Protein AF-A0A1C5T2E2-F1 (afdb_monomer_lite)

Sequence (671 aa):
MNQTQSIYMRAISEWERFCSIHTAFSVPIQLKLSETVDATEEGYQIDTVKECAYITARTGRGFLYGTFRLMDECRVTGSFPENFHLLQSPAFENRIIWSWSRLDKSYRHAPYLNLRSMINPRSIDAPEDNAEMMRFLRQLARMGTNALVLTHELHHSEIKDFDQHGFRPYYREIRNFARYLKTWGIDLYLYTASAPEADFKQTVAQTDCAFDPRVQNFWKETIDEIFTEIPELSGLLLAGGLGGYAGGSLYDCDCEYCRKKSPVERVKEQIFFISERLKKYDKKLIYTLTTDIPFIMDREVDCMLELIDQIPENTTLSFKDCYHDYEELRYPEHPLFGRLEELGLHGKRNIGVEYQLFPEMRGKGVVLSNVASMWGNIFRYAAALKMNSVIGVIETHPDNAHPSMADWYAWGRYCWEPNRTADDILHEWSVIEYSQESAPVLVEILQKSFYAAGNLFYAAGVQNGSHGMIIPVPQFVRDILNDTWCPKEKQPNQIIGSDDRQISLYTKKRREELSGDPSFDLFLHARKVDYALMEQLLAEKSKAVTLYQEMYQSWQAAADLFEKDDYRYQNMEHMLRKNFEDAKRIYAYFKTFLEWQKGSLTLDDIQNVYDAYIGTGADCSVYTCDELFGTFLTNLSYTLKGQAYDQSFDCVYDLPQYDKKSFIWQVTQIG

Secondary structure (DSSP, 8-state):
--HHHHHHHHHHHHHHHHHHH-GGG---EEEEE-TTSSS-TT-EEEEEETTEEEEEESSHHHHHHHHHHHHHHHHHHTS--TT-EEEE--S-SEEEEEE---SSS--TT-SSPPGGGTSSHHHHHSGGG-HHHHHHHHHHHHTT--EEEE--PPPTTTTTTS-TTTTGGGHHHHHHHHHHHGGGTPEEEEEEESSPPHHHHTT-S-TT-TT-HHHHHHHHHHHHHHHHH-TT--EEEEE-TT--TTT--TTT--STTTTTS-HHHHHHHHHHHHHHHHHTTT-EEEEE---S-GGGHHHHHHHHHHHTTTS-TTEEEEEESBSTTT-TTTSPBPTHHHHHHHTT-TT-SSEEEEEESS-GGGTTTTS----HHHHHHHHHHHHHTT--EEEEEE-----TTSTTHHHHHHHHHHTT-TTS-HHHHHHHHHHHHT-TTTHHHHHHHHHHHHHHHHHHHEETTEESSBTTB--SSHHHHHHHHHSSS--------SEES-S-S-GGGS-HHHHHHHHT-GGGHHHH--EE--HHHHHHHHHHHHHHHHHHHHHHHHHHHTGGGS-TT-HHHHHHHHHHHHHHHHHHHHHHHHHHHHHHHHT---HHHHHHHHHHHTTS-----TTS-HHHHHHHHHHHHHHHHTPPP-GGG-STT-S----HHHHHHHHSS--

Foldseek 3Di:
DPLQVLLQVVLQVVLVVLCVVVVQADAEEAEAADPPQPEPQQWWKWFAAPRYIYIYHNGSNNSLQVSLVQSLVCLLVVHRDHRDIDTFYFLFQAEEEEAPAALPDADQQAPADGCVLCQDPVCLVPVVVRPLSVLVLSLCSNLSHQEYEDAHADALVCLQPDWRLPCVVRLVSLQSVLVVCSSSNYAYAYEGELFGHNVVCVVDQARNFLQPVSNLVRLLVSLVVSCVSRVSHQAYEYEQQQQPSHHGHCQPDCPPRPVVPHSLRRLLSNQVSNQVSQVVSNHAYEYENEYLFLLSVVSSLVNCVVCLQPGDPRYAYEYEQFGHDQLQLFGHGDQNLQVCVVVVVAPSERYEYEHELQLQLQARLLQQAARLQSVLVSLVSCSRSSYNYYYYYDRDDSDLLRLSVLNSQSSSVSSTVSNDHSLVSQLSSCSNSFNNLCSVLRSVLNVLSSLLSSLLQDFLRFGQDGSSFQALALQQSQCSQEGPDDLDRDQQPQKGAYQNSPLVSHDPVVSVVLVPDSSNDSPNDIDGLDPVSLVRSLVSLVSSLVSLVVSLVSLVVCCVSGDVPPPSSVVVNLSSQQSNLLSVLSSLSVSQSSCVSNVNDDLVSLVVNLVVNAPPPRSYDPRRHNVRSVSNSQNSSCSVVVHDHDCCPVDPSNPPSPDPCVVVVVVPPPD

Structure (mmCIF, N/CA/C/O backbone):
data_AF-A0A1C5T2E2-F1
#
_entry.id   AF-A0A1C5T2E2-F1
#
loop_
_atom_site.group_PDB
_atom_site.id
_atom_site.type_symbol
_atom_site.label_atom_id
_atom_site.label_alt_id
_atom_site.label_comp_id
_atom_site.label_asym_id
_atom_site.label_entity_id
_atom_site.label_seq_id
_atom_site.pdbx_PDB_ins_code
_atom_site.Cartn_x
_atom_site.Cartn_y
_atom_site.Cartn_z
_atom_site.occupancy
_atom_site.B_iso_or_equiv
_atom_site.auth_seq_id
_atom_site.auth_comp_id
_atom_site.auth_asym_id
_atom_site.auth_atom_id
_atom_site.pdbx_PDB_model_num
ATOM 1 N N . MET A 1 1 ? -12.372 -12.075 29.612 1.00 51.81 1 MET A N 1
ATOM 2 C CA . MET A 1 1 ? -13.241 -10.971 29.148 1.00 51.81 1 MET A CA 1
ATOM 3 C C . MET A 1 1 ? -13.698 -11.300 27.741 1.00 51.81 1 MET A C 1
ATOM 5 O O . MET A 1 1 ? -12.897 -11.846 26.995 1.00 51.81 1 MET A O 1
ATOM 9 N N . ASN A 1 2 ? -14.953 -11.018 27.391 1.00 75.38 2 ASN A N 1
ATOM 10 C CA . ASN A 1 2 ? -15.388 -11.075 25.991 1.00 75.38 2 ASN A CA 1
ATOM 11 C C . ASN A 1 2 ? -14.658 -9.965 25.194 1.00 75.38 2 ASN A C 1
ATOM 13 O O . ASN A 1 2 ? -14.386 -8.907 25.765 1.00 75.38 2 ASN A O 1
ATOM 17 N N . GLN A 1 3 ? -14.337 -10.185 23.915 1.00 79.69 3 GLN A N 1
ATOM 18 C CA . GLN A 1 3 ? -13.573 -9.263 23.059 1.00 79.69 3 GLN A CA 1
ATOM 19 C C . GLN A 1 3 ? -14.160 -7.840 23.056 1.00 79.69 3 GLN A C 1
ATOM 21 O O . GLN A 1 3 ? -13.425 -6.859 23.181 1.00 79.69 3 GLN A O 1
ATOM 26 N N . THR A 1 4 ? -15.490 -7.718 23.021 1.00 81.56 4 THR A N 1
ATOM 27 C CA . THR A 1 4 ? -16.192 -6.427 23.113 1.00 81.56 4 THR A CA 1
ATOM 28 C C . THR A 1 4 ? -15.823 -5.651 24.377 1.00 81.56 4 THR A C 1
ATOM 30 O O . THR A 1 4 ? -15.594 -4.449 24.311 1.00 81.56 4 THR A O 1
ATOM 33 N N . GLN A 1 5 ? -15.699 -6.330 25.521 1.00 86.44 5 GLN A N 1
ATOM 34 C CA . GLN A 1 5 ? -15.345 -5.694 26.790 1.00 86.44 5 GLN A CA 1
ATOM 35 C C . GLN A 1 5 ? -13.887 -5.219 26.802 1.00 86.44 5 GLN A C 1
ATOM 37 O O . GLN A 1 5 ? -13.605 -4.143 27.319 1.00 86.44 5 GLN A O 1
ATOM 42 N N . SER A 1 6 ? -12.956 -5.978 26.212 1.00 89.69 6 SER A N 1
ATOM 43 C CA . SER A 1 6 ? -11.563 -5.521 26.103 1.00 89.69 6 SER A CA 1
ATOM 44 C C . SER A 1 6 ? -11.422 -4.305 25.189 1.00 89.69 6 SER A C 1
ATOM 46 O O . SER A 1 6 ? -10.714 -3.368 25.546 1.00 89.69 6 SER A O 1
ATOM 48 N N . ILE A 1 7 ? -12.127 -4.285 24.051 1.00 92.56 7 ILE A N 1
ATOM 49 C CA . ILE A 1 7 ? -12.067 -3.148 23.122 1.00 92.56 7 ILE A CA 1
ATOM 50 C C . ILE A 1 7 ? -12.758 -1.918 23.729 1.00 92.56 7 ILE A C 1
ATOM 52 O O . ILE A 1 7 ? -12.255 -0.807 23.597 1.00 92.56 7 ILE A O 1
ATOM 56 N N . TYR A 1 8 ? -13.856 -2.108 24.468 1.00 93.12 8 TYR A N 1
ATOM 57 C CA . TYR A 1 8 ? -14.494 -1.043 25.249 1.00 93.12 8 TYR A CA 1
ATOM 58 C C . TYR A 1 8 ? -13.495 -0.366 26.201 1.00 93.12 8 TYR A C 1
ATOM 60 O O . TYR A 1 8 ? -13.362 0.856 26.197 1.00 93.12 8 TYR A O 1
ATOM 68 N N . MET A 1 9 ? -12.744 -1.156 26.980 1.00 94.00 9 MET A N 1
ATOM 69 C CA . MET A 1 9 ? -11.730 -0.614 27.893 1.00 94.00 9 MET A CA 1
ATOM 70 C C . MET A 1 9 ? -10.597 0.089 27.140 1.00 94.00 9 MET A C 1
ATOM 72 O O . MET A 1 9 ? -10.115 1.124 27.598 1.00 94.00 9 MET A O 1
ATOM 76 N N . ARG A 1 10 ? -10.196 -0.429 25.969 1.00 96.31 10 ARG A N 1
ATOM 77 C CA . ARG A 1 10 ? -9.203 0.225 25.107 1.00 96.31 10 ARG A CA 1
ATOM 78 C C . ARG A 1 10 ? -9.678 1.598 24.630 1.00 96.31 10 ARG A C 1
ATOM 80 O O . ARG A 1 10 ? -8.907 2.547 24.713 1.00 96.31 10 ARG A O 1
ATOM 87 N N . ALA A 1 11 ? -10.920 1.706 24.161 1.00 97.44 11 ALA A N 1
ATOM 88 C CA . ALA A 1 11 ? -11.489 2.968 23.690 1.00 97.44 11 ALA A CA 1
ATOM 89 C C . ALA A 1 11 ? -11.490 4.032 24.803 1.00 97.44 11 ALA A C 1
ATOM 91 O O . ALA A 1 11 ? -11.014 5.144 24.588 1.00 97.44 11 ALA A O 1
ATOM 92 N N . ILE A 1 12 ? -11.915 3.667 26.020 1.00 96.44 12 ILE A N 1
ATOM 93 C CA . ILE A 1 12 ? -11.853 4.568 27.184 1.00 96.44 12 ILE A CA 1
ATOM 94 C C . ILE A 1 12 ? -10.418 4.985 27.497 1.00 96.44 12 ILE A C 1
ATOM 96 O O . ILE A 1 12 ? -10.142 6.176 27.606 1.00 96.44 12 ILE A O 1
ATOM 100 N N . SER A 1 13 ? -9.498 4.024 27.581 1.00 96.19 13 SER A N 1
ATOM 101 C CA . SER A 1 13 ? -8.099 4.303 27.911 1.00 96.19 13 SER A CA 1
ATOM 102 C C . SER A 1 13 ? -7.432 5.245 26.903 1.00 96.19 13 SER A C 1
ATOM 104 O O . SER A 1 13 ? -6.688 6.143 27.295 1.00 96.19 13 SER A O 1
ATOM 106 N N . GLU A 1 14 ? -7.711 5.086 25.606 1.00 97.44 14 GLU A N 1
ATOM 107 C CA . GLU A 1 14 ? -7.158 5.977 24.585 1.00 97.44 14 GLU A CA 1
ATOM 108 C C . GLU A 1 14 ? -7.764 7.382 24.650 1.00 97.44 14 GLU A C 1
ATOM 110 O O . GLU A 1 14 ? -7.026 8.355 24.480 1.00 97.44 14 GLU A O 1
ATOM 115 N N . TRP A 1 15 ? -9.061 7.510 24.957 1.00 97.38 15 TRP A N 1
ATOM 116 C CA . TRP A 1 15 ? -9.692 8.809 25.208 1.00 97.38 15 TRP A CA 1
ATOM 117 C C . TRP A 1 15 ? -9.094 9.518 26.425 1.00 97.38 15 TRP A C 1
ATOM 119 O O . TRP A 1 15 ? -8.674 10.668 26.322 1.00 97.38 15 TRP A O 1
ATOM 129 N N . GLU A 1 16 ? -8.970 8.826 27.557 1.00 96.06 16 GLU A N 1
ATOM 130 C CA . GLU A 1 16 ? -8.371 9.380 28.776 1.00 96.06 16 GLU A CA 1
ATOM 131 C C . GLU A 1 16 ? -6.928 9.832 28.539 1.00 96.06 16 GLU A C 1
ATOM 133 O O . GLU A 1 16 ? -6.536 10.932 28.938 1.00 96.06 16 GLU A O 1
ATOM 138 N N . ARG A 1 17 ? -6.143 9.024 27.816 1.00 96.00 17 ARG A N 1
ATOM 139 C CA . ARG A 1 17 ? -4.790 9.399 27.400 1.00 96.00 17 ARG A CA 1
ATOM 140 C C . ARG A 1 17 ? -4.812 10.659 26.538 1.00 96.00 17 ARG A C 1
ATOM 142 O O . ARG A 1 17 ? -4.023 11.565 26.790 1.00 96.00 17 ARG A O 1
ATOM 149 N N . PHE A 1 18 ? -5.689 10.738 25.540 1.00 95.69 18 PHE A N 1
ATOM 150 C CA . PHE A 1 18 ? -5.823 11.924 24.693 1.00 95.69 18 PHE A CA 1
ATOM 151 C C . PHE A 1 18 ? -6.151 13.177 25.519 1.00 95.69 18 PHE A C 1
ATOM 153 O O . PHE A 1 18 ? -5.444 14.176 25.402 1.00 95.69 18 PHE A O 1
ATOM 160 N N . CYS A 1 19 ? -7.126 13.105 26.426 1.00 94.38 19 CYS A N 1
ATOM 161 C CA . CYS A 1 19 ? -7.496 14.216 27.306 1.00 94.38 19 CYS A CA 1
ATOM 162 C C . CYS A 1 19 ? -6.404 14.594 28.317 1.00 94.38 19 CYS A C 1
ATOM 164 O O . CYS A 1 19 ? -6.292 15.762 28.674 1.00 94.38 19 CYS A O 1
ATOM 166 N N . SER A 1 20 ? -5.569 13.646 28.759 1.00 94.25 20 SER A N 1
ATOM 167 C CA . SER A 1 20 ? -4.429 13.949 29.638 1.00 94.25 20 SER A CA 1
ATOM 168 C C . SER A 1 20 ? -3.358 14.813 28.963 1.00 94.25 20 SER A C 1
ATOM 170 O O . SER A 1 20 ? -2.665 15.571 29.637 1.00 94.25 20 SER A O 1
ATOM 172 N N . ILE A 1 21 ? -3.246 14.716 27.635 1.00 91.75 21 ILE A N 1
ATOM 173 C CA . ILE A 1 21 ? -2.322 15.511 26.815 1.00 91.75 21 ILE A CA 1
ATOM 174 C C . ILE A 1 21 ? -3.005 16.814 26.378 1.00 91.75 21 ILE A C 1
ATOM 176 O O . ILE A 1 21 ? -2.387 17.875 26.387 1.00 91.75 21 ILE A O 1
ATOM 180 N N . HIS A 1 22 ? -4.295 16.746 26.044 1.00 89.56 22 HIS A N 1
ATOM 181 C CA . HIS A 1 22 ? -5.101 17.867 25.567 1.00 89.56 22 HIS A CA 1
ATOM 182 C C . HIS A 1 22 ? -6.232 18.184 26.553 1.00 89.56 22 HIS A C 1
ATOM 184 O O . HIS A 1 22 ? -7.408 17.918 26.298 1.00 89.56 22 HIS A O 1
ATOM 190 N N . THR A 1 23 ? -5.877 18.766 27.699 1.00 84.06 23 THR A N 1
ATOM 191 C CA . THR A 1 23 ? -6.812 19.005 28.815 1.00 84.06 23 THR A CA 1
ATOM 192 C C . THR A 1 23 ? -8.001 19.892 28.442 1.00 84.06 23 THR A C 1
ATOM 194 O O . THR A 1 23 ? -9.076 19.741 29.018 1.00 84.06 23 THR A O 1
ATOM 197 N N . ALA A 1 24 ? -7.848 20.754 27.431 1.00 84.12 24 ALA A N 1
ATOM 198 C CA . ALA A 1 24 ? -8.921 21.581 26.878 1.00 84.12 24 ALA A CA 1
ATOM 199 C C . ALA A 1 24 ? -10.079 20.770 26.259 1.00 84.12 24 ALA A C 1
ATOM 201 O O . ALA A 1 24 ? -11.176 21.297 26.108 1.00 84.12 24 ALA A O 1
ATOM 202 N N . PHE A 1 25 ? -9.857 19.496 25.915 1.00 86.38 25 PHE A N 1
ATOM 203 C CA . PHE A 1 25 ? -10.868 18.607 25.327 1.00 86.38 25 PHE A CA 1
ATOM 204 C C . PHE A 1 25 ? -11.432 17.607 26.343 1.00 86.38 25 PHE A C 1
ATOM 206 O O . PHE A 1 25 ? -12.145 16.676 25.970 1.00 86.38 25 PHE A O 1
ATOM 213 N N . SER A 1 26 ? -11.069 17.746 27.622 1.00 86.81 26 SER A N 1
ATOM 214 C CA . SER A 1 26 ? -11.392 16.778 28.666 1.00 86.81 26 SER A CA 1
ATOM 215 C C . SER A 1 26 ? -12.882 16.770 28.991 1.00 86.81 26 SER A C 1
ATOM 217 O O . SER A 1 26 ? -13.351 17.540 29.828 1.00 86.81 26 SER A O 1
ATOM 219 N N . VAL A 1 27 ? -13.605 15.831 28.386 1.00 90.31 27 VAL A N 1
ATOM 220 C CA . VAL A 1 27 ? -15.001 15.530 28.707 1.00 90.31 27 VAL A CA 1
ATOM 221 C C . VAL A 1 27 ? -15.193 14.033 28.970 1.00 90.31 27 VAL A C 1
ATOM 223 O O . VAL A 1 27 ? -14.453 13.211 28.421 1.00 90.31 27 VAL A O 1
ATOM 226 N N . PRO A 1 28 ? -16.185 13.628 29.778 1.00 92.31 28 PRO A N 1
ATOM 227 C CA . PRO A 1 28 ? -16.580 12.231 29.880 1.00 92.31 28 PRO A CA 1
ATOM 228 C C . PRO A 1 28 ? -17.107 11.691 28.544 1.00 92.31 28 PRO A C 1
ATOM 230 O O . PRO A 1 28 ? -17.923 12.339 27.882 1.00 92.31 28 PRO A O 1
ATOM 233 N N . ILE A 1 29 ? -16.708 10.464 28.202 1.00 95.25 29 ILE A N 1
ATOM 234 C CA . ILE A 1 29 ? -17.312 9.693 27.109 1.00 95.25 29 ILE A CA 1
ATOM 235 C C . ILE A 1 29 ? -18.212 8.586 27.660 1.00 95.25 29 ILE A C 1
ATOM 237 O O . ILE A 1 29 ? -17.899 7.949 28.665 1.00 95.25 29 ILE A O 1
ATOM 241 N N . GLN A 1 30 ? -19.332 8.344 26.986 1.00 95.94 30 GLN A N 1
ATOM 242 C CA . GLN A 1 30 ? -20.281 7.277 27.285 1.00 95.94 30 GLN A CA 1
ATOM 243 C C . GLN A 1 30 ? -20.398 6.362 26.067 1.00 95.94 30 GLN A C 1
ATOM 245 O O . GLN A 1 30 ? -20.900 6.761 25.018 1.00 95.94 30 GLN A O 1
ATOM 250 N N . LEU A 1 31 ? -19.936 5.122 26.202 1.00 96.69 31 LEU A N 1
ATOM 251 C CA . LEU A 1 31 ? -19.986 4.126 25.133 1.00 96.69 31 LEU A CA 1
ATOM 252 C C . LEU A 1 31 ? -21.249 3.265 25.296 1.00 96.69 31 LEU A C 1
ATOM 254 O O . LEU A 1 31 ? -21.419 2.590 26.314 1.00 96.69 31 LEU A O 1
ATOM 258 N N . LYS A 1 32 ? -22.147 3.281 24.307 1.00 96.19 32 LYS A N 1
ATOM 259 C CA . LYS A 1 32 ? -23.456 2.611 24.364 1.00 96.19 32 LYS A CA 1
ATOM 260 C C . LYS A 1 32 ? -23.582 1.517 23.310 1.00 96.19 32 LYS A C 1
ATOM 262 O O . LYS A 1 32 ? -23.602 1.788 22.113 1.00 96.19 32 LYS A O 1
ATOM 267 N N . LEU A 1 33 ? -23.748 0.273 23.754 1.00 95.56 33 LEU A N 1
ATOM 268 C CA . LEU A 1 33 ? -24.016 -0.840 22.842 1.00 95.56 33 LEU A CA 1
ATOM 269 C C . LEU A 1 33 ? -25.474 -0.768 22.379 1.00 95.56 33 LEU A C 1
ATOM 271 O O . LEU A 1 33 ? -26.375 -0.675 23.214 1.00 95.56 33 LEU A O 1
ATOM 275 N N . SER A 1 34 ? -25.712 -0.787 21.071 1.00 94.69 34 SER A N 1
ATOM 276 C CA . SER A 1 34 ? -27.063 -0.704 20.515 1.00 94.69 34 SER A CA 1
ATOM 277 C C . SER A 1 34 ? -27.164 -1.432 19.185 1.00 94.69 34 SER A C 1
ATOM 279 O O . SER A 1 34 ? -26.605 -0.985 18.191 1.00 94.69 34 SER A O 1
ATOM 281 N N . GLU A 1 35 ? -27.951 -2.504 19.136 1.00 90.69 35 GLU A N 1
ATOM 282 C CA . GLU A 1 35 ? -28.235 -3.230 17.890 1.00 90.69 35 GLU A CA 1
ATOM 283 C C . GLU A 1 35 ? -29.058 -2.386 16.902 1.00 90.69 35 GLU A C 1
ATOM 285 O O . GLU A 1 35 ? -28.937 -2.543 15.691 1.00 90.69 35 GLU A O 1
ATOM 290 N N . THR A 1 36 ? -29.850 -1.432 17.406 1.00 92.12 36 THR A N 1
ATOM 291 C CA . THR A 1 36 ? -30.753 -0.598 16.597 1.00 92.12 36 THR A CA 1
ATOM 292 C C . THR A 1 36 ? -30.105 0.662 16.022 1.00 92.12 36 THR A C 1
ATOM 294 O O . THR A 1 36 ? -30.816 1.477 15.441 1.00 92.12 36 THR A O 1
ATOM 297 N N . VAL A 1 37 ? -28.799 0.886 16.227 1.00 94.00 37 VAL A N 1
ATOM 298 C CA . VAL A 1 37 ? -28.107 2.016 15.579 1.00 94.00 37 VAL A CA 1
ATOM 299 C C . VAL A 1 37 ? -28.074 1.780 14.068 1.00 94.00 37 VAL A C 1
ATOM 301 O O . VAL A 1 37 ? -27.861 0.646 13.629 1.00 94.00 37 VAL A O 1
ATOM 304 N N . ASP A 1 38 ? -28.291 2.826 13.272 1.00 95.19 38 ASP A N 1
ATOM 305 C CA . ASP A 1 38 ? -28.310 2.747 11.804 1.00 95.19 38 ASP A CA 1
ATOM 306 C C . ASP A 1 38 ? -26.890 2.783 11.210 1.00 95.19 38 ASP A C 1
ATOM 308 O O . ASP A 1 38 ? -26.527 3.636 10.409 1.00 95.19 38 ASP A O 1
ATOM 312 N N . ALA A 1 39 ? -26.036 1.876 11.678 1.00 94.25 39 ALA A N 1
ATOM 313 C CA . ALA A 1 39 ? -24.652 1.733 11.242 1.00 94.25 39 ALA A CA 1
ATOM 314 C C . ALA A 1 39 ? -24.344 0.256 10.974 1.00 94.25 39 ALA A C 1
ATOM 316 O O . ALA A 1 39 ? -25.040 -0.614 11.477 1.00 94.25 39 ALA A O 1
ATOM 317 N N . THR A 1 40 ? -23.313 -0.064 10.198 1.00 95.00 40 THR A N 1
ATOM 318 C CA . THR A 1 40 ? -22.829 -1.452 10.037 1.00 95.00 40 THR A CA 1
ATOM 319 C C . THR A 1 40 ? -22.237 -2.004 11.348 1.00 95.00 40 THR A C 1
ATOM 321 O O . THR A 1 40 ? -22.129 -1.284 12.339 1.00 95.00 40 THR A O 1
ATOM 324 N N . GLU A 1 41 ? -21.822 -3.278 11.375 1.00 94.81 41 GLU A N 1
ATOM 325 C CA . GLU A 1 41 ? -21.271 -3.935 12.579 1.00 94.81 41 GLU A CA 1
ATOM 326 C C . GLU A 1 41 ? -20.103 -3.177 13.231 1.00 94.81 41 GLU A C 1
ATOM 328 O O . GLU A 1 41 ? -19.971 -3.149 14.456 1.00 94.81 41 GLU A O 1
ATOM 333 N N . GLU A 1 42 ? -19.265 -2.535 12.422 1.00 97.00 42 GLU A N 1
ATOM 334 C CA . GLU A 1 42 ? -18.107 -1.759 12.878 1.00 97.00 42 GLU A CA 1
ATOM 335 C C . GLU A 1 42 ? -18.341 -0.244 12.804 1.00 97.00 42 GLU A C 1
ATOM 337 O O . GLU A 1 42 ? -17.445 0.535 13.123 1.00 97.00 42 GLU A O 1
ATOM 342 N N . GLY A 1 43 ? -19.536 0.180 12.386 1.00 97.75 43 GLY A N 1
ATOM 343 C CA . GLY A 1 43 ? -19.926 1.581 12.360 1.00 97.75 43 GLY A CA 1
ATOM 344 C C . GLY A 1 43 ? -20.303 2.119 13.742 1.00 97.75 43 GLY A C 1
ATOM 345 O O . GLY A 1 43 ? -20.456 1.379 14.720 1.00 97.75 43 GLY A O 1
ATOM 346 N N . TYR A 1 44 ? -20.451 3.437 13.816 1.00 98.31 44 TYR A N 1
ATOM 347 C CA . TYR A 1 44 ? -20.731 4.156 15.052 1.00 98.31 44 TYR A CA 1
ATOM 348 C C . TYR A 1 44 ? -21.550 5.421 14.804 1.00 98.31 44 TYR A C 1
ATOM 350 O O . TYR A 1 44 ? -21.573 5.980 13.708 1.00 98.31 44 TYR A O 1
ATOM 358 N N . GLN A 1 45 ? -22.178 5.894 15.872 1.00 98.50 45 GLN A N 1
ATOM 359 C CA . GLN A 1 45 ? -22.791 7.208 15.975 1.00 98.50 45 GLN A CA 1
ATOM 360 C C . GLN A 1 45 ? -22.110 7.983 17.105 1.00 98.50 45 GLN A C 1
ATOM 362 O O . GLN A 1 45 ? -21.973 7.450 18.206 1.00 98.50 45 GLN A O 1
ATOM 367 N N . ILE A 1 46 ? -21.702 9.218 16.837 1.00 98.06 46 ILE A N 1
ATOM 368 C CA . ILE A 1 46 ? -21.180 10.174 17.813 1.00 98.06 46 ILE A CA 1
ATOM 369 C C . ILE A 1 46 ? -22.243 11.246 18.016 1.00 98.06 46 ILE A C 1
ATOM 371 O O . ILE A 1 46 ? -22.649 11.889 17.052 1.00 98.06 46 ILE A O 1
ATOM 375 N N . ASP A 1 47 ? -22.644 11.461 19.263 1.00 97.38 47 ASP A N 1
ATOM 376 C CA . ASP A 1 47 ? -23.451 12.604 19.679 1.00 97.38 47 ASP A CA 1
ATOM 377 C C . ASP A 1 47 ? -22.718 13.341 20.790 1.00 97.38 47 ASP A C 1
ATOM 379 O O . ASP A 1 47 ? -22.411 12.756 21.832 1.00 97.38 47 ASP A O 1
ATOM 383 N N . THR A 1 48 ? -22.461 14.630 20.615 1.00 94.88 48 THR A N 1
ATOM 384 C CA . THR A 1 48 ? -21.925 15.466 21.688 1.00 94.88 48 THR A CA 1
ATOM 385 C C . THR A 1 48 ? -22.994 16.412 22.206 1.00 94.88 48 THR A C 1
ATOM 387 O O . THR A 1 48 ? -23.730 17.059 21.461 1.00 94.88 48 THR A O 1
ATOM 390 N N . VAL A 1 49 ? -23.085 16.504 23.527 1.00 87.50 49 VAL A N 1
ATOM 391 C CA . VAL A 1 49 ? -23.991 17.412 24.232 1.00 87.50 49 VAL A CA 1
ATOM 392 C C . VAL A 1 49 ? -23.177 18.026 25.355 1.00 87.50 49 VAL A C 1
ATOM 394 O O . VAL A 1 49 ? -22.489 17.275 26.034 1.00 87.50 49 VAL A O 1
ATOM 397 N N . LYS A 1 50 ? -23.228 19.358 25.516 1.00 77.69 50 LYS A N 1
ATOM 398 C CA . LYS A 1 50 ? -22.431 20.165 26.468 1.00 77.69 50 LYS A CA 1
ATOM 399 C C . LYS A 1 50 ? -21.651 19.349 27.508 1.00 77.69 50 LYS A C 1
ATOM 401 O O . LYS A 1 50 ? -22.241 18.813 28.444 1.00 77.69 50 LYS A O 1
ATOM 406 N N . GLU A 1 51 ? -20.332 19.309 27.317 1.00 80.12 51 GLU A N 1
ATOM 407 C CA . GLU A 1 51 ? -19.353 18.650 28.192 1.00 80.12 51 GLU A CA 1
ATOM 408 C C . GLU A 1 51 ? -19.461 17.115 28.286 1.00 80.12 51 GLU A C 1
ATOM 410 O O . GLU A 1 51 ? -18.949 16.527 29.232 1.00 80.12 51 GLU A O 1
ATOM 415 N N . CYS A 1 52 ? -20.093 16.430 27.328 1.00 92.50 52 CYS A N 1
ATOM 416 C CA . CYS A 1 52 ? -20.098 14.967 27.242 1.00 92.50 52 CYS A CA 1
ATOM 417 C C . CYS A 1 52 ? -20.221 14.482 25.788 1.00 92.50 52 CYS A C 1
ATOM 419 O O . CYS A 1 52 ? -20.857 15.122 24.948 1.00 92.50 52 CYS A O 1
ATOM 421 N N . ALA A 1 53 ? -19.634 13.322 25.492 1.00 95.75 53 ALA A N 1
ATOM 422 C CA . ALA A 1 53 ? -19.798 12.632 24.216 1.00 95.75 53 ALA A CA 1
ATOM 423 C C . ALA A 1 53 ? -20.396 11.235 24.415 1.00 95.75 53 ALA A C 1
ATOM 425 O O . ALA A 1 53 ? -19.983 10.481 25.295 1.00 95.75 53 ALA A O 1
ATOM 426 N N . TYR A 1 54 ? -21.341 10.870 23.557 1.00 97.19 54 TYR A N 1
ATOM 427 C CA . TYR A 1 54 ? -21.941 9.547 23.476 1.00 97.19 54 TYR A CA 1
ATOM 428 C C . TYR A 1 54 ? -21.480 8.882 22.188 1.00 97.19 54 TYR A C 1
ATOM 430 O O . TYR A 1 54 ? -21.637 9.448 21.109 1.00 97.19 54 TYR A O 1
ATOM 438 N N . ILE A 1 55 ? -20.935 7.673 22.295 1.00 98.06 55 ILE A N 1
ATOM 439 C CA . ILE A 1 55 ? -20.570 6.860 21.137 1.00 98.06 55 ILE A CA 1
ATOM 440 C C . ILE A 1 55 ? -21.429 5.606 21.174 1.00 98.06 55 ILE A C 1
ATOM 442 O O . ILE A 1 55 ? -21.282 4.761 22.058 1.00 98.06 55 ILE A O 1
ATOM 446 N N . THR A 1 56 ? -22.347 5.494 20.221 1.00 98.19 56 THR A N 1
ATOM 447 C CA . THR A 1 56 ? -23.249 4.350 20.093 1.00 98.19 56 THR A CA 1
ATOM 448 C C . THR A 1 56 ? -22.770 3.442 18.966 1.00 98.19 56 THR A C 1
ATOM 450 O O . THR A 1 56 ? -22.546 3.913 17.856 1.00 98.19 56 THR A O 1
ATOM 453 N N . ALA A 1 57 ? -22.616 2.144 19.228 1.00 97.62 57 ALA A N 1
ATOM 454 C CA . ALA A 1 57 ? -22.142 1.176 18.236 1.00 97.62 57 ALA A CA 1
ATOM 455 C C . ALA A 1 57 ? -22.737 -0.221 18.467 1.00 97.62 57 ALA A C 1
ATOM 457 O O . ALA A 1 57 ? -23.228 -0.525 19.558 1.00 97.62 57 ALA A O 1
ATOM 458 N N . ARG A 1 58 ? -22.663 -1.089 17.448 1.00 96.00 58 ARG A N 1
ATOM 459 C CA . ARG A 1 58 ? -23.079 -2.504 17.548 1.00 96.00 58 ARG A CA 1
ATOM 460 C C . ARG A 1 58 ? -22.018 -3.406 18.166 1.00 96.00 58 ARG A C 1
ATOM 462 O O . ARG A 1 58 ? -22.351 -4.416 18.778 1.00 96.00 58 ARG A O 1
ATOM 469 N N . THR A 1 59 ? -20.745 -3.042 18.029 1.00 95.38 59 THR A N 1
ATOM 470 C CA . THR A 1 59 ? -19.610 -3.840 18.505 1.00 95.38 59 THR A CA 1
ATOM 471 C C . THR A 1 59 ? -18.550 -2.968 19.171 1.00 95.38 59 THR A C 1
ATOM 473 O O . THR A 1 59 ? -18.555 -1.742 19.062 1.00 95.38 59 THR A O 1
ATOM 476 N N . GLY A 1 60 ? -17.591 -3.612 19.846 1.00 95.88 60 GLY A N 1
ATOM 477 C CA . GLY A 1 60 ? -16.457 -2.913 20.452 1.00 95.88 60 GLY A CA 1
ATOM 478 C C . GLY A 1 60 ? -15.600 -2.159 19.429 1.00 95.88 60 GLY A C 1
ATOM 479 O O . GLY A 1 60 ? -15.130 -1.066 19.732 1.00 95.88 60 GLY A O 1
ATOM 480 N N . ARG A 1 61 ? -15.438 -2.696 18.209 1.00 97.19 61 ARG A N 1
ATOM 481 C CA . ARG A 1 61 ? -14.697 -2.027 17.126 1.00 97.19 61 ARG A CA 1
ATOM 482 C C . ARG A 1 61 ? -15.306 -0.664 16.789 1.00 97.19 61 ARG A C 1
ATOM 484 O O . ARG A 1 61 ? -14.568 0.310 16.711 1.00 97.19 61 ARG A O 1
ATOM 491 N N . GLY A 1 62 ? -16.636 -0.575 16.708 1.00 97.75 62 GLY A N 1
ATOM 492 C CA . GLY A 1 62 ? -17.321 0.700 16.484 1.00 97.75 62 GLY A CA 1
ATOM 493 C C . GLY A 1 62 ? -17.050 1.732 17.585 1.00 97.75 62 GLY A C 1
ATOM 494 O O . GLY A 1 62 ? -16.826 2.898 17.271 1.00 97.75 62 GLY A O 1
ATOM 495 N N . PHE A 1 63 ? -16.956 1.323 18.860 1.00 97.81 63 PHE A N 1
ATOM 496 C CA . PHE A 1 63 ? -16.520 2.242 19.923 1.00 97.81 63 PHE A CA 1
ATOM 497 C C . PHE A 1 63 ? -15.104 2.751 19.700 1.00 97.81 63 PHE A C 1
ATOM 499 O O . PHE A 1 63 ? -14.879 3.953 19.773 1.00 97.81 63 PHE A O 1
ATOM 506 N N . LEU A 1 64 ? -14.160 1.849 19.417 1.00 98.25 64 LEU A N 1
ATOM 507 C CA . LEU A 1 64 ? -12.766 2.222 19.205 1.00 98.25 64 LEU A CA 1
ATOM 508 C C . LEU A 1 64 ? -12.640 3.224 18.053 1.00 98.25 64 LEU A C 1
ATOM 510 O O . LEU A 1 64 ? -12.060 4.292 18.232 1.00 98.25 64 LEU A O 1
ATOM 514 N N . TYR A 1 65 ? -13.232 2.915 16.900 1.00 98.44 65 TYR A N 1
ATOM 515 C CA . TYR A 1 65 ? -13.163 3.775 15.720 1.00 98.44 65 TYR A CA 1
ATOM 516 C C . TYR A 1 65 ? -13.872 5.116 15.943 1.00 98.44 65 TYR A C 1
ATOM 518 O O . TYR A 1 65 ? -13.301 6.159 15.630 1.00 98.44 65 TYR A O 1
ATOM 526 N N . GLY A 1 66 ? -15.052 5.114 16.574 1.00 98.12 66 GLY A N 1
ATOM 527 C CA . GLY A 1 66 ? -15.769 6.342 16.922 1.00 98.12 66 GLY A CA 1
ATOM 528 C C . GLY A 1 66 ? -14.988 7.224 17.896 1.00 98.12 66 GLY A C 1
ATOM 529 O O . GLY A 1 66 ? -14.982 8.445 17.759 1.00 98.12 66 GLY A O 1
ATOM 530 N N . THR A 1 67 ? -14.263 6.622 18.842 1.00 98.25 67 THR A N 1
ATOM 531 C CA . THR A 1 67 ? -13.392 7.354 19.765 1.00 98.25 67 THR A CA 1
ATOM 532 C C . THR A 1 67 ? -12.223 8.011 19.031 1.00 98.25 67 THR A C 1
ATOM 534 O O . THR A 1 67 ? -11.968 9.192 19.253 1.00 98.25 67 THR A O 1
ATOM 537 N N . PHE A 1 68 ? -11.540 7.298 18.129 1.00 98.12 68 PHE A N 1
ATOM 538 C CA . PHE A 1 68 ? -10.469 7.893 17.319 1.00 98.12 68 PHE A CA 1
ATOM 539 C C . PHE A 1 68 ? -10.991 8.987 16.380 1.00 98.12 68 PHE A C 1
ATOM 541 O O . PHE A 1 68 ? -10.344 10.024 16.248 1.00 98.12 68 PHE A O 1
ATOM 548 N N . ARG A 1 69 ? -12.183 8.813 15.794 1.00 97.94 69 ARG A N 1
ATOM 549 C CA . ARG A 1 69 ? -12.838 9.865 15.007 1.00 97.94 69 ARG A CA 1
ATOM 550 C C . ARG A 1 69 ? -13.108 11.107 15.847 1.00 97.94 69 ARG A C 1
ATOM 552 O O . ARG A 1 69 ? -12.764 12.193 15.406 1.00 97.94 69 ARG A O 1
ATOM 559 N N . LEU A 1 70 ? -13.659 10.960 17.054 1.00 97.56 70 LEU A N 1
ATOM 560 C CA . LEU A 1 70 ? -13.893 12.091 17.958 1.00 97.56 70 LEU A CA 1
ATOM 561 C C . LEU A 1 70 ? -12.590 12.827 18.308 1.00 97.56 70 LEU A C 1
ATOM 563 O O . LEU A 1 70 ? -12.582 14.052 18.359 1.00 97.56 70 LEU A O 1
ATOM 567 N N . MET A 1 71 ? -11.485 12.105 18.527 1.00 97.19 71 MET A N 1
ATOM 568 C CA . MET A 1 71 ? -10.176 12.737 18.747 1.00 97.19 71 MET A CA 1
ATOM 569 C C . MET A 1 71 ? -9.732 13.560 17.539 1.00 97.19 71 MET A C 1
ATOM 571 O O . MET A 1 71 ? -9.213 14.658 17.717 1.00 97.19 71 MET A O 1
ATOM 575 N N . ASP A 1 72 ? -9.915 13.031 16.329 1.00 96.19 72 ASP A N 1
ATOM 576 C CA . ASP A 1 72 ? -9.580 13.743 15.098 1.00 96.19 72 ASP A CA 1
ATOM 577 C C . ASP A 1 72 ? -10.462 14.986 14.922 1.00 96.19 72 ASP A C 1
ATOM 579 O O . ASP A 1 72 ? -9.919 16.051 14.648 1.00 96.19 72 ASP A O 1
ATOM 583 N N . GLU A 1 73 ? -11.768 14.912 15.208 1.00 96.00 73 GLU A N 1
ATOM 584 C CA . GLU A 1 73 ? -12.645 16.096 15.224 1.00 96.00 73 GLU A CA 1
ATOM 585 C C . GLU A 1 73 ? -12.135 17.167 16.195 1.00 96.00 73 GLU A C 1
ATOM 587 O O . GLU A 1 73 ? -12.010 18.326 15.812 1.00 96.00 73 GLU A O 1
ATOM 592 N N . CYS A 1 74 ? -11.768 16.787 17.426 1.00 95.00 74 CYS A N 1
ATOM 593 C CA . CYS A 1 74 ? -11.219 17.731 18.404 1.00 95.00 74 CYS A CA 1
ATOM 594 C C . CYS A 1 74 ? -9.929 18.407 17.917 1.00 95.00 74 CYS A C 1
ATOM 596 O O . CYS A 1 74 ? -9.698 19.582 18.196 1.00 95.00 74 CYS A O 1
ATOM 598 N N . ARG A 1 75 ? -9.064 17.664 17.213 1.00 93.94 75 ARG A N 1
ATOM 599 C CA . ARG A 1 75 ? -7.820 18.211 16.654 1.00 93.94 75 ARG A CA 1
ATOM 600 C C . ARG A 1 75 ? -8.097 19.168 15.501 1.00 93.94 75 ARG A C 1
ATOM 602 O O . ARG A 1 75 ? -7.507 20.239 15.467 1.00 93.94 75 ARG A O 1
ATOM 609 N N . VAL A 1 76 ? -9.008 18.804 14.601 1.00 94.12 76 VAL A N 1
ATOM 610 C CA . VAL A 1 76 ? -9.361 19.611 13.425 1.00 94.12 76 VAL A CA 1
ATOM 611 C C . VAL A 1 76 ? -10.019 20.928 13.825 1.00 94.12 76 VAL A C 1
ATOM 613 O O . VAL A 1 76 ? -9.700 21.972 13.268 1.00 94.12 76 VAL A O 1
ATOM 616 N N . THR A 1 77 ? -10.923 20.912 14.804 1.00 91.62 77 THR A N 1
ATOM 617 C CA . THR A 1 77 ? -11.613 22.126 15.269 1.00 91.62 77 THR A CA 1
ATOM 618 C C . THR A 1 77 ? -10.812 22.917 16.306 1.00 91.62 77 THR A C 1
ATOM 620 O O . THR A 1 77 ? -11.218 24.019 16.682 1.00 91.62 77 THR A O 1
ATOM 623 N N . GLY A 1 78 ? -9.729 22.343 16.842 1.00 91.31 78 GLY A N 1
ATOM 624 C CA . GLY A 1 78 ? -8.974 22.894 17.968 1.00 91.31 78 GLY A CA 1
ATOM 625 C C . GLY A 1 78 ? -9.768 22.985 19.281 1.00 91.31 78 GLY A C 1
ATOM 626 O O . GLY A 1 78 ? -9.345 23.685 20.200 1.00 91.31 78 GLY A O 1
ATOM 627 N N . SER A 1 79 ? -10.930 22.329 19.383 1.00 90.56 79 SER A N 1
ATOM 628 C CA . SER A 1 79 ? -11.832 22.378 20.545 1.00 90.56 79 SER A CA 1
ATOM 629 C C . SER A 1 79 ? -12.721 21.135 20.630 1.00 90.56 79 SER A C 1
ATOM 631 O O . SER A 1 79 ? -12.887 20.404 19.661 1.00 90.56 79 SER A O 1
ATOM 633 N N . PHE A 1 80 ? -13.335 20.870 21.787 1.00 92.00 80 PHE A N 1
ATOM 634 C CA . PHE A 1 80 ? -14.360 19.827 21.847 1.00 92.00 80 PHE A CA 1
ATOM 635 C C . PHE A 1 80 ? -15.592 20.263 21.026 1.00 92.00 80 PHE A C 1
ATOM 637 O O . PHE A 1 80 ? -16.159 21.318 21.326 1.00 92.00 80 PHE A O 1
ATOM 644 N N . PRO A 1 81 ? -16.030 19.498 20.007 1.00 90.94 81 PRO A N 1
ATOM 645 C CA . PRO A 1 81 ? -17.142 19.917 19.164 1.00 90.94 81 PRO A CA 1
ATOM 646 C C . PRO A 1 81 ? -18.461 19.791 19.939 1.00 90.94 81 PRO A C 1
ATOM 648 O O . PRO A 1 81 ? -18.883 18.684 20.259 1.00 90.94 81 PRO A O 1
ATOM 651 N N . GLU A 1 82 ? -19.128 20.904 20.261 1.00 89.75 82 GLU A N 1
ATOM 652 C CA . GLU A 1 82 ? -20.432 20.905 20.948 1.00 89.75 82 GLU A CA 1
ATOM 653 C C . GLU A 1 82 ? -21.612 20.750 19.974 1.00 89.75 82 GLU A C 1
ATOM 655 O O . GLU A 1 82 ? -21.642 21.388 18.924 1.00 89.75 82 GLU A O 1
ATOM 660 N N . ASN A 1 83 ? -22.645 19.992 20.368 1.00 90.88 83 ASN A N 1
ATOM 661 C CA . ASN A 1 83 ? -23.847 19.734 19.554 1.00 90.88 83 ASN A CA 1
ATOM 662 C C . ASN A 1 83 ? -23.515 19.105 18.191 1.00 90.88 83 ASN A C 1
ATOM 664 O O . ASN A 1 83 ? -24.135 19.414 17.172 1.00 90.88 83 ASN A O 1
ATOM 668 N N . PHE A 1 84 ? -22.511 18.234 18.186 1.00 94.44 84 PHE A N 1
ATOM 669 C CA . PHE A 1 84 ? -22.031 17.515 17.022 1.00 94.44 84 PHE A CA 1
ATOM 670 C C . PHE A 1 84 ? -22.728 16.164 16.914 1.00 94.44 84 PHE A C 1
ATOM 672 O O . PHE A 1 84 ? -22.897 15.456 17.908 1.00 94.44 84 PHE A O 1
ATOM 679 N N . HIS A 1 85 ? -23.113 15.814 15.692 1.00 97.00 85 HIS A N 1
ATOM 680 C CA . HIS A 1 85 ? -23.697 14.527 15.357 1.00 97.00 85 HIS A CA 1
ATOM 681 C C . HIS A 1 85 ? -22.979 13.954 14.140 1.00 97.00 85 HIS A C 1
ATOM 683 O O . HIS A 1 85 ? -22.900 14.614 13.102 1.00 97.00 85 HIS A O 1
ATOM 689 N N . LEU A 1 86 ? -22.501 12.718 14.251 1.00 97.50 86 LEU A N 1
ATOM 690 C CA . LEU A 1 86 ? -21.898 11.985 13.144 1.00 97.50 86 LEU A CA 1
ATOM 691 C C . LEU A 1 86 ? -22.324 10.524 13.195 1.00 97.50 86 LEU A C 1
ATOM 693 O O . LEU A 1 86 ? -22.030 9.825 14.158 1.00 97.50 86 LEU A O 1
ATOM 697 N N . LEU A 1 87 ? -22.956 10.051 12.128 1.00 98.00 87 LEU A N 1
ATOM 698 C CA . LEU A 1 87 ? -23.233 8.639 11.895 1.00 98.00 87 LEU A CA 1
ATOM 699 C C . LEU A 1 87 ? -22.314 8.151 10.777 1.00 98.00 87 LEU A C 1
ATOM 701 O O . LEU A 1 87 ? -22.345 8.696 9.675 1.00 98.00 87 LEU A O 1
ATOM 705 N N . GLN A 1 88 ? -21.496 7.137 11.052 1.00 97.44 88 GLN A N 1
ATOM 706 C CA . GLN A 1 88 ? -20.505 6.662 10.093 1.00 97.44 88 GLN A CA 1
ATOM 707 C C . GLN A 1 88 ? -20.393 5.137 10.078 1.00 97.44 88 GLN A C 1
ATOM 709 O O . GLN A 1 88 ? -20.522 4.460 11.097 1.00 97.44 88 GLN A O 1
ATOM 714 N N . SER A 1 89 ? -20.142 4.581 8.896 1.00 97.81 89 SER A N 1
ATOM 715 C CA . SER A 1 89 ? -19.860 3.161 8.684 1.00 97.81 89 SER A CA 1
ATOM 716 C C . SER A 1 89 ? -18.721 2.997 7.685 1.00 97.81 89 SER A C 1
ATOM 718 O O . SER A 1 89 ? -18.629 3.814 6.767 1.00 97.81 89 SER A O 1
ATOM 720 N N . PRO A 1 90 ? -17.868 1.970 7.832 1.00 97.50 90 PRO A N 1
ATOM 721 C CA . PRO A 1 90 ? -16.854 1.675 6.835 1.00 97.50 90 PRO A CA 1
ATOM 722 C C . PRO A 1 90 ? -17.502 1.267 5.506 1.00 97.50 90 PRO A C 1
ATOM 724 O O . PRO A 1 90 ? -18.529 0.585 5.491 1.00 97.50 90 PRO A O 1
ATOM 727 N N . ALA A 1 91 ? -16.881 1.654 4.392 1.00 97.00 91 ALA A N 1
ATOM 728 C CA . ALA A 1 91 ? -17.321 1.252 3.057 1.00 97.00 91 ALA A CA 1
ATOM 729 C C . ALA A 1 91 ? -16.843 -0.163 2.692 1.00 97.00 91 ALA A C 1
ATOM 731 O O . ALA A 1 91 ? -17.507 -0.858 1.926 1.00 97.00 91 ALA A O 1
ATOM 732 N N . PHE A 1 92 ? -15.717 -0.594 3.271 1.00 97.12 92 PHE A N 1
ATOM 733 C CA . PHE A 1 92 ? -15.130 -1.919 3.070 1.00 97.12 92 PHE A CA 1
ATOM 734 C C . PHE A 1 92 ? -15.111 -2.702 4.381 1.00 97.12 92 PHE A C 1
ATOM 736 O O . PHE A 1 92 ? -14.735 -2.174 5.430 1.00 97.12 92 PHE A O 1
ATOM 743 N N . GLU A 1 93 ? -15.499 -3.973 4.317 1.00 95.69 93 GLU A N 1
ATOM 744 C CA . GLU A 1 93 ? -15.595 -4.878 5.465 1.00 95.69 93 GLU A CA 1
ATOM 745 C C . GLU A 1 93 ? -14.213 -5.263 6.002 1.00 95.69 93 GLU A C 1
ATOM 747 O O . GLU A 1 93 ? -13.959 -5.138 7.198 1.00 95.69 93 GLU A O 1
ATOM 752 N N . ASN A 1 94 ? -13.301 -5.688 5.126 1.00 97.12 94 ASN A N 1
ATOM 753 C CA . ASN A 1 94 ? -11.943 -6.068 5.504 1.00 97.12 94 ASN A CA 1
ATOM 754 C C . ASN A 1 94 ? -10.982 -4.930 5.154 1.00 97.12 94 ASN A C 1
ATOM 756 O O . ASN A 1 94 ? -10.770 -4.620 3.983 1.00 97.12 94 ASN A O 1
ATOM 760 N N . ARG A 1 95 ? -10.390 -4.316 6.177 1.00 98.31 95 ARG A N 1
ATOM 761 C CA . ARG A 1 95 ? -9.415 -3.227 6.047 1.00 98.31 95 ARG A CA 1
ATOM 762 C C . ARG A 1 95 ? -8.112 -3.746 6.625 1.00 98.31 95 ARG A C 1
ATOM 764 O O . ARG A 1 95 ? -7.900 -3.720 7.841 1.00 98.31 95 ARG A O 1
ATOM 771 N N . ILE A 1 96 ? -7.319 -4.338 5.742 1.00 98.44 96 ILE A N 1
ATOM 772 C CA . ILE A 1 96 ? -6.178 -5.180 6.082 1.00 98.44 96 ILE A CA 1
ATOM 773 C C . ILE A 1 96 ? -4.904 -4.373 5.872 1.00 98.44 96 ILE A C 1
ATOM 775 O O . ILE A 1 96 ? -4.730 -3.760 4.827 1.00 98.44 96 ILE A O 1
ATOM 779 N N . ILE A 1 97 ? -3.985 -4.419 6.829 1.00 96.75 97 ILE A N 1
ATOM 780 C CA . ILE A 1 97 ? -2.603 -3.996 6.606 1.00 96.75 97 ILE A CA 1
ATOM 781 C C . ILE A 1 97 ? -1.744 -5.237 6.415 1.00 96.75 97 ILE A C 1
ATOM 783 O O . ILE A 1 97 ? -1.780 -6.152 7.236 1.00 96.75 97 ILE A O 1
ATOM 787 N N . TRP A 1 98 ? -0.964 -5.284 5.344 1.00 93.50 98 TRP A N 1
ATOM 788 C CA . TRP A 1 98 ? -0.019 -6.361 5.088 1.00 93.50 98 TRP A CA 1
ATOM 789 C C . TRP A 1 98 ? 1.403 -5.837 5.228 1.00 93.50 98 TRP A C 1
ATOM 791 O O . TRP A 1 98 ? 1.849 -4.994 4.458 1.00 93.50 98 TRP A O 1
ATOM 801 N N . SER A 1 99 ? 2.119 -6.320 6.244 1.00 88.50 99 SER A N 1
ATOM 802 C CA . SER A 1 99 ? 3.515 -5.951 6.450 1.00 88.50 99 SER A CA 1
ATOM 803 C C . SER A 1 99 ? 4.439 -6.886 5.691 1.00 88.50 99 SER A C 1
ATOM 805 O O . SER A 1 99 ? 4.438 -8.088 5.952 1.00 88.50 99 SER A O 1
ATOM 807 N N . TRP A 1 100 ? 5.283 -6.334 4.823 1.00 82.69 100 TRP A N 1
ATOM 808 C CA . TRP A 1 100 ? 6.383 -7.047 4.162 1.00 82.69 100 TRP A CA 1
ATOM 809 C C . TRP A 1 100 ? 7.653 -7.127 5.023 1.00 82.69 100 TRP A C 1
ATOM 811 O O . TRP A 1 100 ? 8.677 -7.651 4.603 1.00 82.69 100 TRP A O 1
ATOM 821 N N . SER A 1 101 ? 7.613 -6.641 6.266 1.00 75.75 101 SER A N 1
ATOM 822 C CA . SER A 1 101 ? 8.756 -6.720 7.181 1.00 75.75 101 SER A CA 1
ATOM 823 C C . SER A 1 101 ? 9.022 -8.144 7.661 1.00 75.75 101 SER A C 1
ATOM 825 O O . SER A 1 101 ? 8.085 -8.869 7.978 1.00 75.75 101 SER A O 1
ATOM 827 N N . ARG A 1 102 ? 10.300 -8.503 7.838 1.00 75.19 102 ARG A N 1
ATOM 828 C CA . ARG A 1 102 ? 10.679 -9.758 8.501 1.00 75.19 102 ARG A CA 1
ATOM 829 C C . ARG A 1 102 ? 10.788 -9.594 10.015 1.00 75.19 102 ARG A C 1
ATOM 831 O O . ARG A 1 102 ? 11.083 -8.517 10.538 1.00 75.19 102 ARG A O 1
ATOM 838 N N . LEU A 1 103 ? 10.601 -10.708 10.722 1.00 77.25 103 LEU A N 1
ATOM 839 C CA . LEU A 1 103 ? 10.709 -10.776 12.187 1.00 77.25 103 LEU A CA 1
ATOM 840 C C . LEU A 1 103 ? 12.159 -10.921 12.677 1.00 77.25 103 LEU A C 1
ATOM 842 O O . LEU A 1 103 ? 12.441 -10.690 13.851 1.00 77.25 103 LEU A O 1
ATOM 846 N N . ASP A 1 104 ? 13.096 -11.295 11.806 1.00 72.12 104 ASP A N 1
ATOM 847 C CA . ASP A 1 104 ? 14.511 -11.517 12.128 1.00 72.12 104 ASP A CA 1
ATOM 848 C C . ASP A 1 104 ? 15.424 -10.355 11.705 1.00 72.12 104 ASP A C 1
ATOM 850 O O . ASP A 1 104 ? 16.370 -10.031 12.426 1.00 72.12 104 ASP A O 1
ATOM 854 N N . LYS A 1 105 ? 15.109 -9.679 10.595 1.00 66.31 105 LYS A N 1
ATOM 855 C CA . LYS A 1 105 ? 15.864 -8.541 10.038 1.00 66.31 105 LYS A CA 1
ATOM 856 C C . LYS A 1 105 ? 14.965 -7.548 9.295 1.00 66.31 105 LYS A C 1
ATOM 858 O O . LYS A 1 105 ? 13.769 -7.786 9.143 1.00 66.31 105 LYS A O 1
ATOM 863 N N . SER A 1 106 ? 15.503 -6.400 8.890 1.00 59.88 106 SER A N 1
ATOM 864 C CA . SER A 1 106 ? 14.792 -5.496 7.979 1.00 59.88 106 SER A CA 1
ATOM 865 C C . SER A 1 106 ? 14.556 -6.197 6.639 1.00 59.88 106 SER A C 1
ATOM 867 O O . SER A 1 106 ? 15.374 -7.019 6.213 1.00 59.88 106 SER A O 1
ATOM 869 N N . TYR A 1 107 ? 13.415 -5.917 6.010 1.00 56.34 107 TYR A N 1
ATOM 870 C CA . TYR A 1 107 ? 13.171 -6.353 4.638 1.00 56.34 107 TYR A CA 1
ATOM 871 C C . TYR A 1 107 ? 13.951 -5.451 3.664 1.00 56.34 107 TYR A C 1
ATOM 873 O O . TYR A 1 107 ? 14.499 -4.422 4.058 1.00 56.34 107 TYR A O 1
ATOM 881 N N . ARG A 1 108 ? 14.136 -5.923 2.427 1.00 54.78 108 ARG A N 1
ATOM 882 C CA . ARG A 1 108 ? 15.132 -5.427 1.457 1.00 54.78 108 ARG A CA 1
ATOM 883 C C . ARG A 1 108 ? 14.853 -4.008 0.943 1.00 54.78 108 ARG A C 1
ATOM 885 O O . ARG A 1 108 ? 15.774 -3.384 0.417 1.00 54.78 108 ARG A O 1
ATOM 892 N N . HIS A 1 109 ? 13.620 -3.519 1.036 1.00 53.09 109 HIS A N 1
ATOM 893 C CA . HIS A 1 109 ? 13.190 -2.341 0.284 1.00 53.09 109 HIS A CA 1
ATOM 894 C C . HIS A 1 109 ? 13.082 -1.082 1.154 1.00 53.09 109 HIS A C 1
ATOM 896 O O . HIS A 1 109 ? 13.136 0.013 0.594 1.00 53.09 109 HIS A O 1
ATOM 902 N N . ALA A 1 110 ? 13.113 -1.213 2.486 1.00 49.25 110 ALA A N 1
ATOM 903 C CA . ALA A 1 110 ? 13.054 -0.099 3.423 1.00 49.25 110 ALA A CA 1
ATOM 904 C C . ALA A 1 110 ? 14.300 0.030 4.318 1.00 49.25 110 ALA A C 1
ATOM 906 O O . ALA A 1 110 ? 14.705 -0.929 4.980 1.00 49.25 110 ALA A O 1
ATOM 907 N N . PRO A 1 111 ? 14.831 1.256 4.488 1.00 48.22 111 PRO A N 1
ATOM 908 C CA . PRO A 1 111 ? 15.833 1.573 5.511 1.00 48.22 111 PRO A CA 1
ATOM 909 C C . PRO A 1 111 ? 15.255 1.619 6.945 1.00 48.22 111 PRO A C 1
ATOM 911 O O . PRO A 1 111 ? 15.939 2.040 7.879 1.00 48.22 111 PRO A O 1
ATOM 914 N N . TYR A 1 112 ? 13.996 1.220 7.135 1.00 54.94 112 TYR A N 1
ATOM 915 C CA . TYR A 1 112 ? 13.192 1.524 8.314 1.00 54.94 112 TYR A CA 1
ATOM 916 C C . TYR A 1 112 ? 13.072 0.358 9.322 1.00 54.94 112 TYR A C 1
ATOM 918 O O . TYR A 1 112 ? 13.292 -0.813 8.997 1.00 54.94 112 TYR A O 1
ATOM 926 N N . LEU A 1 113 ? 12.757 0.692 10.585 1.00 53.97 113 LEU A N 1
ATOM 927 C CA . LEU A 1 113 ? 12.607 -0.255 11.702 1.00 53.97 113 LEU A CA 1
ATOM 928 C C . LEU A 1 113 ? 11.524 -1.306 11.414 1.00 53.97 113 LEU A C 1
ATOM 930 O O . LEU A 1 113 ? 10.362 -0.985 11.209 1.00 53.97 113 LEU A O 1
ATOM 934 N N . ASN A 1 114 ? 11.898 -2.583 11.451 1.00 65.38 114 ASN A N 1
ATOM 935 C CA . ASN A 1 114 ? 10.990 -3.702 11.204 1.00 65.38 114 ASN A CA 1
ATOM 936 C C . ASN A 1 114 ? 10.083 -4.024 12.409 1.00 65.38 114 ASN A C 1
ATOM 938 O O . ASN A 1 114 ? 10.326 -3.600 13.534 1.00 65.38 114 ASN A O 1
ATOM 942 N N . LEU A 1 115 ? 9.090 -4.899 12.205 1.00 74.50 115 LEU A N 1
ATOM 943 C CA . LEU A 1 115 ? 8.184 -5.353 13.272 1.00 74.50 115 LEU A CA 1
ATOM 944 C C . LEU A 1 115 ? 8.874 -6.092 14.441 1.00 74.50 115 LEU A C 1
ATOM 946 O O . LEU A 1 115 ? 8.228 -6.350 15.456 1.00 74.50 115 LEU A O 1
ATOM 950 N N . ARG A 1 116 ? 10.166 -6.442 14.350 1.00 73.19 116 ARG A N 1
ATOM 951 C CA . ARG A 1 116 ? 10.901 -7.163 15.410 1.00 73.19 116 ARG A CA 1
ATOM 952 C C . ARG A 1 116 ? 10.994 -6.362 16.710 1.00 73.19 116 ARG A C 1
ATOM 954 O O . ARG A 1 116 ? 10.975 -6.948 17.794 1.00 73.19 116 ARG A O 1
ATOM 961 N N . SER A 1 117 ? 11.089 -5.035 16.620 1.00 76.75 117 SER A N 1
ATOM 962 C CA . SER A 1 117 ? 11.066 -4.141 17.788 1.00 76.75 117 SER A CA 1
ATOM 963 C C . SER A 1 117 ? 9.788 -4.316 18.616 1.00 76.75 117 SER A C 1
ATOM 965 O O . SER A 1 117 ? 9.820 -4.141 19.830 1.00 76.75 117 SER A O 1
ATOM 967 N N . MET A 1 118 ? 8.686 -4.718 17.979 1.00 83.62 118 MET A N 1
ATOM 968 C CA . MET A 1 118 ? 7.378 -4.936 18.595 1.00 83.62 118 MET A CA 1
ATOM 969 C C . MET A 1 118 ? 7.122 -6.420 18.902 1.00 83.62 118 MET A C 1
ATOM 971 O O . MET A 1 118 ? 6.555 -6.750 19.940 1.00 83.62 118 MET A O 1
ATOM 975 N N . ILE A 1 119 ? 7.580 -7.330 18.043 1.00 86.12 119 ILE A N 1
ATOM 976 C CA . ILE A 1 119 ? 7.344 -8.776 18.153 1.00 86.12 119 ILE A CA 1
ATOM 977 C C . ILE A 1 119 ? 8.618 -9.457 18.671 1.00 86.12 119 ILE A C 1
ATOM 979 O O . ILE A 1 119 ? 9.372 -10.093 17.936 1.00 86.12 119 ILE A O 1
ATOM 983 N N . ASN A 1 120 ? 8.878 -9.285 19.966 1.00 87.06 120 ASN A N 1
ATOM 984 C CA . ASN A 1 120 ? 9.963 -9.941 20.699 1.00 87.06 120 ASN A CA 1
ATOM 985 C C . ASN A 1 120 ? 9.516 -10.257 22.141 1.00 87.06 120 ASN A C 1
ATOM 987 O O . ASN A 1 120 ? 8.537 -9.664 22.606 1.00 87.06 120 ASN A O 1
ATOM 991 N N . PRO A 1 121 ? 10.233 -11.130 22.882 1.00 88.75 121 PRO A N 1
ATOM 992 C CA . PRO A 1 121 ? 9.830 -11.536 24.229 1.00 88.75 121 PRO A CA 1
ATOM 993 C C . PRO A 1 121 ? 9.532 -10.373 25.180 1.00 88.75 121 PRO A C 1
ATOM 995 O O . PRO A 1 121 ? 8.499 -10.372 25.840 1.00 88.75 121 PRO A O 1
ATOM 998 N N . ARG A 1 122 ? 10.398 -9.349 25.221 1.00 89.62 122 ARG A N 1
ATOM 999 C CA . ARG A 1 122 ? 10.242 -8.216 26.144 1.00 89.62 122 ARG A CA 1
ATOM 1000 C C . ARG A 1 122 ? 8.985 -7.418 25.821 1.00 89.62 122 ARG A C 1
ATOM 1002 O O . ARG A 1 122 ? 8.201 -7.121 26.714 1.00 89.62 122 ARG A O 1
ATOM 1009 N N . SER A 1 123 ? 8.811 -7.063 24.552 1.00 89.94 123 SER A N 1
ATOM 1010 C CA . SER A 1 123 ? 7.677 -6.253 24.116 1.00 89.94 123 SER A CA 1
ATOM 1011 C C . SER A 1 123 ? 6.355 -6.995 24.227 1.00 89.94 123 SER A C 1
ATOM 1013 O O . SER A 1 123 ? 5.342 -6.360 24.476 1.00 89.94 123 SER A O 1
ATOM 1015 N N . ILE A 1 124 ? 6.346 -8.323 24.094 1.00 92.12 124 ILE A N 1
ATOM 1016 C CA . ILE A 1 124 ? 5.105 -9.089 24.211 1.00 92.12 124 ILE A CA 1
ATOM 1017 C C . ILE A 1 124 ? 4.710 -9.416 25.647 1.00 92.12 124 ILE A C 1
ATOM 1019 O O . ILE A 1 124 ? 3.525 -9.597 25.920 1.00 92.12 124 ILE A O 1
ATOM 1023 N N . ASP A 1 125 ? 5.682 -9.471 26.557 1.00 91.62 125 ASP A N 1
ATOM 1024 C CA . ASP A 1 125 ? 5.419 -9.629 27.985 1.00 91.62 125 ASP A CA 1
ATOM 1025 C C . ASP A 1 125 ? 4.912 -8.303 28.607 1.00 91.62 125 ASP A C 1
ATOM 1027 O O . ASP A 1 125 ? 4.158 -8.342 29.580 1.00 91.62 125 ASP A O 1
ATOM 1031 N N . ALA A 1 126 ? 5.248 -7.142 28.018 1.00 93.31 126 ALA A N 1
ATOM 1032 C CA . ALA A 1 126 ? 4.734 -5.820 28.410 1.00 93.31 126 ALA A CA 1
ATOM 1033 C C . ALA A 1 126 ? 4.446 -4.890 27.198 1.00 93.31 126 ALA A C 1
ATOM 1035 O O . ALA A 1 126 ? 5.199 -3.946 26.947 1.00 93.31 126 ALA A O 1
ATOM 1036 N N . PRO A 1 127 ? 3.351 -5.120 26.443 1.00 92.25 127 PRO A N 1
ATOM 1037 C CA . PRO A 1 127 ? 3.040 -4.364 25.221 1.00 92.25 127 PRO A CA 1
ATOM 1038 C C . PRO A 1 127 ? 2.886 -2.852 25.416 1.00 92.25 127 PRO A C 1
ATOM 1040 O O . PRO A 1 127 ? 3.375 -2.074 24.600 1.00 92.25 127 PRO A O 1
ATOM 1043 N N . GLU A 1 128 ? 2.249 -2.431 26.514 1.00 93.50 128 GLU A N 1
ATOM 1044 C CA . GLU A 1 128 ? 1.994 -1.010 26.807 1.00 93.50 128 GLU A CA 1
ATOM 1045 C C . GLU A 1 128 ? 3.285 -0.209 27.048 1.00 93.50 128 GLU A C 1
ATOM 1047 O O . GLU A 1 128 ? 3.311 0.995 26.793 1.00 93.50 128 GLU A O 1
ATOM 1052 N N . ASP A 1 129 ? 4.362 -0.869 27.492 1.00 93.56 129 ASP A N 1
ATOM 1053 C CA . ASP A 1 129 ? 5.661 -0.234 27.753 1.00 93.56 129 ASP A CA 1
ATOM 1054 C C . ASP A 1 129 ? 6.446 0.020 26.452 1.00 93.56 129 ASP A C 1
ATOM 1056 O O . ASP A 1 129 ? 7.424 0.773 26.434 1.00 93.56 129 ASP A O 1
ATOM 1060 N N . ASN A 1 130 ? 6.032 -0.592 25.335 1.00 90.81 130 ASN A N 1
ATOM 1061 C CA . ASN A 1 130 ? 6.644 -0.374 24.031 1.00 90.81 130 ASN A CA 1
ATOM 1062 C C . ASN A 1 130 ? 5.955 0.785 23.291 1.00 90.81 130 ASN A C 1
ATOM 1064 O O . ASN A 1 130 ? 4.964 0.608 22.582 1.00 90.81 130 ASN A O 1
ATOM 1068 N N . ALA A 1 131 ? 6.538 1.981 23.388 1.00 88.50 131 ALA A N 1
ATOM 1069 C CA . ALA A 1 131 ? 6.014 3.181 22.735 1.00 88.50 131 ALA A CA 1
ATOM 1070 C C . ALA A 1 131 ? 5.870 3.053 21.205 1.00 88.50 131 ALA A C 1
ATOM 1072 O O . ALA A 1 131 ? 4.945 3.631 20.637 1.00 88.50 131 ALA A O 1
ATOM 1073 N N . GLU A 1 132 ? 6.753 2.308 20.533 1.00 86.44 132 GLU A N 1
ATOM 1074 C CA . GLU A 1 132 ? 6.687 2.079 19.083 1.00 86.44 132 GLU A CA 1
ATOM 1075 C C . GLU A 1 132 ? 5.475 1.221 18.713 1.00 86.44 132 GLU A C 1
ATOM 1077 O O . GLU A 1 132 ? 4.694 1.606 17.841 1.00 86.44 132 GLU A O 1
ATOM 1082 N N . MET A 1 133 ? 5.255 0.130 19.455 1.00 89.62 133 MET A N 1
ATOM 1083 C CA . MET A 1 133 ? 4.058 -0.702 19.317 1.00 89.62 133 MET A CA 1
ATOM 1084 C C . MET A 1 133 ? 2.791 0.112 19.535 1.00 89.62 133 MET A C 1
ATOM 1086 O O . MET A 1 133 ? 1.865 0.059 18.728 1.00 89.62 133 MET A O 1
ATOM 1090 N N . MET A 1 134 ? 2.764 0.919 20.591 1.00 92.69 134 MET A N 1
ATOM 1091 C CA . MET A 1 134 ? 1.594 1.722 20.913 1.00 92.69 134 MET A CA 1
ATOM 1092 C C . MET A 1 134 ? 1.325 2.813 19.871 1.00 92.69 134 MET A C 1
ATOM 1094 O O . MET A 1 134 ? 0.164 3.074 19.565 1.00 92.69 134 MET A O 1
ATOM 1098 N N . ARG A 1 135 ? 2.358 3.434 19.281 1.00 90.88 135 ARG A N 1
ATOM 1099 C CA . ARG A 1 135 ? 2.178 4.348 18.137 1.00 90.88 135 ARG A CA 1
ATOM 1100 C C . ARG A 1 135 ? 1.587 3.614 16.940 1.00 90.88 135 ARG A C 1
ATOM 1102 O O . ARG A 1 135 ? 0.582 4.068 16.401 1.00 90.88 135 ARG A O 1
ATOM 1109 N N . PHE A 1 136 ? 2.161 2.473 16.568 1.00 91.19 136 PHE A N 1
ATOM 1110 C CA . PHE A 1 136 ? 1.696 1.687 15.429 1.00 91.19 136 PHE A CA 1
ATOM 1111 C C . PHE A 1 136 ? 0.224 1.275 15.577 1.00 91.19 136 PHE A C 1
ATOM 1113 O O . PHE A 1 136 ? -0.583 1.549 14.692 1.00 91.19 136 PHE A O 1
ATOM 1120 N N . LEU A 1 137 ? -0.164 0.709 16.723 1.00 94.44 137 LEU A N 1
ATOM 1121 C CA . LEU A 1 137 ? -1.540 0.255 16.962 1.00 94.44 137 LEU A CA 1
ATOM 1122 C C . LEU A 1 137 ? -2.557 1.401 16.992 1.00 94.44 137 LEU A C 1
ATOM 1124 O O . LEU A 1 137 ? -3.671 1.238 16.496 1.00 94.44 137 LEU A O 1
ATOM 1128 N N . ARG A 1 138 ? -2.170 2.578 17.499 1.00 95.31 138 ARG A N 1
ATOM 1129 C CA . ARG A 1 138 ? -3.004 3.789 17.424 1.00 95.31 138 ARG A CA 1
ATOM 1130 C C . ARG A 1 138 ? -3.212 4.246 15.986 1.00 95.31 138 ARG A C 1
ATOM 1132 O O . ARG A 1 138 ? -4.337 4.589 15.639 1.00 95.31 138 ARG A O 1
ATOM 1139 N N . GLN A 1 139 ? -2.174 4.208 15.149 1.00 93.44 139 GLN A N 1
ATOM 1140 C CA . GLN A 1 139 ? -2.313 4.551 13.731 1.00 93.44 139 GLN A CA 1
ATOM 1141 C C . GLN A 1 139 ? -3.208 3.546 12.998 1.00 93.44 139 GLN A C 1
ATOM 1143 O O . GLN A 1 139 ? -4.104 3.957 12.264 1.00 93.44 139 GLN A O 1
ATOM 1148 N N . LEU A 1 140 ? -3.061 2.244 13.266 1.00 95.31 140 LEU A N 1
ATOM 1149 C CA . LEU A 1 140 ? -3.964 1.225 12.722 1.00 95.31 140 LEU A CA 1
ATOM 1150 C C . LEU A 1 140 ? -5.425 1.469 13.134 1.00 95.31 140 LEU A C 1
ATOM 1152 O O . LEU A 1 140 ? -6.315 1.442 12.282 1.00 95.31 140 LEU A O 1
ATOM 1156 N N . ALA A 1 141 ? -5.672 1.752 14.416 1.00 96.50 141 ALA A N 1
ATOM 1157 C CA . ALA A 1 141 ? -7.010 2.035 14.932 1.00 96.50 141 ALA A CA 1
ATOM 1158 C C . ALA A 1 141 ? -7.608 3.324 14.345 1.00 96.50 141 ALA A C 1
ATOM 1160 O O . ALA A 1 141 ? -8.782 3.331 13.980 1.00 96.50 141 ALA A O 1
ATOM 1161 N N . ARG A 1 142 ? -6.801 4.382 14.185 1.00 95.25 142 ARG A N 1
ATOM 1162 C CA . ARG A 1 142 ? -7.205 5.645 13.545 1.00 95.25 142 ARG A CA 1
ATOM 1163 C C . ARG A 1 142 ? -7.592 5.460 12.075 1.00 95.25 142 ARG A C 1
ATOM 1165 O O . ARG A 1 142 ? -8.555 6.068 11.624 1.00 95.25 142 ARG A O 1
ATOM 1172 N N . MET A 1 143 ? -6.903 4.578 11.347 1.00 96.00 143 MET A N 1
ATOM 1173 C CA . MET A 1 143 ? -7.280 4.179 9.980 1.00 96.00 143 MET A CA 1
ATOM 1174 C C . MET A 1 143 ? -8.490 3.226 9.938 1.00 96.00 143 MET A C 1
ATOM 1176 O O . MET A 1 143 ? -8.954 2.844 8.866 1.00 96.00 143 MET A O 1
ATOM 1180 N N . GLY A 1 144 ? -8.996 2.793 11.096 1.00 97.31 144 GLY A N 1
ATOM 1181 C CA . GLY A 1 144 ? -10.062 1.802 11.200 1.00 97.31 144 GLY A CA 1
ATOM 1182 C C . GLY A 1 144 ? -9.644 0.394 10.775 1.00 97.31 144 GLY A C 1
ATOM 1183 O O . GLY A 1 144 ? -10.511 -0.419 10.468 1.00 97.31 144 GLY A O 1
ATOM 1184 N N . THR A 1 145 ? -8.344 0.095 10.734 1.00 97.81 145 THR A N 1
ATOM 1185 C CA . THR A 1 145 ? -7.812 -1.225 10.361 1.00 97.81 145 THR A CA 1
ATOM 1186 C C . THR A 1 145 ? -8.398 -2.299 11.275 1.00 97.81 145 THR A C 1
ATOM 1188 O O . THR A 1 145 ? -8.495 -2.106 12.492 1.00 97.81 145 THR A O 1
ATOM 1191 N N . ASN A 1 146 ? -8.788 -3.438 10.703 1.00 98.12 146 ASN A N 1
ATOM 1192 C CA . ASN A 1 146 ? -9.323 -4.569 11.464 1.00 98.12 146 ASN A CA 1
ATOM 1193 C C . ASN A 1 146 ? -8.554 -5.877 11.254 1.00 98.12 146 ASN A C 1
ATOM 1195 O O . ASN A 1 146 ? -8.853 -6.863 11.928 1.00 98.12 146 ASN A O 1
ATOM 1199 N N . ALA A 1 147 ? -7.525 -5.883 10.403 1.00 98.44 147 ALA A N 1
ATOM 1200 C CA . ALA A 1 147 ? -6.654 -7.033 10.206 1.00 98.44 147 ALA A CA 1
ATOM 1201 C C . ALA A 1 147 ? -5.201 -6.629 9.920 1.00 98.44 147 ALA A C 1
ATOM 1203 O O . ALA A 1 147 ? -4.935 -5.589 9.322 1.00 98.44 147 ALA A O 1
ATOM 1204 N N . LEU A 1 148 ? -4.266 -7.481 10.338 1.00 97.12 148 LEU A N 1
ATOM 1205 C CA . LEU A 1 148 ? -2.833 -7.357 10.091 1.00 97.12 148 LEU A CA 1
ATOM 1206 C C . LEU A 1 148 ? -2.293 -8.686 9.554 1.00 97.12 148 LEU A C 1
ATOM 1208 O O . LEU A 1 148 ? -2.557 -9.738 10.134 1.00 97.12 148 LEU A O 1
ATOM 1212 N N . VAL A 1 149 ? -1.501 -8.640 8.487 1.00 95.00 149 VAL 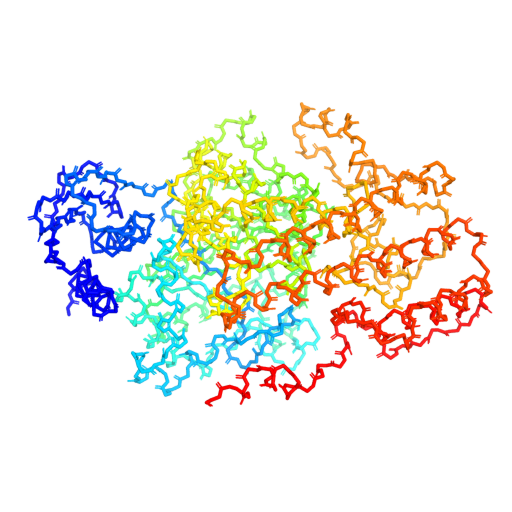A N 1
ATOM 1213 C CA . VAL A 1 149 ? -0.778 -9.792 7.938 1.00 95.00 149 VAL A CA 1
ATOM 1214 C C . VAL A 1 149 ? 0.710 -9.630 8.239 1.00 95.00 149 VAL A C 1
ATOM 1216 O O . VAL A 1 149 ? 1.304 -8.605 7.893 1.00 95.00 149 VAL A O 1
ATOM 1219 N N . LEU A 1 150 ? 1.315 -10.636 8.875 1.00 90.38 150 LEU A N 1
ATOM 1220 C CA . LEU A 1 150 ? 2.760 -10.693 9.110 1.00 90.38 150 LEU A CA 1
ATOM 1221 C C . LEU A 1 150 ? 3.457 -11.493 8.020 1.00 90.38 150 LEU A C 1
ATOM 1223 O O . LEU A 1 150 ? 3.037 -12.607 7.718 1.00 90.38 150 LEU A O 1
ATOM 1227 N N . THR A 1 151 ? 4.572 -10.968 7.522 1.00 84.38 151 THR A N 1
ATOM 1228 C CA . THR A 1 151 ? 5.447 -11.670 6.581 1.00 84.38 151 THR A CA 1
ATOM 1229 C C . THR A 1 151 ? 6.705 -12.178 7.274 1.00 84.38 151 THR A C 1
ATOM 1231 O O . THR A 1 151 ? 7.228 -11.582 8.215 1.00 84.38 151 THR A O 1
ATOM 1234 N N . HIS A 1 152 ? 7.192 -13.325 6.816 1.00 74.00 152 HIS A N 1
ATOM 1235 C CA . HIS A 1 152 ? 8.525 -13.829 7.138 1.00 74.00 152 HIS A CA 1
ATOM 1236 C C . HIS A 1 152 ? 9.143 -14.506 5.912 1.00 74.00 152 HIS A C 1
ATOM 1238 O O . HIS A 1 152 ? 9.816 -15.526 6.012 1.00 74.00 152 HIS A O 1
ATOM 1244 N N . GLU A 1 153 ? 8.867 -13.949 4.732 1.00 65.62 153 GLU A N 1
ATOM 1245 C CA . GLU A 1 153 ? 9.394 -14.468 3.480 1.00 65.62 153 GLU A CA 1
ATOM 1246 C C . GLU A 1 153 ? 10.875 -14.114 3.298 1.00 65.62 153 GLU A C 1
ATOM 1248 O O . GLU A 1 153 ? 11.380 -13.069 3.730 1.00 65.62 153 GLU A O 1
ATOM 1253 N N . LEU A 1 154 ? 11.573 -15.031 2.639 1.00 58.41 154 LEU A N 1
ATOM 1254 C CA . LEU A 1 154 ? 12.960 -14.905 2.235 1.00 58.41 154 LEU A CA 1
ATOM 1255 C C . LEU A 1 154 ? 13.055 -14.414 0.798 1.00 58.41 154 LEU A C 1
ATOM 1257 O O . LEU A 1 154 ? 12.314 -14.858 -0.072 1.00 58.41 154 LEU A O 1
ATOM 1261 N N . HIS A 1 155 ? 14.054 -13.585 0.529 1.00 58.84 155 HIS A N 1
ATOM 1262 C CA . HIS A 1 155 ? 14.386 -13.204 -0.836 1.00 58.84 155 HIS A CA 1
ATOM 1263 C C . HIS A 1 155 ? 14.993 -14.385 -1.634 1.00 58.84 155 HIS A C 1
ATOM 1265 O O . HIS A 1 155 ? 15.641 -15.241 -1.032 1.00 58.84 155 HIS A O 1
ATOM 1271 N N . HIS A 1 156 ? 14.882 -14.409 -2.978 1.00 55.22 156 HIS A N 1
ATOM 1272 C CA . HIS A 1 156 ? 15.390 -15.501 -3.845 1.00 55.22 156 HIS A CA 1
ATOM 1273 C C . HIS A 1 156 ? 16.836 -15.917 -3.564 1.00 55.22 156 HIS A C 1
ATOM 1275 O O . HIS A 1 156 ? 17.174 -17.100 -3.585 1.00 55.22 156 HIS A O 1
ATOM 1281 N N . SER A 1 157 ? 17.694 -14.938 -3.279 1.00 52.47 157 SER A N 1
ATOM 1282 C CA . SER A 1 157 ? 19.114 -15.159 -2.995 1.00 52.47 157 SER A CA 1
ATOM 1283 C C . SER A 1 157 ? 19.358 -15.879 -1.666 1.00 52.47 157 SER A C 1
ATOM 1285 O O . SER A 1 157 ? 20.430 -16.432 -1.468 1.00 52.47 157 SER A O 1
ATOM 1287 N N . GLU A 1 158 ? 18.374 -15.875 -0.767 1.00 54.84 158 GLU A N 1
ATOM 1288 C CA . GLU A 1 158 ? 18.456 -16.409 0.596 1.00 54.84 158 GLU A CA 1
ATOM 1289 C C . GLU A 1 158 ? 17.674 -17.717 0.755 1.00 54.84 158 GLU A C 1
ATOM 1291 O O . GLU A 1 158 ? 17.859 -18.439 1.728 1.00 54.84 158 GLU A O 1
ATOM 1296 N N . ILE A 1 159 ? 16.826 -18.057 -0.219 1.00 57.75 159 ILE A N 1
ATOM 1297 C CA . ILE A 1 159 ? 16.002 -19.276 -0.225 1.00 57.75 159 ILE A CA 1
ATOM 1298 C C . ILE A 1 159 ? 16.851 -20.558 -0.241 1.00 57.75 159 ILE A C 1
ATOM 1300 O O . ILE A 1 159 ? 16.344 -21.632 0.067 1.00 57.75 159 ILE A O 1
ATOM 1304 N N . LYS A 1 160 ? 18.142 -20.470 -0.587 1.00 56.88 160 LYS A N 1
ATOM 1305 C CA . LYS A 1 160 ? 19.079 -21.601 -0.490 1.00 56.88 160 LYS A CA 1
ATOM 1306 C C . LYS A 1 160 ? 19.525 -21.894 0.944 1.00 56.88 160 LYS A C 1
ATOM 1308 O O . LYS A 1 160 ? 19.834 -23.044 1.236 1.00 56.88 160 LYS A O 1
ATOM 1313 N N . ASP A 1 161 ? 19.545 -20.877 1.803 1.00 54.69 161 ASP A N 1
ATOM 1314 C CA . ASP A 1 161 ? 20.158 -20.942 3.134 1.00 54.69 161 ASP A CA 1
ATOM 1315 C C . ASP A 1 161 ? 19.126 -20.885 4.273 1.00 54.69 161 ASP A C 1
ATOM 1317 O O . ASP A 1 161 ? 19.466 -21.139 5.429 1.00 54.69 161 ASP A O 1
ATOM 1321 N N . PHE A 1 162 ? 17.867 -20.548 3.970 1.00 55.62 162 PHE A N 1
ATOM 1322 C CA . PHE A 1 162 ? 16.814 -20.341 4.963 1.00 55.62 162 PHE A CA 1
ATOM 1323 C C . PHE A 1 162 ? 15.459 -20.925 4.508 1.00 55.62 162 PHE A C 1
ATOM 1325 O O . PHE A 1 162 ? 15.204 -21.120 3.319 1.00 55.62 162 PHE A O 1
ATOM 1332 N N . ASP A 1 163 ? 14.561 -21.151 5.472 1.00 59.44 163 ASP A N 1
ATOM 1333 C CA . ASP A 1 163 ? 13.193 -21.647 5.263 1.00 59.44 163 ASP A CA 1
ATOM 1334 C C . ASP A 1 163 ? 12.164 -20.514 5.002 1.00 59.44 163 ASP A C 1
ATOM 1336 O O . ASP A 1 163 ? 12.067 -19.557 5.775 1.00 59.44 163 ASP A O 1
ATOM 1340 N N . GLN A 1 164 ? 11.373 -20.633 3.921 1.00 58.62 164 GLN A N 1
ATOM 1341 C CA . GLN A 1 164 ? 10.316 -19.682 3.525 1.00 58.62 164 GLN A CA 1
ATOM 1342 C C . GLN A 1 164 ? 9.130 -19.635 4.509 1.00 58.62 164 GLN A C 1
ATOM 1344 O O . GLN A 1 164 ? 8.360 -18.676 4.474 1.00 58.62 164 GLN A O 1
ATOM 1349 N N . HIS A 1 165 ? 9.001 -20.623 5.403 1.00 64.75 165 HIS A N 1
ATOM 1350 C CA . HIS A 1 165 ? 7.960 -20.713 6.439 1.00 64.75 165 HIS A CA 1
ATOM 1351 C C . HIS A 1 165 ? 8.528 -20.491 7.855 1.00 64.75 165 HIS A C 1
ATOM 1353 O O . HIS A 1 165 ? 7.994 -20.991 8.847 1.00 64.75 165 HIS A O 1
ATOM 1359 N N . GLY A 1 166 ? 9.599 -19.691 7.962 1.00 70.56 166 GLY A N 1
ATOM 1360 C CA . GLY A 1 166 ? 10.440 -19.480 9.152 1.00 70.56 166 GLY A CA 1
ATOM 1361 C C . GLY A 1 166 ? 9.800 -18.828 10.391 1.00 70.56 166 GLY A C 1
ATOM 1362 O O . GLY A 1 166 ? 10.498 -18.219 11.198 1.00 70.56 166 GLY A O 1
ATOM 1363 N N . PHE A 1 167 ? 8.488 -18.948 10.595 1.00 82.88 167 PHE A N 1
ATOM 1364 C CA . PHE A 1 167 ? 7.794 -18.434 11.778 1.00 82.88 167 PHE A CA 1
ATOM 1365 C C . PHE A 1 167 ? 7.992 -19.289 13.036 1.00 82.88 167 PHE A C 1
ATOM 1367 O O . PHE A 1 167 ? 7.799 -18.763 14.132 1.00 82.88 167 PHE A O 1
ATOM 1374 N N . ARG A 1 168 ? 8.376 -20.572 12.916 1.00 86.38 168 ARG A N 1
ATOM 1375 C CA . ARG A 1 168 ? 8.500 -21.517 14.053 1.00 86.38 168 ARG A CA 1
ATOM 1376 C C . ARG A 1 168 ? 9.280 -20.964 15.253 1.00 86.38 168 ARG A C 1
ATOM 1378 O O . ARG A 1 168 ? 8.786 -21.085 16.375 1.00 86.38 168 ARG A O 1
ATOM 1385 N N . PRO A 1 169 ? 10.433 -20.288 15.072 1.00 86.44 169 PRO A N 1
ATOM 1386 C CA . PRO A 1 169 ? 11.174 -19.701 16.191 1.00 86.44 169 PRO A CA 1
ATOM 1387 C C . PRO A 1 169 ? 10.425 -18.584 16.934 1.00 86.44 169 PRO A C 1
ATOM 1389 O O . PRO A 1 169 ? 10.841 -18.210 18.026 1.00 86.44 169 PRO A O 1
ATOM 1392 N N . TYR A 1 170 ? 9.353 -18.049 16.345 1.00 88.44 170 TYR A N 1
ATOM 1393 C CA . TYR A 1 170 ? 8.595 -16.892 16.820 1.00 88.44 170 TYR A CA 1
ATOM 1394 C C . TYR A 1 170 ? 7.149 -17.234 17.212 1.00 88.44 170 TYR A C 1
ATOM 1396 O O . TYR A 1 170 ? 6.355 -16.331 17.476 1.00 88.44 170 TYR A O 1
ATOM 1404 N N . TYR A 1 171 ? 6.760 -18.516 17.247 1.00 92.31 171 TYR A N 1
ATOM 1405 C CA . TYR A 1 171 ? 5.371 -18.917 17.517 1.00 92.31 171 TYR A CA 1
ATOM 1406 C C . TYR A 1 171 ? 4.843 -18.396 18.857 1.00 92.31 171 TYR A C 1
ATOM 1408 O O . TYR A 1 171 ? 3.688 -17.976 18.940 1.00 92.31 171 TYR A O 1
ATOM 1416 N N . ARG A 1 172 ? 5.680 -18.351 19.905 1.00 94.00 172 ARG A N 1
ATOM 1417 C CA . ARG A 1 172 ? 5.278 -17.788 21.204 1.00 94.00 172 ARG A CA 1
ATOM 1418 C C . ARG A 1 172 ? 4.938 -16.303 21.071 1.00 94.00 172 ARG A C 1
ATOM 1420 O O . ARG A 1 172 ? 3.896 -15.872 21.567 1.00 94.00 172 ARG A O 1
ATOM 1427 N N . GLU A 1 173 ? 5.822 -15.533 20.451 1.00 93.00 173 GLU A N 1
ATOM 1428 C CA . GLU A 1 173 ? 5.698 -14.091 20.273 1.00 93.00 173 GLU A CA 1
ATOM 1429 C C . GLU A 1 173 ? 4.493 -13.763 19.394 1.00 93.00 173 GLU A C 1
ATOM 1431 O O . GLU A 1 173 ? 3.661 -12.952 19.790 1.00 93.00 173 GLU A O 1
ATOM 1436 N N . ILE A 1 174 ? 4.340 -14.454 18.262 1.00 94.06 174 ILE A N 1
ATOM 1437 C CA . ILE A 1 174 ? 3.208 -14.291 17.341 1.00 94.06 174 ILE A CA 1
ATOM 1438 C C . ILE A 1 174 ? 1.892 -14.617 18.044 1.00 94.06 174 ILE A C 1
ATOM 1440 O O . ILE A 1 174 ? 0.936 -13.852 17.936 1.00 94.06 174 ILE A O 1
ATOM 1444 N N . ARG A 1 175 ? 1.833 -15.710 18.814 1.00 95.75 175 ARG A N 1
ATOM 1445 C CA . ARG A 1 175 ? 0.632 -16.082 19.570 1.00 95.75 175 ARG A CA 1
ATOM 1446 C C . ARG A 1 175 ? 0.230 -15.020 20.582 1.00 95.75 175 ARG A C 1
ATOM 1448 O O . ARG A 1 175 ? -0.938 -14.637 20.663 1.00 95.75 175 ARG A O 1
ATOM 1455 N N . ASN A 1 176 ? 1.188 -14.542 21.369 1.00 95.56 176 ASN A N 1
ATOM 1456 C CA . ASN A 1 176 ? 0.923 -13.513 22.367 1.00 95.56 176 ASN A CA 1
ATOM 1457 C C . ASN A 1 176 ? 0.553 -12.178 21.703 1.00 95.56 176 ASN A C 1
ATOM 1459 O O . ASN A 1 176 ? -0.341 -11.484 22.189 1.00 95.56 176 ASN A O 1
ATOM 1463 N N . PHE A 1 177 ? 1.153 -11.866 20.554 1.00 95.25 177 PHE A N 1
ATOM 1464 C CA . PHE A 1 177 ? 0.791 -10.706 19.749 1.00 95.25 177 PHE A CA 1
ATOM 1465 C C . PHE A 1 177 ? -0.630 -10.804 19.203 1.00 95.25 177 PHE A C 1
ATOM 1467 O O . PHE A 1 177 ? -1.410 -9.879 19.402 1.00 95.25 177 PHE A O 1
ATOM 1474 N N . ALA A 1 178 ? -1.015 -11.946 18.628 1.00 96.25 178 ALA A N 1
ATOM 1475 C CA . ALA A 1 178 ? -2.376 -12.199 18.160 1.00 96.25 178 ALA A CA 1
ATOM 1476 C C . ALA A 1 178 ? -3.409 -11.973 19.275 1.00 96.25 178 ALA A C 1
ATOM 1478 O O . ALA A 1 178 ? -4.411 -11.293 19.067 1.00 96.25 178 ALA A O 1
ATOM 1479 N N . ARG A 1 179 ? -3.142 -12.482 20.488 1.00 95.69 179 ARG A N 1
ATOM 1480 C CA . ARG A 1 179 ? -4.003 -12.260 21.664 1.00 95.69 179 ARG A CA 1
ATOM 1481 C C . ARG A 1 179 ? -4.125 -10.783 22.020 1.00 95.69 179 ARG A C 1
ATOM 1483 O O . ARG A 1 179 ? -5.228 -10.313 22.293 1.00 95.69 179 ARG A O 1
ATOM 1490 N N . TYR A 1 180 ? -3.010 -10.057 22.025 1.00 96.12 180 TYR A N 1
ATOM 1491 C CA . TYR A 1 180 ? -3.001 -8.638 22.364 1.00 96.12 180 TYR A CA 1
ATOM 1492 C C . TYR A 1 180 ? -3.719 -7.786 21.304 1.00 96.12 180 TYR A C 1
ATOM 1494 O O . TYR A 1 180 ? -4.528 -6.925 21.655 1.00 96.12 180 TYR A O 1
ATOM 1502 N N . LEU A 1 181 ? -3.529 -8.083 20.015 1.00 96.50 181 LEU A N 1
ATOM 1503 C CA . LEU A 1 181 ? -4.205 -7.411 18.900 1.00 96.50 181 LEU A CA 1
ATOM 1504 C C . LEU A 1 181 ? -5.734 -7.512 18.965 1.00 96.50 181 LEU A C 1
ATOM 1506 O O . LEU A 1 181 ? -6.424 -6.561 18.597 1.00 96.50 181 LEU A O 1
ATOM 1510 N N . LYS A 1 182 ? -6.295 -8.592 19.528 1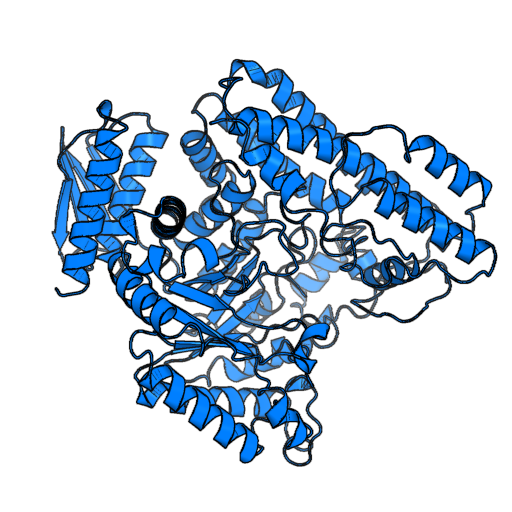.00 95.75 182 LYS A N 1
ATOM 1511 C CA . LYS A 1 182 ? -7.750 -8.695 19.744 1.00 95.75 182 LYS A CA 1
ATOM 1512 C C . LYS A 1 182 ? -8.297 -7.589 20.654 1.00 95.75 182 LYS A C 1
ATOM 1514 O O . LYS A 1 182 ? -9.451 -7.200 20.478 1.00 95.75 182 LYS A O 1
ATOM 1519 N N . THR A 1 183 ? -7.486 -7.038 21.566 1.00 95.50 183 THR A N 1
ATOM 1520 C CA . THR A 1 183 ? -7.869 -5.885 22.413 1.00 95.50 183 THR A CA 1
ATOM 1521 C C . THR A 1 183 ? -7.969 -4.573 21.632 1.00 95.50 183 THR A C 1
ATOM 1523 O O . THR A 1 183 ? -8.669 -3.658 22.054 1.00 95.50 183 THR A O 1
ATOM 1526 N N . TRP A 1 184 ? -7.324 -4.519 20.468 1.00 97.44 184 TRP A N 1
ATOM 1527 C CA . TRP A 1 184 ? -7.394 -3.435 19.490 1.00 97.44 184 TRP A CA 1
ATOM 1528 C C . TRP A 1 184 ? -8.392 -3.722 18.365 1.00 97.44 184 TRP A C 1
ATOM 1530 O O . TRP A 1 184 ? -8.512 -2.945 17.426 1.00 97.44 184 TRP A O 1
ATOM 1540 N N . GLY A 1 185 ? -9.107 -4.849 18.436 1.00 97.06 185 GLY A N 1
ATOM 1541 C CA . GLY A 1 185 ? -9.999 -5.278 17.369 1.00 97.06 185 GLY A CA 1
ATOM 1542 C C . GLY A 1 185 ? -9.269 -5.694 16.091 1.00 97.06 185 GLY A C 1
ATOM 1543 O O . GLY A 1 185 ? -9.897 -5.697 15.042 1.00 97.06 185 GLY A O 1
ATOM 1544 N N . ILE A 1 186 ? -7.991 -6.068 16.143 1.00 98.06 186 ILE A N 1
ATOM 1545 C CA . ILE A 1 186 ? -7.217 -6.449 14.955 1.00 98.06 186 ILE A CA 1
ATOM 1546 C C . ILE A 1 186 ? -7.079 -7.974 14.884 1.00 98.06 186 ILE A C 1
ATOM 1548 O O . ILE A 1 186 ? -6.676 -8.629 15.847 1.00 98.06 186 ILE A O 1
ATOM 1552 N N . ASP A 1 187 ? -7.420 -8.535 13.729 1.00 98.19 187 ASP A N 1
ATOM 1553 C CA . ASP A 1 187 ? -7.268 -9.948 13.398 1.00 98.19 187 ASP A CA 1
ATOM 1554 C C . ASP A 1 187 ? -5.889 -10.212 12.783 1.00 98.19 187 ASP A C 1
ATOM 1556 O O . ASP A 1 187 ? -5.498 -9.547 11.828 1.00 98.19 187 ASP A O 1
ATOM 1560 N N . LEU A 1 188 ? -5.137 -11.178 13.320 1.00 97.88 188 LEU A N 1
ATOM 1561 C CA . LEU A 1 188 ? -3.796 -11.498 12.822 1.00 97.88 188 LEU A CA 1
ATOM 1562 C C . LEU A 1 188 ? -3.824 -12.645 11.807 1.00 97.88 188 LEU A C 1
ATOM 1564 O O . LEU A 1 188 ? -4.407 -13.697 12.078 1.00 97.88 188 LEU A O 1
ATOM 1568 N N . TYR A 1 189 ? -3.142 -12.453 10.683 1.00 97.62 189 TYR A N 1
ATOM 1569 C CA . TYR A 1 189 ? -2.906 -13.433 9.625 1.00 97.62 189 TYR A CA 1
ATOM 1570 C C . TYR A 1 189 ? -1.401 -13.629 9.432 1.00 97.62 189 TYR A C 1
ATOM 1572 O O . TYR A 1 189 ? -0.610 -12.718 9.697 1.00 97.62 189 TYR A O 1
ATOM 1580 N N . LEU A 1 190 ? -1.003 -14.799 8.934 1.00 93.38 190 LEU A N 1
ATOM 1581 C CA . LEU A 1 190 ? 0.365 -15.037 8.473 1.00 93.38 190 LEU A CA 1
ATOM 1582 C C . LEU A 1 190 ? 0.397 -15.108 6.953 1.00 93.38 190 LEU A C 1
ATOM 1584 O O . LEU A 1 190 ? -0.420 -15.793 6.342 1.00 93.38 190 LEU A O 1
ATOM 1588 N N . TYR A 1 191 ? 1.348 -14.406 6.354 1.00 89.06 191 TYR A N 1
ATOM 1589 C CA . TYR A 1 191 ? 1.698 -14.593 4.960 1.00 89.06 191 TYR A CA 1
ATOM 1590 C C . TYR A 1 191 ? 2.475 -15.897 4.785 1.00 89.06 191 TYR A C 1
ATOM 1592 O O . TYR A 1 191 ? 3.379 -16.195 5.563 1.00 89.06 191 TYR A O 1
ATOM 1600 N N . THR A 1 192 ? 2.162 -16.634 3.728 1.00 79.44 192 THR A N 1
ATOM 1601 C CA . THR A 1 192 ? 2.886 -17.829 3.299 1.00 79.44 192 THR A CA 1
ATOM 1602 C C . THR A 1 192 ? 3.092 -17.761 1.789 1.00 79.44 192 THR A C 1
ATOM 1604 O O . THR A 1 192 ? 2.173 -17.404 1.051 1.00 79.44 192 THR A O 1
ATOM 1607 N N . ALA A 1 193 ? 4.291 -18.091 1.313 1.00 70.00 193 ALA A N 1
ATOM 1608 C CA . ALA A 1 193 ? 4.526 -18.254 -0.118 1.00 70.00 193 ALA A CA 1
ATOM 1609 C C . ALA A 1 193 ? 3.913 -19.582 -0.591 1.00 70.00 193 ALA A C 1
ATOM 1611 O O . ALA A 1 193 ? 3.899 -20.558 0.159 1.00 70.00 193 ALA A O 1
ATOM 1612 N N . SER A 1 194 ? 3.456 -19.651 -1.844 1.00 65.19 194 SER A N 1
ATOM 1613 C CA . SER A 1 194 ? 2.926 -20.891 -2.442 1.00 65.19 194 SER A CA 1
ATOM 1614 C C . SER A 1 194 ? 3.960 -22.019 -2.557 1.00 65.19 194 SER A C 1
ATOM 1616 O O . SER A 1 194 ? 3.578 -23.186 -2.671 1.00 65.19 194 SER A O 1
ATOM 1618 N N . ALA A 1 195 ? 5.253 -21.688 -2.479 1.00 64.56 195 ALA A N 1
ATOM 1619 C CA . ALA A 1 195 ? 6.352 -22.641 -2.531 1.00 64.56 195 ALA A CA 1
ATOM 1620 C C . ALA A 1 195 ? 6.729 -23.197 -1.127 1.00 64.56 195 ALA A C 1
ATOM 1622 O O . ALA A 1 195 ? 6.976 -22.429 -0.194 1.00 64.56 195 ALA A O 1
ATOM 1623 N N . PRO A 1 196 ? 6.819 -24.532 -0.979 1.00 65.81 196 PRO A N 1
ATOM 1624 C CA . PRO A 1 196 ? 7.404 -25.234 0.164 1.00 65.81 196 PRO A CA 1
ATOM 1625 C C . PRO A 1 196 ? 8.873 -24.893 0.465 1.00 65.81 196 PRO A C 1
ATOM 1627 O O . PRO A 1 196 ? 9.593 -24.360 -0.380 1.00 65.81 196 PRO A O 1
ATOM 1630 N N . GLU A 1 197 ? 9.323 -25.286 1.660 1.00 66.81 197 GLU A N 1
ATOM 1631 C CA . GLU A 1 197 ? 10.668 -25.065 2.224 1.00 66.81 197 GLU A CA 1
ATOM 1632 C C . GLU A 1 197 ? 11.813 -25.609 1.342 1.00 66.81 197 GLU A C 1
ATOM 1634 O O . GLU A 1 197 ? 11.624 -26.513 0.525 1.00 66.81 197 GLU A O 1
ATOM 1639 N N . ALA A 1 198 ? 13.034 -25.092 1.529 1.00 65.25 198 ALA A N 1
ATOM 1640 C CA . ALA A 1 198 ? 14.211 -25.459 0.731 1.00 65.25 198 ALA A CA 1
ATOM 1641 C C . ALA A 1 198 ? 14.514 -26.972 0.730 1.00 65.25 198 ALA A C 1
ATOM 1643 O O . ALA A 1 198 ? 14.815 -27.540 -0.322 1.00 65.25 198 ALA A O 1
ATOM 1644 N N . ASP A 1 199 ? 14.365 -27.644 1.873 1.00 66.25 199 ASP A N 1
ATOM 1645 C CA . ASP A 1 199 ? 14.561 -29.095 1.977 1.00 66.25 199 ASP A CA 1
ATOM 1646 C C . ASP A 1 199 ? 13.494 -29.873 1.196 1.00 66.25 199 ASP A C 1
ATOM 1648 O O . ASP A 1 199 ? 13.797 -30.863 0.527 1.00 66.25 199 ASP A O 1
ATOM 1652 N N . PHE A 1 200 ? 12.251 -29.380 1.176 1.00 70.50 200 PHE A N 1
ATOM 1653 C CA . PHE A 1 200 ? 11.184 -29.978 0.377 1.00 70.50 200 PHE A CA 1
ATOM 1654 C C . PHE A 1 200 ? 11.468 -29.859 -1.129 1.00 70.50 200 PHE A C 1
ATOM 1656 O O . PHE A 1 200 ? 11.190 -30.798 -1.882 1.00 70.50 200 PHE A O 1
ATOM 1663 N N . LYS A 1 201 ? 12.102 -28.766 -1.578 1.00 69.00 201 LYS A N 1
ATOM 1664 C CA . LYS A 1 201 ? 12.514 -28.572 -2.986 1.00 69.00 201 LYS A CA 1
ATOM 1665 C C . LYS A 1 201 ? 13.517 -29.610 -3.478 1.00 69.00 201 LYS A C 1
ATOM 1667 O O . LYS A 1 201 ? 13.594 -29.855 -4.677 1.00 69.00 201 LYS A O 1
ATOM 1672 N N . GLN A 1 202 ? 14.246 -30.273 -2.580 1.00 69.88 202 GLN A N 1
ATOM 1673 C CA . GLN A 1 202 ? 15.117 -31.389 -2.964 1.00 69.88 202 GLN A CA 1
ATOM 1674 C C . GLN A 1 202 ? 14.317 -32.653 -3.328 1.00 69.88 202 GLN A C 1
ATOM 1676 O O . GLN A 1 202 ? 14.833 -33.545 -3.999 1.00 69.88 202 GLN A O 1
ATOM 1681 N N . THR A 1 203 ? 13.053 -32.738 -2.900 1.00 66.88 203 THR A N 1
ATOM 1682 C CA . THR A 1 203 ? 12.196 -33.926 -3.056 1.00 66.88 203 THR A CA 1
ATOM 1683 C C . THR A 1 203 ? 11.155 -33.795 -4.172 1.00 66.88 203 THR A C 1
ATOM 1685 O O . THR A 1 203 ? 10.654 -34.807 -4.678 1.00 66.88 203 THR A O 1
ATOM 1688 N N . VAL A 1 204 ? 10.836 -32.563 -4.582 1.00 69.94 204 VAL A N 1
ATOM 1689 C CA . VAL A 1 204 ? 9.841 -32.246 -5.613 1.00 69.94 204 VAL A CA 1
A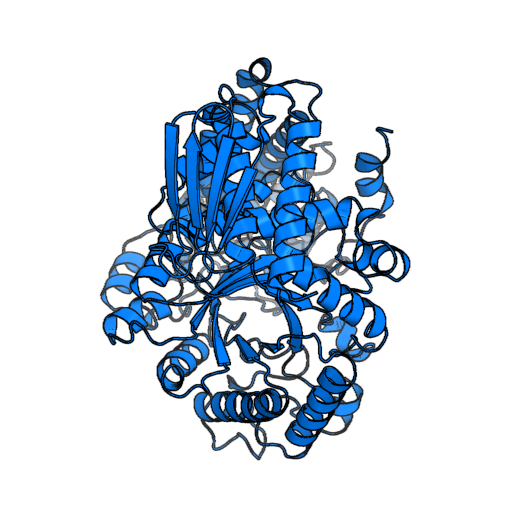TOM 1690 C C . VAL A 1 204 ? 10.400 -31.170 -6.539 1.00 69.94 204 VAL A C 1
ATOM 1692 O O . VAL A 1 204 ? 10.786 -30.101 -6.085 1.00 69.94 204 VAL A O 1
ATOM 1695 N N . ALA A 1 205 ? 10.415 -31.441 -7.847 1.00 69.00 205 ALA A N 1
ATOM 1696 C CA . ALA A 1 205 ? 10.947 -30.506 -8.843 1.00 69.00 205 ALA A CA 1
ATOM 1697 C C . ALA A 1 205 ? 10.069 -29.256 -9.037 1.00 69.00 205 ALA A C 1
ATOM 1699 O O . ALA A 1 205 ? 10.593 -28.189 -9.329 1.00 69.00 205 ALA A O 1
ATOM 1700 N N . GLN A 1 206 ? 8.748 -29.393 -8.873 1.00 74.44 206 GLN A N 1
ATOM 1701 C CA . GLN A 1 206 ? 7.773 -28.319 -9.057 1.00 74.44 206 GLN A CA 1
ATOM 1702 C C . GLN A 1 206 ? 6.945 -28.154 -7.781 1.00 74.44 206 GLN A C 1
ATOM 1704 O O . GLN A 1 206 ? 5.947 -28.845 -7.572 1.00 74.44 206 GLN A O 1
ATOM 1709 N N . THR A 1 207 ? 7.420 -27.304 -6.877 1.00 73.00 207 THR A N 1
ATOM 1710 C CA . THR A 1 207 ? 6.953 -27.282 -5.485 1.00 73.00 207 THR A CA 1
ATOM 1711 C C . THR A 1 207 ? 5.659 -26.503 -5.264 1.00 73.00 207 THR A C 1
ATOM 1713 O O . THR A 1 207 ? 5.009 -26.683 -4.242 1.00 73.00 207 THR A O 1
ATOM 1716 N N . ASP A 1 208 ? 5.234 -25.708 -6.236 1.00 74.62 208 ASP A N 1
ATOM 1717 C CA . ASP A 1 208 ? 3.956 -24.994 -6.252 1.00 74.62 208 ASP A CA 1
ATOM 1718 C C . ASP A 1 208 ? 2.797 -25.838 -6.821 1.00 74.62 208 ASP A C 1
ATOM 1720 O O . ASP A 1 208 ? 1.651 -25.397 -6.788 1.00 74.62 208 ASP A O 1
ATOM 1724 N N . CYS A 1 209 ? 3.053 -27.052 -7.332 1.00 84.62 209 CYS A N 1
ATOM 1725 C CA . CYS A 1 209 ? 2.042 -27.868 -8.003 1.00 84.62 209 CYS A CA 1
ATOM 1726 C C . CYS A 1 209 ? 0.859 -28.217 -7.082 1.00 84.62 209 CYS A C 1
ATOM 1728 O O . CYS A 1 209 ? 0.964 -29.065 -6.197 1.00 84.62 209 CYS A O 1
ATOM 1730 N N . ALA A 1 210 ? -0.312 -27.643 -7.372 1.00 85.62 210 ALA A N 1
ATOM 1731 C CA . ALA A 1 210 ? -1.542 -27.861 -6.608 1.00 85.62 210 ALA A CA 1
ATOM 1732 C C . ALA A 1 210 ? -2.058 -29.316 -6.623 1.00 85.62 210 ALA A C 1
ATOM 1734 O O . ALA A 1 210 ? -2.825 -29.712 -5.746 1.00 85.62 210 ALA A O 1
ATOM 1735 N N . PHE A 1 211 ? -1.635 -30.111 -7.611 1.00 90.06 211 PHE A N 1
ATOM 1736 C CA . PHE A 1 211 ? -2.078 -31.491 -7.826 1.00 90.06 211 PHE A CA 1
ATOM 1737 C C . PHE A 1 211 ? -1.056 -32.546 -7.381 1.00 90.06 211 PHE A C 1
ATOM 1739 O O . PHE A 1 211 ? -1.382 -33.733 -7.393 1.00 90.06 211 PHE A O 1
ATOM 1746 N N . ASP A 1 212 ? 0.168 -32.155 -7.009 1.00 89.44 212 ASP A N 1
ATOM 1747 C CA . ASP A 1 212 ? 1.169 -33.105 -6.524 1.00 89.44 212 ASP A CA 1
ATOM 1748 C C . ASP A 1 212 ? 0.795 -33.542 -5.095 1.00 89.44 212 ASP A C 1
ATOM 1750 O O . ASP A 1 212 ? 0.760 -32.702 -4.187 1.00 89.44 212 ASP A O 1
ATOM 1754 N N . PRO A 1 213 ? 0.547 -34.842 -4.838 1.00 90.06 213 PRO A N 1
ATOM 1755 C CA . PRO A 1 213 ? 0.141 -35.314 -3.515 1.00 90.06 213 PRO A CA 1
ATOM 1756 C C . PRO A 1 213 ? 1.142 -34.975 -2.404 1.00 90.06 213 PRO A C 1
ATOM 1758 O O . PRO A 1 213 ? 0.758 -34.852 -1.241 1.00 90.06 213 PRO A O 1
ATOM 1761 N N . ARG A 1 214 ? 2.428 -34.814 -2.744 1.00 87.88 214 ARG A N 1
ATOM 1762 C CA . ARG A 1 214 ? 3.474 -34.432 -1.788 1.00 87.88 214 ARG A CA 1
ATOM 1763 C C . ARG A 1 214 ? 3.323 -32.972 -1.373 1.00 87.88 214 ARG A C 1
ATOM 1765 O O . ARG A 1 214 ? 3.422 -32.680 -0.186 1.00 87.88 214 ARG A O 1
ATOM 1772 N N . VAL A 1 215 ? 3.042 -32.080 -2.327 1.00 86.56 215 VAL A N 1
ATOM 1773 C CA . VAL A 1 215 ? 2.791 -30.649 -2.072 1.00 86.56 215 VAL A CA 1
ATOM 1774 C C . VAL A 1 215 ? 1.507 -30.483 -1.259 1.00 86.56 215 VAL A C 1
ATOM 1776 O O . VAL A 1 215 ? 1.481 -29.746 -0.277 1.00 86.56 215 VAL A O 1
ATOM 1779 N N . GLN A 1 216 ? 0.459 -31.237 -1.596 1.00 90.25 216 GLN A N 1
ATOM 1780 C CA . GLN A 1 216 ? -0.772 -31.271 -0.805 1.00 90.25 216 GLN A CA 1
ATOM 1781 C C . GLN A 1 216 ? -0.522 -31.756 0.632 1.00 90.25 216 GLN A C 1
ATOM 1783 O O . GLN A 1 216 ? -1.060 -31.182 1.581 1.00 90.25 216 GLN A O 1
ATOM 1788 N N . ASN A 1 217 ? 0.296 -32.799 0.823 1.00 90.75 217 ASN A N 1
ATOM 1789 C CA . ASN A 1 217 ? 0.625 -33.279 2.164 1.00 90.75 217 ASN A CA 1
ATOM 1790 C C . ASN A 1 217 ? 1.439 -32.254 2.963 1.00 90.75 217 ASN A C 1
ATOM 1792 O O . ASN A 1 217 ? 1.117 -32.035 4.126 1.00 90.75 217 ASN A O 1
ATOM 1796 N N . PHE A 1 218 ? 2.414 -31.594 2.331 1.00 87.62 218 PHE A N 1
ATOM 1797 C CA . PHE A 1 218 ? 3.160 -30.492 2.941 1.00 87.62 218 PHE A CA 1
ATOM 1798 C C . PHE A 1 218 ? 2.207 -29.416 3.470 1.00 87.62 218 PHE A C 1
ATOM 1800 O O . PHE A 1 218 ? 2.173 -29.153 4.666 1.00 87.62 218 PHE A O 1
ATOM 1807 N N . TRP A 1 219 ? 1.336 -28.879 2.611 1.00 89.00 219 TRP A N 1
ATOM 1808 C CA . TRP A 1 219 ? 0.389 -27.838 3.012 1.00 89.00 219 TRP A CA 1
ATOM 1809 C C . TRP A 1 219 ? -0.578 -28.283 4.103 1.00 89.00 219 TRP A C 1
ATOM 1811 O O . TRP A 1 219 ? -0.928 -27.497 4.982 1.00 89.00 219 TRP A O 1
ATOM 1821 N N . LYS A 1 220 ? -1.015 -29.545 4.066 1.00 93.25 220 LYS A N 1
ATOM 1822 C CA . LYS A 1 220 ? -1.828 -30.116 5.139 1.00 93.25 220 LYS A CA 1
ATOM 1823 C C . LYS A 1 220 ? -1.073 -30.068 6.472 1.00 93.25 220 LYS A C 1
ATOM 1825 O O . LYS A 1 220 ? -1.643 -29.592 7.445 1.00 93.25 220 LYS A O 1
ATOM 1830 N N . GLU A 1 221 ? 0.166 -30.550 6.515 1.00 91.69 221 GLU A N 1
ATOM 1831 C CA . GLU A 1 221 ? 0.978 -30.583 7.737 1.00 91.69 221 GLU A CA 1
ATOM 1832 C C . GLU A 1 221 ? 1.297 -29.175 8.246 1.00 91.69 221 GLU A C 1
ATOM 1834 O O . GLU A 1 221 ? 1.112 -28.910 9.430 1.00 91.69 221 GLU A O 1
ATOM 1839 N N . THR A 1 222 ? 1.667 -28.249 7.358 1.00 89.38 222 THR A N 1
ATOM 1840 C CA . THR A 1 222 ? 1.945 -26.849 7.708 1.00 89.38 222 THR A CA 1
ATOM 1841 C C . THR A 1 222 ? 0.723 -26.149 8.306 1.00 89.38 222 THR A C 1
ATOM 1843 O O . THR A 1 222 ? 0.835 -25.473 9.327 1.00 89.38 222 THR A O 1
ATOM 1846 N N . ILE A 1 223 ? -0.461 -26.310 7.704 1.00 94.00 223 ILE A N 1
ATOM 1847 C CA . ILE A 1 223 ? -1.701 -25.715 8.228 1.00 94.00 223 ILE A CA 1
ATOM 1848 C C . ILE A 1 223 ? -2.067 -26.351 9.572 1.00 94.00 223 ILE A C 1
ATOM 1850 O O . ILE A 1 223 ? -2.384 -25.627 10.519 1.00 94.00 223 ILE A O 1
ATOM 1854 N N . ASP A 1 224 ? -2.002 -27.683 9.668 1.00 95.75 224 ASP A N 1
ATOM 1855 C CA . ASP A 1 224 ? -2.318 -28.396 10.904 1.00 95.75 224 ASP A CA 1
ATOM 1856 C C . ASP A 1 224 ? -1.370 -27.955 12.045 1.00 95.75 224 ASP A C 1
ATOM 1858 O O . ASP A 1 224 ? -1.830 -27.720 13.165 1.00 95.75 224 ASP A O 1
ATOM 1862 N N . GLU A 1 225 ? -0.075 -27.767 11.767 1.00 94.31 225 GLU A N 1
ATOM 1863 C CA . GLU A 1 225 ? 0.927 -27.251 12.710 1.00 94.31 225 GLU A CA 1
ATOM 1864 C C . GLU A 1 225 ? 0.610 -25.815 13.162 1.00 94.31 225 GLU A C 1
ATOM 1866 O O . GLU A 1 225 ? 0.426 -25.574 14.359 1.00 94.31 225 GLU A O 1
ATOM 1871 N N . ILE A 1 226 ? 0.491 -24.869 12.219 1.00 94.25 226 ILE A N 1
ATOM 1872 C CA . ILE A 1 226 ? 0.303 -23.437 12.513 1.00 94.25 226 ILE A CA 1
ATOM 1873 C C . ILE A 1 226 ? -0.913 -23.213 13.413 1.00 94.25 226 ILE A C 1
ATOM 1875 O O . ILE A 1 226 ? -0.821 -22.497 14.413 1.00 94.25 226 ILE A O 1
ATOM 1879 N N . PHE A 1 227 ? -2.058 -23.819 13.087 1.00 96.75 227 PHE A N 1
ATOM 1880 C CA . PHE A 1 227 ? -3.294 -23.586 13.840 1.00 96.75 227 PHE A CA 1
ATOM 1881 C C . PHE A 1 227 ? -3.419 -24.440 15.103 1.00 96.75 227 PHE A C 1
ATOM 1883 O O . PHE A 1 227 ? -4.248 -24.122 15.958 1.00 96.75 227 PHE A O 1
ATOM 1890 N N . THR A 1 228 ? -2.579 -25.466 15.267 1.00 96.25 228 THR A N 1
ATOM 1891 C CA . THR A 1 228 ? -2.412 -26.149 16.558 1.00 96.25 228 THR A CA 1
ATOM 1892 C C . THR A 1 228 ? -1.582 -25.296 17.518 1.00 96.25 228 THR A C 1
ATOM 1894 O O . THR A 1 228 ? -1.963 -25.124 18.676 1.00 96.25 228 THR A O 1
ATOM 1897 N N . GLU A 1 229 ? -0.477 -24.718 17.043 1.00 96.56 229 GLU A N 1
ATOM 1898 C CA . GLU A 1 229 ? 0.436 -23.921 17.872 1.00 96.56 229 GLU A CA 1
ATOM 1899 C C . GLU A 1 229 ? -0.097 -22.512 18.170 1.00 96.56 229 GLU A C 1
ATOM 1901 O O . GLU A 1 229 ? 0.106 -21.975 19.272 1.00 96.56 229 GLU A O 1
ATOM 1906 N N . ILE A 1 230 ? -0.803 -21.919 17.201 1.00 96.75 230 ILE A N 1
ATOM 1907 C CA . ILE A 1 230 ? -1.300 -20.539 17.231 1.00 96.75 230 ILE A CA 1
ATOM 1908 C C . ILE A 1 230 ? -2.787 -20.473 16.819 1.00 96.75 230 ILE A C 1
ATOM 1910 O O . ILE A 1 230 ? -3.142 -19.884 15.790 1.00 96.75 230 ILE A O 1
ATOM 1914 N N . PRO A 1 231 ? -3.705 -21.037 17.623 1.00 96.94 231 PRO A N 1
ATOM 1915 C CA . PRO A 1 231 ? -5.137 -21.035 17.314 1.00 96.94 231 PRO A CA 1
ATOM 1916 C C . PRO A 1 231 ? -5.760 -19.627 17.243 1.00 96.94 231 PRO A C 1
ATOM 1918 O O . PRO A 1 231 ? -6.857 -19.468 16.704 1.00 96.94 231 PRO A O 1
ATOM 1921 N N . GLU A 1 232 ? -5.089 -18.598 17.770 1.00 97.12 232 GLU A N 1
ATOM 1922 C CA . GLU A 1 232 ? -5.540 -17.200 17.776 1.00 97.12 232 GLU A CA 1
ATOM 1923 C C . GLU A 1 232 ? -5.419 -16.483 16.426 1.00 97.12 232 GLU A C 1
ATOM 1925 O O . GLU A 1 232 ? -6.024 -15.419 16.248 1.00 97.12 232 GLU A O 1
ATOM 1930 N N . LEU A 1 233 ? -4.674 -17.049 15.472 1.00 97.94 233 LEU A N 1
ATOM 1931 C CA . LEU A 1 233 ? -4.637 -16.544 14.101 1.00 97.94 233 LEU A CA 1
ATOM 1932 C C . LEU A 1 233 ? -6.028 -16.609 13.469 1.00 97.94 233 LEU A C 1
ATOM 1934 O O . LEU A 1 233 ? -6.834 -17.487 13.771 1.00 97.94 233 LEU A O 1
ATOM 1938 N N . SER A 1 234 ? -6.318 -15.674 12.573 1.00 98.00 234 SER A N 1
ATOM 1939 C CA . SER A 1 234 ? -7.604 -15.596 11.866 1.00 98.00 234 SER A CA 1
ATOM 1940 C C . SER A 1 234 ? -7.545 -16.251 10.483 1.00 98.00 234 SER A C 1
ATOM 1942 O O . SER A 1 234 ? -8.581 -16.602 9.918 1.00 98.00 234 SER A O 1
ATOM 1944 N N . GLY A 1 235 ? -6.340 -16.494 9.965 1.00 97.69 235 GLY A N 1
ATOM 1945 C CA . GLY A 1 235 ? -6.152 -17.120 8.667 1.00 97.69 235 GLY A CA 1
ATOM 1946 C C . GLY A 1 235 ? -4.743 -16.985 8.116 1.00 97.69 235 GLY A C 1
ATOM 1947 O O . GLY A 1 235 ? -3.813 -16.616 8.838 1.00 97.69 235 GLY A O 1
ATOM 1948 N N . LEU A 1 236 ? -4.624 -17.258 6.819 1.00 95.81 236 LEU A N 1
ATOM 1949 C CA . LEU A 1 236 ? -3.396 -17.097 6.043 1.00 95.81 236 LEU A CA 1
ATOM 1950 C C . LEU A 1 236 ? -3.614 -16.140 4.867 1.00 95.81 236 LEU A C 1
ATOM 1952 O O . LEU A 1 236 ? -4.713 -16.091 4.309 1.00 95.81 236 LEU A O 1
ATOM 1956 N N . LEU A 1 237 ? -2.555 -15.428 4.483 1.00 93.69 237 LEU A N 1
ATOM 1957 C CA . LEU A 1 237 ? -2.414 -14.831 3.156 1.00 93.69 237 LEU A CA 1
ATOM 1958 C C . LEU A 1 237 ? -1.484 -15.724 2.328 1.00 93.69 237 LEU A C 1
ATOM 1960 O O . LEU A 1 237 ? -0.408 -16.084 2.800 1.00 93.69 237 LEU A O 1
ATOM 1964 N N . LEU A 1 238 ? -1.890 -16.095 1.117 1.00 88.88 238 LEU A N 1
ATOM 1965 C CA . LEU A 1 238 ? -1.122 -16.949 0.212 1.00 88.88 238 LEU A CA 1
ATOM 1966 C C . LEU A 1 238 ? -0.897 -16.238 -1.124 1.00 88.88 238 LEU A C 1
ATOM 1968 O O . LEU A 1 238 ? -1.864 -15.833 -1.770 1.00 88.88 238 LEU A O 1
ATOM 1972 N N . ALA A 1 239 ? 0.363 -16.128 -1.553 1.00 81.25 239 ALA A N 1
ATOM 1973 C CA . ALA A 1 239 ? 0.713 -15.610 -2.876 1.00 81.25 239 ALA A CA 1
ATOM 1974 C C . ALA A 1 239 ? 0.793 -16.713 -3.930 1.00 81.25 239 ALA A C 1
ATOM 1976 O O . ALA A 1 239 ? 1.751 -17.491 -3.975 1.00 81.25 239 ALA A O 1
ATOM 1977 N N . GLY A 1 240 ? -0.233 -16.771 -4.781 1.00 74.00 240 GLY A N 1
ATOM 1978 C CA . GLY A 1 240 ? -0.352 -17.753 -5.853 1.00 74.00 240 GLY A CA 1
ATOM 1979 C C . GLY A 1 240 ? 0.227 -17.298 -7.188 1.00 74.00 240 GLY A C 1
ATOM 1980 O O . GLY A 1 240 ? 0.894 -18.079 -7.866 1.00 74.00 240 GLY A O 1
ATOM 1981 N N . GLY A 1 241 ? -0.027 -16.040 -7.564 1.00 65.06 241 GLY A N 1
ATOM 1982 C CA . GLY A 1 241 ? 0.324 -15.509 -8.886 1.00 65.06 241 GLY A CA 1
ATOM 1983 C C . GLY A 1 241 ? 1.770 -15.037 -9.032 1.00 65.06 241 GLY A C 1
ATOM 1984 O O . GLY A 1 241 ? 2.325 -15.104 -10.132 1.00 65.06 241 GLY A O 1
ATOM 1985 N N . LEU A 1 242 ? 2.404 -14.645 -7.919 1.00 61.03 242 LEU A N 1
ATOM 1986 C CA . LEU A 1 242 ? 3.737 -14.032 -7.914 1.00 61.03 242 LEU A CA 1
ATOM 1987 C C . LEU A 1 242 ? 4.835 -15.000 -8.343 1.00 61.03 242 LEU A C 1
ATOM 1989 O O . LEU A 1 242 ? 5.956 -14.567 -8.566 1.00 61.03 242 LEU A O 1
ATOM 1993 N N . GLY A 1 243 ? 4.503 -16.292 -8.479 1.00 52.25 243 GLY A N 1
ATOM 1994 C CA . GLY A 1 243 ? 5.434 -17.348 -8.824 1.00 52.25 243 GLY A CA 1
ATOM 1995 C C . GLY A 1 243 ? 6.627 -17.278 -7.907 1.00 52.25 243 GLY A C 1
ATOM 1996 O O . GLY A 1 243 ? 7.637 -16.693 -8.282 1.00 52.25 243 GLY A O 1
ATOM 1997 N N . GLY A 1 244 ? 6.469 -17.811 -6.689 1.00 47.28 244 GLY A N 1
ATOM 1998 C CA . GLY A 1 244 ? 7.438 -17.642 -5.614 1.00 47.28 244 GLY A CA 1
ATOM 1999 C C . GLY A 1 244 ? 8.854 -17.692 -6.168 1.00 47.28 244 GLY A C 1
ATOM 2000 O O . GLY A 1 244 ? 9.158 -18.600 -6.948 1.00 47.28 244 GLY A O 1
ATOM 2001 N N . TYR A 1 245 ? 9.648 -16.691 -5.777 1.00 46.09 245 TYR A N 1
ATOM 2002 C CA . TYR A 1 245 ? 11.055 -16.353 -6.054 1.00 46.09 245 TYR A CA 1
ATOM 2003 C C . TYR A 1 245 ? 12.073 -17.525 -5.928 1.00 46.09 245 TYR A C 1
ATOM 2005 O O . TYR A 1 245 ? 13.243 -17.370 -5.605 1.00 46.09 245 TYR A O 1
ATOM 2013 N N . ALA A 1 246 ? 11.618 -18.743 -6.161 1.00 39.72 246 ALA A N 1
ATOM 2014 C CA . ALA A 1 246 ? 11.868 -19.953 -5.410 1.00 39.72 246 ALA A CA 1
ATOM 2015 C C . ALA A 1 246 ? 11.537 -21.230 -6.212 1.00 39.72 246 ALA A C 1
ATOM 2017 O O . ALA A 1 246 ? 11.885 -22.300 -5.707 1.00 39.72 246 ALA A O 1
ATOM 2018 N N . GLY A 1 247 ? 10.883 -21.160 -7.388 1.00 42.81 247 GLY A N 1
ATOM 2019 C CA . GLY A 1 247 ? 10.726 -22.347 -8.249 1.00 42.81 247 GLY A CA 1
ATOM 2020 C C . GLY A 1 247 ? 9.593 -22.406 -9.286 1.00 42.81 247 GLY A C 1
ATOM 2021 O O . GLY A 1 247 ? 9.473 -23.444 -9.932 1.00 42.81 247 GLY A O 1
ATOM 2022 N N . GLY A 1 248 ? 8.781 -21.364 -9.492 1.00 52.72 248 GLY A N 1
ATOM 2023 C CA . GLY A 1 248 ? 7.781 -21.338 -10.573 1.00 52.72 248 GLY A CA 1
ATOM 2024 C C . GLY A 1 248 ? 6.493 -20.609 -10.202 1.00 52.72 248 GLY A C 1
ATOM 2025 O O . GLY A 1 248 ? 6.252 -20.330 -9.031 1.00 52.72 248 GLY A O 1
ATOM 2026 N N . SER A 1 249 ? 5.697 -20.276 -11.221 1.00 67.94 249 SER A N 1
ATOM 2027 C CA . SER A 1 249 ? 4.319 -19.804 -11.076 1.00 67.94 249 SER A CA 1
ATOM 2028 C C . SER A 1 249 ? 3.355 -20.927 -11.440 1.00 67.94 249 SER A C 1
ATOM 2030 O O . SER A 1 249 ? 3.542 -21.599 -12.461 1.00 67.94 249 SER A O 1
ATOM 2032 N N . LEU A 1 250 ? 2.263 -21.071 -10.679 1.00 76.12 250 LEU A N 1
ATOM 2033 C CA . LEU A 1 250 ? 1.159 -21.971 -11.030 1.00 76.12 250 LEU A CA 1
ATOM 2034 C C . LEU A 1 250 ? 0.624 -21.700 -12.441 1.00 76.12 250 LEU A C 1
ATOM 2036 O O . LEU A 1 250 ? 0.174 -22.627 -13.128 1.00 76.12 250 LEU A O 1
ATOM 2040 N N . TYR A 1 251 ? 0.739 -20.451 -12.894 1.00 81.62 251 TYR A N 1
ATOM 2041 C CA . TYR A 1 251 ? 0.404 -20.040 -14.246 1.00 81.62 251 TYR A CA 1
ATOM 2042 C C . TYR A 1 251 ? 1.200 -20.803 -15.320 1.00 81.62 251 TYR A C 1
ATOM 2044 O O . TYR A 1 251 ? 0.623 -21.190 -16.334 1.00 81.62 251 TYR A O 1
ATOM 2052 N N . ASP A 1 252 ? 2.473 -21.123 -15.068 1.00 77.38 252 ASP A N 1
ATOM 2053 C CA . ASP A 1 252 ? 3.402 -21.756 -16.023 1.00 77.38 252 ASP A CA 1
ATOM 2054 C C . ASP A 1 252 ? 3.811 -23.194 -15.673 1.00 77.38 252 ASP A C 1
ATOM 2056 O O . ASP A 1 252 ? 4.588 -23.815 -16.392 1.00 77.38 252 ASP A O 1
ATOM 2060 N N . CYS A 1 253 ? 3.284 -23.756 -14.586 1.00 79.50 253 CYS A N 1
ATOM 2061 C CA . CYS A 1 253 ? 3.614 -25.102 -14.119 1.00 79.50 253 CYS A CA 1
ATOM 2062 C C . CYS A 1 253 ? 3.418 -26.196 -15.200 1.00 79.50 253 CYS A C 1
ATOM 2064 O O . CYS A 1 253 ? 2.290 -26.561 -15.531 1.00 79.50 253 CYS A O 1
ATOM 2066 N N . ASP A 1 254 ? 4.504 -26.794 -15.701 1.00 80.56 254 ASP A N 1
ATOM 2067 C CA . ASP A 1 254 ? 4.463 -27.847 -16.741 1.00 80.56 254 ASP A CA 1
ATOM 2068 C C . ASP A 1 254 ? 4.788 -29.259 -16.209 1.00 80.56 254 ASP A C 1
ATOM 2070 O O . ASP A 1 254 ? 5.179 -30.170 -16.939 1.00 80.56 254 ASP A O 1
ATOM 2074 N N . CYS A 1 255 ? 4.636 -29.487 -14.900 1.00 85.88 255 CYS A N 1
ATOM 2075 C CA . CYS A 1 255 ? 4.843 -30.825 -14.343 1.00 85.88 255 CYS A CA 1
ATOM 2076 C C . CYS A 1 255 ? 3.818 -31.841 -14.886 1.00 85.88 255 CYS A C 1
ATOM 2078 O O . CYS A 1 255 ? 2.767 -31.486 -15.429 1.00 85.88 255 CYS A O 1
ATOM 2080 N N . GLU A 1 256 ? 4.080 -33.138 -14.692 1.00 89.00 256 GLU A N 1
ATOM 2081 C CA . GLU A 1 256 ? 3.230 -34.207 -15.234 1.00 89.00 256 GLU A CA 1
ATOM 2082 C C . GLU A 1 256 ? 1.754 -34.130 -14.801 1.00 89.00 256 GLU A C 1
ATOM 2084 O O . GLU A 1 256 ? 0.881 -34.536 -15.575 1.00 89.00 256 GLU A O 1
ATOM 2089 N N . TYR A 1 257 ? 1.486 -33.561 -13.618 1.00 89.44 257 TYR A N 1
ATOM 2090 C CA . TYR A 1 257 ? 0.144 -33.330 -13.080 1.00 89.44 257 TYR A CA 1
ATOM 2091 C C . TYR A 1 257 ? -0.550 -32.109 -13.710 1.00 89.44 257 TYR A C 1
ATOM 2093 O O . TYR A 1 257 ? -1.758 -32.139 -13.948 1.00 89.44 257 TYR A O 1
ATOM 2101 N N . CYS A 1 258 ? 0.205 -31.048 -14.018 1.00 88.38 258 CYS A N 1
ATOM 2102 C CA . CYS A 1 258 ? -0.322 -29.752 -14.459 1.00 88.38 258 CYS A CA 1
ATOM 2103 C C . CYS A 1 258 ? -0.328 -29.553 -15.979 1.00 88.38 258 CYS A C 1
ATOM 2105 O O . CYS A 1 258 ? -1.133 -28.766 -16.474 1.00 88.38 258 CYS A O 1
ATOM 2107 N N . ARG A 1 259 ? 0.500 -30.271 -16.750 1.00 88.19 259 ARG A N 1
ATOM 2108 C CA . ARG A 1 259 ? 0.672 -30.055 -18.206 1.00 88.19 259 ARG A CA 1
ATOM 2109 C C . ARG A 1 259 ? -0.603 -30.180 -19.055 1.00 88.19 259 ARG A C 1
ATOM 2111 O O . ARG A 1 259 ? -0.635 -29.756 -20.202 1.00 88.19 259 ARG A O 1
ATOM 2118 N N . LYS A 1 260 ? -1.660 -30.802 -18.517 1.00 92.00 260 LYS A N 1
ATOM 2119 C CA . LYS A 1 260 ? -2.988 -30.927 -19.159 1.00 92.00 260 LYS A CA 1
ATOM 2120 C C . LYS A 1 260 ? -4.057 -30.020 -18.538 1.00 92.00 260 LYS A C 1
ATOM 2122 O O . LYS A 1 260 ? -5.232 -30.189 -18.845 1.00 92.00 260 LYS A O 1
ATOM 2127 N N . LYS A 1 261 ? -3.660 -29.136 -17.626 1.00 92.81 261 LYS A N 1
ATOM 2128 C CA . LYS A 1 261 ? -4.525 -28.245 -16.855 1.00 92.81 261 LYS A CA 1
ATOM 2129 C C . LYS A 1 261 ? -4.301 -26.806 -17.276 1.00 92.81 261 LYS A C 1
ATOM 2131 O O . LYS A 1 261 ? -3.148 -26.419 -17.463 1.00 92.81 261 LYS A O 1
ATOM 2136 N N . SER A 1 262 ? -5.373 -26.031 -17.396 1.00 91.75 262 SER A N 1
ATOM 2137 C CA . SER A 1 262 ? -5.262 -24.586 -17.603 1.00 91.75 262 SER A CA 1
ATOM 2138 C C . SER A 1 262 ? -4.680 -23.895 -16.356 1.00 91.75 262 SER A C 1
ATOM 2140 O O . SER A 1 262 ? -4.764 -24.453 -15.256 1.00 91.75 262 SER A O 1
ATOM 2142 N N . PRO A 1 263 ? -4.118 -22.679 -16.486 1.00 88.75 263 PRO A N 1
ATOM 2143 C CA . PRO A 1 263 ? -3.736 -21.856 -15.336 1.00 88.75 263 PRO A CA 1
ATOM 2144 C C . PRO A 1 263 ? -4.866 -21.725 -14.302 1.00 88.75 263 PRO A C 1
ATOM 2146 O O . PRO A 1 263 ? -4.649 -21.969 -13.115 1.00 88.75 263 PRO A O 1
ATOM 2149 N N . VAL A 1 264 ? -6.092 -21.469 -14.771 1.00 92.50 264 VAL A N 1
ATOM 2150 C CA . VAL A 1 264 ? -7.292 -21.343 -13.934 1.00 92.50 264 VAL A CA 1
ATOM 2151 C C . VAL A 1 264 ? -7.579 -22.626 -13.149 1.00 92.50 264 VAL A C 1
ATOM 2153 O O . VAL A 1 264 ? -7.828 -22.564 -11.947 1.00 92.50 264 VAL A O 1
ATOM 2156 N N . GLU A 1 265 ? -7.503 -23.806 -13.782 1.00 93.12 265 GLU A N 1
ATOM 2157 C CA . GLU A 1 265 ? -7.708 -25.090 -13.092 1.00 93.12 265 GLU A CA 1
ATOM 2158 C C . GLU A 1 265 ? -6.683 -25.316 -11.972 1.00 93.12 265 GLU A C 1
ATOM 2160 O O . GLU A 1 265 ? -7.030 -25.851 -10.919 1.00 93.12 265 GLU A O 1
ATOM 2165 N N . ARG A 1 266 ? -5.425 -24.915 -12.185 1.00 90.94 266 ARG A N 1
ATOM 2166 C CA . ARG A 1 266 ? -4.339 -25.091 -11.208 1.00 90.94 266 ARG A CA 1
ATOM 2167 C C . ARG A 1 266 ? -4.501 -24.166 -10.007 1.00 90.94 266 ARG A C 1
ATOM 2169 O O . ARG A 1 266 ? -4.395 -24.618 -8.869 1.00 90.94 266 ARG A O 1
ATOM 2176 N N . VAL A 1 267 ? -4.798 -22.895 -10.262 1.00 91.62 267 VAL A N 1
ATOM 2177 C CA . VAL A 1 267 ? -5.057 -21.894 -9.219 1.00 91.62 267 VAL A CA 1
ATOM 2178 C C . VAL A 1 267 ? -6.297 -22.266 -8.411 1.00 91.62 267 VAL A C 1
ATOM 2180 O O . VAL A 1 267 ? -6.261 -22.260 -7.180 1.00 91.62 267 VAL A O 1
ATOM 2183 N N . LYS A 1 268 ? -7.370 -22.692 -9.089 1.00 93.50 268 LYS A N 1
ATOM 2184 C CA . LYS A 1 268 ? -8.587 -23.182 -8.437 1.00 93.50 268 LYS A CA 1
ATOM 2185 C C . LYS A 1 268 ? -8.300 -24.338 -7.486 1.00 93.50 268 LYS A C 1
ATOM 2187 O O . LYS A 1 268 ? -8.768 -24.305 -6.352 1.00 93.50 268 LYS A O 1
ATOM 2192 N N . GLU A 1 269 ? -7.541 -25.341 -7.924 1.00 93.69 269 GLU A N 1
ATOM 2193 C CA . GLU A 1 269 ? -7.203 -26.489 -7.075 1.00 93.69 269 GLU A CA 1
ATOM 2194 C C . GLU A 1 269 ? -6.477 -26.047 -5.800 1.00 93.69 269 GLU A C 1
ATOM 2196 O O . GLU A 1 269 ? -6.855 -26.469 -4.708 1.00 93.69 269 GLU A O 1
ATOM 2201 N N . GLN A 1 270 ? -5.487 -25.153 -5.910 1.00 91.62 270 GLN A N 1
ATOM 2202 C CA . GLN A 1 270 ? -4.756 -24.668 -4.738 1.00 91.62 270 GLN A CA 1
ATOM 2203 C C . GLN A 1 270 ? -5.680 -23.918 -3.774 1.00 91.62 270 GLN A C 1
ATOM 2205 O O . GLN A 1 270 ? -5.676 -24.206 -2.576 1.00 91.62 270 GLN A O 1
ATOM 2210 N N . ILE A 1 271 ? -6.507 -23.001 -4.289 1.00 93.69 271 ILE A N 1
ATOM 2211 C CA . ILE A 1 271 ? -7.472 -22.244 -3.483 1.00 93.69 271 ILE A CA 1
ATOM 2212 C C . ILE A 1 271 ? -8.396 -23.195 -2.724 1.00 93.69 271 ILE A C 1
ATOM 2214 O O . ILE A 1 271 ? -8.514 -23.094 -1.504 1.00 93.69 271 ILE A O 1
ATOM 2218 N N . PHE A 1 272 ? -9.037 -24.131 -3.425 1.00 95.56 272 PHE A N 1
ATOM 2219 C CA . PHE A 1 272 ? -9.988 -25.054 -2.813 1.00 95.56 272 PHE A CA 1
ATOM 2220 C C . PHE A 1 272 ? -9.313 -25.963 -1.790 1.00 95.56 272 PHE A C 1
ATOM 2222 O O . PHE A 1 272 ? -9.833 -26.130 -0.687 1.00 95.56 272 PHE A O 1
ATOM 2229 N N . PHE A 1 273 ? -8.141 -26.510 -2.119 1.00 94.88 273 PHE A N 1
ATOM 2230 C CA . PHE A 1 273 ? -7.404 -27.375 -1.210 1.00 94.88 273 PHE A CA 1
ATOM 2231 C C . PHE A 1 273 ? -7.068 -26.654 0.099 1.00 94.88 273 PHE A C 1
ATOM 2233 O O . PHE A 1 273 ? -7.409 -27.144 1.176 1.00 94.88 273 PHE A O 1
ATOM 2240 N N . ILE A 1 274 ? -6.433 -25.482 0.019 1.00 94.75 274 ILE A N 1
ATOM 2241 C CA . ILE A 1 274 ? -6.009 -24.712 1.196 1.00 94.75 274 ILE A CA 1
ATOM 2242 C C . ILE A 1 274 ? -7.225 -24.229 1.988 1.00 94.75 274 ILE A C 1
ATOM 2244 O O . ILE A 1 274 ? -7.271 -24.361 3.212 1.00 94.75 274 ILE A O 1
ATOM 2248 N N . SER A 1 275 ? -8.246 -23.737 1.294 1.00 96.50 275 SER A N 1
ATOM 2249 C CA . SER A 1 275 ? -9.467 -23.230 1.909 1.00 96.50 275 SER A CA 1
ATOM 2250 C C . SER A 1 275 ? -10.221 -24.299 2.709 1.00 96.50 275 SER A C 1
ATOM 2252 O O . SER A 1 275 ? -10.577 -24.059 3.864 1.00 96.50 275 SER A O 1
ATOM 2254 N N . GLU A 1 276 ? -10.390 -25.511 2.168 1.00 96.75 276 GLU A N 1
ATOM 2255 C CA . GLU A 1 276 ? -11.027 -26.628 2.882 1.00 96.75 276 GLU A CA 1
ATOM 2256 C C . GLU A 1 276 ? -10.226 -27.082 4.110 1.00 96.75 276 GLU A C 1
ATOM 2258 O O . GLU A 1 276 ? -10.800 -27.536 5.105 1.00 96.75 276 GLU A O 1
ATOM 2263 N N . ARG A 1 277 ? -8.894 -26.945 4.085 1.00 95.94 277 ARG A N 1
ATOM 2264 C CA . ARG A 1 277 ? -8.059 -27.207 5.268 1.00 95.94 277 ARG A CA 1
ATOM 2265 C C . ARG A 1 277 ? -8.288 -26.154 6.342 1.00 95.94 277 ARG A C 1
ATOM 2267 O O . ARG A 1 277 ? -8.527 -26.516 7.491 1.00 95.94 277 ARG A O 1
ATOM 2274 N N . LEU A 1 278 ? -8.301 -24.881 5.959 1.00 97.75 278 LEU A N 1
ATOM 2275 C CA . LEU A 1 278 ? -8.540 -23.760 6.868 1.00 97.75 278 LEU A CA 1
ATOM 2276 C C . LEU A 1 278 ? -9.938 -23.799 7.504 1.00 97.75 278 LEU A C 1
ATOM 2278 O O . LEU A 1 278 ? -10.070 -23.502 8.692 1.00 97.75 278 LEU A O 1
ATOM 2282 N N . LYS A 1 279 ? -10.968 -24.254 6.775 1.00 97.19 279 LYS A N 1
ATOM 2283 C CA . LYS A 1 279 ? -12.331 -24.424 7.317 1.00 97.19 279 LYS A CA 1
ATOM 2284 C C . LYS A 1 279 ? -12.387 -25.328 8.549 1.00 97.19 279 LYS A C 1
ATOM 2286 O O . LYS A 1 279 ? -13.186 -25.071 9.444 1.00 97.19 279 LYS A O 1
ATOM 2291 N N . LYS A 1 280 ? -11.529 -26.353 8.645 1.00 96.38 280 LYS A N 1
ATOM 2292 C CA . LYS A 1 280 ? -11.475 -27.252 9.819 1.00 96.38 280 LYS A CA 1
ATOM 2293 C C . LYS A 1 280 ? -11.130 -26.526 11.117 1.00 96.38 280 LYS A C 1
ATOM 2295 O O . LYS A 1 280 ? -11.493 -27.000 12.189 1.00 96.38 280 LYS A O 1
ATOM 2300 N N . TYR A 1 281 ? -10.433 -25.402 10.999 1.00 97.56 281 TYR A N 1
ATOM 2301 C CA . TYR A 1 281 ? -9.994 -24.560 12.103 1.00 97.56 281 TYR A CA 1
ATOM 2302 C C . TYR A 1 281 ? -10.831 -23.275 12.232 1.00 97.56 281 TYR A C 1
ATOM 2304 O O . TYR A 1 281 ? -10.481 -22.418 13.042 1.00 97.56 281 TYR A O 1
ATOM 2312 N N . ASP A 1 282 ? -11.905 -23.127 11.441 1.00 97.56 282 ASP A N 1
ATOM 2313 C CA . ASP A 1 282 ? -12.696 -21.891 11.319 1.00 97.56 282 ASP A CA 1
ATOM 2314 C C . ASP A 1 282 ? -11.836 -20.679 10.904 1.00 97.56 282 ASP A C 1
ATOM 2316 O O . ASP A 1 282 ? -11.867 -19.606 11.510 1.00 97.56 282 ASP A O 1
ATOM 2320 N N . LYS A 1 283 ? -10.971 -20.884 9.899 1.00 98.06 283 LYS A N 1
ATOM 2321 C CA . LYS A 1 283 ? -9.992 -19.892 9.427 1.00 98.06 283 LYS A CA 1
ATOM 2322 C C . LYS A 1 283 ? -10.257 -19.451 7.997 1.00 98.06 283 LYS A C 1
ATOM 2324 O O . LYS A 1 283 ? -10.846 -20.176 7.188 1.00 98.06 283 LYS A O 1
ATOM 2329 N N . LYS A 1 284 ? -9.785 -18.245 7.688 1.00 97.56 284 LYS A N 1
ATOM 2330 C CA . LYS A 1 284 ? -9.961 -17.594 6.387 1.00 97.56 284 LYS A CA 1
ATOM 2331 C C . LYS A 1 284 ? -8.692 -17.660 5.538 1.00 97.56 284 LYS A C 1
ATOM 2333 O O . LYS A 1 284 ? -7.582 -17.743 6.062 1.00 97.56 284 LYS A O 1
ATOM 2338 N N . LEU A 1 285 ? -8.873 -17.599 4.226 1.00 97.12 285 LEU A N 1
ATOM 2339 C CA . LEU A 1 285 ? -7.808 -17.492 3.237 1.00 97.12 285 LEU A CA 1
ATOM 2340 C C . LEU A 1 285 ? -7.906 -16.141 2.532 1.00 97.12 285 LEU A C 1
ATOM 2342 O O . LEU A 1 285 ? -8.962 -15.793 2.012 1.00 97.12 285 LEU A O 1
ATOM 2346 N N . ILE A 1 286 ? -6.800 -15.413 2.465 1.00 96.12 286 ILE A N 1
ATOM 2347 C CA . ILE A 1 286 ? -6.610 -14.327 1.505 1.00 96.12 286 ILE A CA 1
ATOM 2348 C C . ILE A 1 286 ? -5.657 -14.874 0.443 1.00 96.12 286 ILE A C 1
ATOM 2350 O O . ILE A 1 286 ? -4.563 -15.316 0.774 1.00 96.12 286 ILE A O 1
ATOM 2354 N N . TYR A 1 287 ? -6.078 -14.911 -0.812 1.00 93.69 287 TYR A N 1
ATOM 2355 C CA . TYR A 1 287 ? -5.297 -15.463 -1.910 1.00 93.69 287 TYR A CA 1
ATOM 2356 C C . TYR A 1 287 ? -5.005 -14.359 -2.922 1.00 93.69 287 TYR A C 1
ATOM 2358 O O . TYR A 1 287 ? -5.917 -13.886 -3.601 1.00 93.69 287 TYR A O 1
ATOM 2366 N N . THR A 1 288 ? -3.740 -13.956 -3.022 1.00 91.06 288 THR A N 1
ATOM 2367 C CA . THR A 1 288 ? -3.326 -12.938 -3.989 1.00 91.06 288 THR A CA 1
ATOM 2368 C C . THR A 1 288 ? -2.975 -13.590 -5.327 1.00 91.06 288 THR A C 1
ATOM 2370 O O . THR A 1 288 ? -2.147 -14.508 -5.405 1.00 91.06 288 THR A O 1
ATOM 2373 N N . LEU A 1 289 ? -3.669 -13.144 -6.378 1.00 88.38 289 LEU A N 1
ATOM 2374 C CA . LEU A 1 289 ? -3.475 -13.575 -7.770 1.00 88.38 289 LEU A CA 1
ATOM 2375 C C . LEU A 1 289 ? -2.383 -12.770 -8.483 1.00 88.38 289 LEU A C 1
ATOM 2377 O O . LEU A 1 289 ? -2.058 -13.066 -9.632 1.00 88.38 289 LEU A O 1
ATOM 2381 N N . THR A 1 290 ? -1.826 -11.783 -7.793 1.00 85.69 290 THR A N 1
ATOM 2382 C CA . THR A 1 290 ? -0.933 -10.780 -8.360 1.00 85.69 290 THR A CA 1
ATOM 2383 C C . THR A 1 290 ? 0.291 -11.392 -9.016 1.00 85.69 290 THR A C 1
ATOM 2385 O O . THR A 1 290 ? 0.842 -12.371 -8.518 1.00 85.69 290 THR A O 1
ATOM 2388 N N . THR A 1 291 ? 0.722 -10.823 -10.138 1.00 80.56 291 THR A N 1
ATOM 2389 C CA . THR A 1 291 ? 1.997 -11.145 -10.783 1.00 80.56 291 THR A CA 1
ATOM 2390 C C . THR A 1 291 ? 2.863 -9.899 -10.965 1.00 80.56 291 THR A C 1
ATOM 2392 O O . THR A 1 291 ? 2.376 -8.845 -11.360 1.00 80.56 291 THR A O 1
ATOM 2395 N N . ASP A 1 292 ? 4.170 -10.031 -10.736 1.00 77.50 292 ASP A N 1
ATOM 2396 C CA . ASP A 1 292 ? 5.156 -8.966 -10.997 1.00 77.50 292 ASP A CA 1
ATOM 2397 C C . ASP A 1 292 ? 5.670 -9.022 -12.452 1.00 77.50 292 ASP A C 1
ATOM 2399 O O . ASP A 1 292 ? 6.739 -8.515 -12.792 1.00 77.50 292 ASP A O 1
ATOM 2403 N N . ILE A 1 293 ? 4.941 -9.723 -13.328 1.00 77.56 293 ILE A N 1
ATOM 2404 C CA . ILE A 1 293 ? 5.331 -9.981 -14.709 1.00 77.56 293 ILE A CA 1
ATOM 2405 C C . ILE A 1 293 ? 4.213 -9.475 -15.640 1.00 77.56 293 ILE A C 1
ATOM 2407 O O . ILE A 1 293 ? 3.177 -10.123 -15.787 1.00 77.56 293 ILE A O 1
ATOM 2411 N N . PRO A 1 294 ? 4.405 -8.342 -16.336 1.00 77.62 294 PRO A N 1
ATOM 2412 C CA . PRO A 1 294 ? 3.337 -7.668 -17.073 1.00 77.62 294 PRO A CA 1
ATOM 2413 C C . PRO A 1 294 ? 2.834 -8.477 -18.278 1.00 77.62 294 PRO A C 1
ATOM 2415 O O . PRO A 1 294 ? 1.670 -8.378 -18.645 1.00 77.62 294 PRO A O 1
ATOM 2418 N N . PHE A 1 295 ? 3.694 -9.295 -18.892 1.00 78.06 295 PHE A N 1
ATOM 2419 C CA . PHE A 1 295 ? 3.379 -10.083 -20.091 1.00 78.06 295 PHE A CA 1
ATOM 2420 C C . PHE A 1 295 ? 2.658 -11.411 -19.804 1.00 78.06 295 PHE A C 1
ATOM 2422 O O . PHE A 1 295 ? 2.384 -12.166 -20.733 1.00 78.06 295 PHE A O 1
ATOM 2429 N N . ILE A 1 296 ? 2.362 -11.714 -18.537 1.00 80.50 296 ILE A N 1
ATOM 2430 C CA . ILE A 1 296 ? 1.499 -12.845 -18.149 1.00 80.50 296 ILE A CA 1
ATOM 2431 C C . ILE A 1 296 ? 0.278 -12.383 -17.346 1.00 80.50 296 ILE A C 1
ATOM 2433 O O . ILE A 1 296 ? -0.386 -13.187 -16.687 1.00 80.50 296 ILE A O 1
ATOM 2437 N N . MET A 1 297 ? -0.002 -11.080 -17.375 1.00 86.19 297 MET A N 1
ATOM 2438 C CA . MET A 1 297 ? -1.089 -10.466 -16.624 1.00 86.19 297 MET A CA 1
ATOM 2439 C C . MET A 1 297 ? -2.466 -10.904 -17.139 1.00 86.19 297 MET A C 1
ATOM 2441 O O . MET A 1 297 ? -3.432 -10.933 -16.378 1.00 86.19 297 MET A O 1
ATOM 2445 N N . ASP A 1 298 ? -2.553 -11.334 -18.400 1.00 88.94 298 ASP A N 1
ATOM 2446 C CA . ASP A 1 298 ? -3.712 -12.033 -18.959 1.00 88.94 298 ASP A CA 1
ATOM 2447 C C . ASP A 1 298 ? -4.152 -13.217 -18.096 1.00 88.94 298 ASP A C 1
ATOM 2449 O O . ASP A 1 298 ? -5.343 -13.409 -17.873 1.00 88.94 298 ASP A O 1
ATOM 2453 N N . ARG A 1 299 ? -3.207 -13.950 -17.508 1.00 89.12 299 ARG A N 1
ATOM 2454 C CA . ARG A 1 299 ? -3.505 -15.122 -16.675 1.00 89.12 299 ARG A CA 1
ATOM 2455 C C . ARG A 1 299 ? -4.078 -14.747 -15.318 1.00 89.12 299 ARG A C 1
ATOM 2457 O O . ARG A 1 299 ? -4.971 -15.441 -14.836 1.00 89.12 299 ARG A O 1
ATOM 2464 N N . GLU A 1 300 ? -3.586 -13.665 -14.714 1.00 90.69 300 GLU A N 1
ATOM 2465 C CA . GLU A 1 300 ? -4.166 -13.091 -13.494 1.00 90.69 300 GLU A CA 1
ATOM 2466 C C . GLU A 1 300 ? -5.605 -12.628 -13.758 1.00 90.69 300 GLU A C 1
ATOM 2468 O O . GLU A 1 300 ? -6.522 -12.980 -13.009 1.00 90.69 300 GLU A O 1
ATOM 2473 N N . VAL A 1 301 ? -5.815 -11.905 -14.865 1.00 92.69 301 VAL A N 1
ATOM 2474 C CA . VAL A 1 301 ? -7.138 -11.427 -15.283 1.00 92.69 301 VAL A CA 1
ATOM 2475 C C . VAL A 1 301 ? -8.093 -12.599 -15.525 1.00 92.69 301 VAL A C 1
ATOM 2477 O O . VAL A 1 301 ? -9.187 -12.611 -14.959 1.00 92.69 301 VAL A O 1
ATOM 2480 N N . ASP A 1 302 ? -7.683 -13.600 -16.303 1.00 92.50 302 ASP A N 1
ATOM 2481 C CA . ASP A 1 302 ? -8.496 -14.780 -16.613 1.00 92.50 302 ASP A CA 1
ATOM 2482 C C . ASP A 1 302 ? -8.845 -15.572 -15.346 1.00 92.50 302 ASP A C 1
ATOM 2484 O O . ASP A 1 302 ? -10.007 -15.928 -15.133 1.00 92.50 302 ASP A O 1
ATOM 2488 N N . CYS A 1 303 ? -7.874 -15.786 -14.448 1.00 92.38 303 CYS A N 1
ATOM 2489 C CA . CYS A 1 303 ? -8.121 -16.461 -13.173 1.00 92.38 303 CYS A CA 1
ATOM 2490 C C . CYS A 1 303 ? -9.142 -15.711 -12.322 1.00 92.38 303 CYS A C 1
ATOM 2492 O O . CYS A 1 303 ? -10.060 -16.337 -11.795 1.00 92.38 303 CYS A O 1
ATOM 2494 N N . MET A 1 304 ? -9.028 -14.387 -12.196 1.00 92.38 304 MET A N 1
ATOM 2495 C CA . MET A 1 304 ? -10.013 -13.618 -11.440 1.00 92.38 304 MET A CA 1
ATOM 2496 C C . MET A 1 304 ? -11.405 -13.742 -12.066 1.00 92.38 304 MET A C 1
ATOM 2498 O O . MET A 1 304 ? -12.358 -14.091 -11.371 1.00 92.38 304 MET A O 1
ATOM 2502 N N . LEU A 1 305 ? -11.535 -13.478 -13.370 1.00 92.56 305 LEU A N 1
ATOM 2503 C CA . LEU A 1 305 ? -12.834 -13.448 -14.047 1.00 92.56 305 LEU A CA 1
ATOM 2504 C C . LEU A 1 305 ? -13.544 -14.808 -14.022 1.00 92.56 305 LEU A C 1
ATOM 2506 O O . LEU A 1 305 ? -14.765 -14.853 -13.874 1.00 92.56 305 LEU A O 1
ATOM 2510 N N . GLU A 1 306 ? -12.803 -15.911 -14.135 1.00 92.19 306 GLU A N 1
ATOM 2511 C CA . GLU A 1 306 ? -13.388 -17.251 -14.075 1.00 92.19 306 GLU A CA 1
ATOM 2512 C C . GLU A 1 306 ? -13.695 -17.707 -12.640 1.00 92.19 306 GLU A C 1
ATOM 2514 O O . GLU A 1 306 ? -14.690 -18.405 -12.422 1.00 92.19 306 GLU A O 1
ATOM 2519 N N . LEU A 1 307 ? -12.873 -17.341 -11.648 1.00 91.19 307 LEU A N 1
ATOM 2520 C CA . LEU A 1 307 ? -12.972 -17.888 -10.287 1.00 91.19 307 LEU A CA 1
ATOM 2521 C C . LEU A 1 307 ? -13.809 -17.062 -9.320 1.00 91.19 307 LEU A C 1
ATOM 2523 O O . LEU A 1 307 ? -14.258 -17.623 -8.322 1.00 91.19 307 LEU A O 1
ATOM 2527 N N . ILE A 1 308 ? -14.052 -15.784 -9.603 1.00 88.69 308 ILE A N 1
ATOM 2528 C CA . ILE A 1 308 ? -14.800 -14.846 -8.747 1.00 88.69 308 ILE A CA 1
ATOM 2529 C C . ILE A 1 308 ? -16.117 -15.414 -8.181 1.00 88.69 308 ILE A C 1
ATOM 2531 O O . ILE A 1 308 ? -16.473 -15.137 -7.039 1.00 88.69 308 ILE A O 1
ATOM 2535 N N . ASP A 1 309 ? -16.800 -16.270 -8.945 1.00 86.25 309 ASP A N 1
ATOM 2536 C CA . ASP A 1 309 ? -18.084 -16.889 -8.579 1.00 86.25 309 ASP A CA 1
ATOM 2537 C C . ASP A 1 309 ? -17.969 -18.297 -7.998 1.00 86.25 309 ASP A C 1
ATOM 2539 O O . ASP A 1 309 ? -18.970 -18.922 -7.644 1.00 86.25 309 ASP A O 1
ATOM 2543 N N . GLN A 1 310 ? -16.753 -18.820 -7.952 1.00 89.06 310 GLN A N 1
ATOM 2544 C CA . GLN A 1 310 ? -16.461 -20.203 -7.614 1.00 89.06 310 GLN A CA 1
ATOM 2545 C C . GLN A 1 310 ? -15.654 -20.319 -6.322 1.00 89.06 310 GLN A C 1
ATOM 2547 O O . GLN A 1 310 ? -15.518 -21.428 -5.817 1.00 89.06 310 GLN A O 1
ATOM 2552 N N . ILE A 1 311 ? -15.104 -19.226 -5.785 1.00 89.88 311 ILE A N 1
ATOM 2553 C CA . ILE A 1 311 ? -14.270 -19.295 -4.584 1.00 89.88 311 ILE A CA 1
ATOM 2554 C C . ILE A 1 311 ? -15.063 -19.717 -3.334 1.00 89.88 311 ILE A C 1
ATOM 2556 O O . ILE A 1 311 ? -16.231 -19.352 -3.182 1.00 89.88 311 ILE A O 1
ATOM 2560 N N . PRO A 1 312 ? -14.444 -20.474 -2.410 1.00 94.75 312 PRO A N 1
ATOM 2561 C CA . PRO A 1 312 ? -15.068 -20.816 -1.134 1.00 94.75 312 PRO A CA 1
ATOM 2562 C C . PRO A 1 312 ? -15.423 -19.582 -0.284 1.00 94.75 312 PRO A C 1
ATOM 2564 O O . PRO A 1 312 ? -14.709 -18.584 -0.295 1.00 94.75 312 PRO A O 1
ATOM 2567 N N . GLU A 1 313 ? -16.478 -19.670 0.534 1.00 92.56 313 GLU A N 1
ATOM 2568 C CA . GLU A 1 313 ? -16.990 -18.538 1.335 1.00 92.56 313 GLU A CA 1
ATOM 2569 C C . GLU A 1 313 ? -15.975 -17.925 2.319 1.00 92.56 313 GLU A C 1
ATOM 2571 O O . GLU A 1 313 ? -16.038 -16.732 2.608 1.00 92.56 313 GLU A O 1
ATOM 2576 N N . ASN A 1 314 ? -15.030 -18.719 2.830 1.00 96.00 314 ASN A N 1
ATOM 2577 C CA . ASN A 1 314 ? -13.952 -18.270 3.720 1.00 96.00 314 ASN A CA 1
ATOM 2578 C C . ASN A 1 314 ? -12.707 -17.789 2.952 1.00 96.00 314 ASN A C 1
ATOM 2580 O O . ASN A 1 314 ? -11.631 -17.705 3.542 1.00 96.00 314 ASN A O 1
ATOM 2584 N N . THR A 1 315 ? -12.807 -17.545 1.645 1.00 95.81 315 THR A N 1
ATOM 2585 C CA . THR A 1 315 ? -11.692 -17.131 0.788 1.00 95.81 315 THR A CA 1
ATOM 2586 C C . THR A 1 315 ? -11.956 -15.780 0.140 1.00 95.81 315 THR A C 1
ATOM 2588 O O . THR A 1 315 ? -13.029 -15.577 -0.418 1.00 95.81 315 THR A O 1
ATOM 2591 N N . THR A 1 316 ? -10.950 -14.903 0.176 1.00 95.50 316 THR A N 1
ATOM 2592 C CA . THR A 1 316 ? -10.883 -13.627 -0.548 1.00 95.50 316 THR A CA 1
ATOM 2593 C C . THR A 1 316 ? -9.815 -13.699 -1.627 1.00 95.50 316 THR A C 1
ATOM 2595 O O . THR A 1 316 ? -8.686 -14.074 -1.325 1.00 95.50 316 THR A O 1
ATOM 2598 N N . LEU A 1 317 ? -10.152 -13.316 -2.859 1.00 95.00 317 LEU A N 1
ATOM 2599 C CA . LEU A 1 317 ? -9.170 -13.092 -3.924 1.00 95.00 317 LEU A CA 1
ATOM 2600 C C . LEU A 1 317 ? -8.699 -11.643 -3.901 1.00 95.00 317 LEU A C 1
ATOM 2602 O O . LEU A 1 317 ? -9.527 -10.756 -3.716 1.00 95.00 317 LEU A O 1
ATOM 2606 N N . SER A 1 318 ? -7.416 -11.383 -4.128 1.00 94.50 318 SER A N 1
ATOM 2607 C CA . SER A 1 318 ? -6.901 -10.016 -4.258 1.00 94.50 318 SER A CA 1
ATOM 2608 C C . SER A 1 318 ? -6.027 -9.807 -5.490 1.00 94.50 318 SER A C 1
ATOM 2610 O O . SER A 1 318 ? -5.443 -10.754 -6.022 1.00 94.50 318 SER A O 1
ATOM 2612 N N . PHE A 1 319 ? -5.997 -8.553 -5.943 1.00 94.06 319 PHE A N 1
ATOM 2613 C CA . PHE A 1 319 ? -5.197 -8.042 -7.057 1.00 94.06 319 PHE A CA 1
ATOM 2614 C C . PHE A 1 319 ? -4.728 -6.607 -6.745 1.00 94.06 319 PHE A C 1
ATOM 2616 O O . PHE A 1 319 ? -5.291 -5.962 -5.854 1.00 94.06 319 PHE A O 1
ATOM 2623 N N . LYS A 1 320 ? -3.707 -6.099 -7.447 1.00 94.38 320 LYS A N 1
ATOM 2624 C CA . LYS A 1 320 ? -3.157 -4.746 -7.211 1.00 94.38 320 LYS A CA 1
ATOM 2625 C C . LYS A 1 320 ? -4.075 -3.647 -7.752 1.00 94.38 320 LYS A C 1
ATOM 2627 O O . LYS A 1 320 ? -4.930 -3.880 -8.602 1.00 94.38 320 LYS A O 1
ATOM 2632 N N . ASP A 1 321 ? -3.900 -2.431 -7.259 1.00 94.69 321 ASP A N 1
ATOM 2633 C CA . ASP A 1 321 ? -4.667 -1.250 -7.657 1.00 94.69 321 ASP A CA 1
ATOM 2634 C C . ASP A 1 321 ? -4.415 -0.793 -9.105 1.00 94.69 321 ASP A C 1
ATOM 2636 O O . ASP A 1 321 ? -5.324 -0.303 -9.785 1.00 94.69 321 ASP A O 1
ATOM 2640 N N . CYS A 1 322 ? -3.197 -0.980 -9.599 1.00 92.31 322 CYS A N 1
ATOM 2641 C CA . CYS A 1 322 ? -2.764 -0.563 -10.926 1.00 92.31 322 CYS A CA 1
ATOM 2642 C C . CYS A 1 322 ? -2.195 -1.725 -11.747 1.00 92.31 322 CYS A C 1
ATOM 2644 O O . CYS A 1 322 ? -2.039 -2.851 -11.272 1.00 92.31 322 CYS A O 1
ATOM 2646 N N . TYR A 1 323 ? -1.937 -1.458 -13.027 1.00 88.75 323 TYR A N 1
ATOM 2647 C CA . TYR A 1 323 ? -1.274 -2.413 -13.908 1.00 88.75 323 TYR A CA 1
ATOM 2648 C C . TYR A 1 323 ? 0.111 -2.806 -13.365 1.00 88.75 323 TYR A C 1
ATOM 2650 O O . TYR A 1 323 ? 0.865 -1.937 -12.927 1.00 88.75 323 TYR A O 1
ATOM 2658 N N . HIS A 1 324 ? 0.482 -4.085 -13.496 1.00 84.81 324 HIS A N 1
ATOM 2659 C CA . HIS A 1 324 ? 1.795 -4.622 -13.123 1.00 84.81 324 HIS A CA 1
ATOM 2660 C C . HIS A 1 324 ? 2.084 -4.626 -11.607 1.00 84.81 324 HIS A C 1
ATOM 2662 O O . HIS A 1 324 ? 1.612 -5.515 -10.905 1.00 84.81 324 HIS A O 1
ATOM 2668 N N . ASP A 1 325 ? 2.896 -3.696 -11.100 1.00 86.19 325 ASP A N 1
ATOM 2669 C CA . ASP A 1 325 ? 3.511 -3.790 -9.771 1.00 86.19 325 ASP A CA 1
ATOM 2670 C C . ASP A 1 325 ? 3.583 -2.424 -9.083 1.00 86.19 325 ASP A C 1
ATOM 2672 O O . ASP A 1 325 ? 4.635 -1.795 -9.037 1.00 86.19 325 ASP A O 1
ATOM 2676 N N . TYR A 1 326 ? 2.433 -1.941 -8.600 1.00 89.44 326 TYR A N 1
ATOM 2677 C CA . TYR A 1 326 ? 2.329 -0.700 -7.817 1.00 89.44 326 TYR A CA 1
ATOM 2678 C C . TYR A 1 326 ? 2.941 0.539 -8.505 1.00 89.44 326 TYR A C 1
ATOM 2680 O O . TYR A 1 326 ? 3.489 1.441 -7.870 1.00 89.44 326 TYR A O 1
ATOM 2688 N N . GLU A 1 327 ? 2.814 0.625 -9.830 1.00 87.50 327 GLU A N 1
ATOM 2689 C CA . GLU A 1 327 ? 3.316 1.714 -10.681 1.00 87.50 327 GLU A CA 1
ATOM 2690 C C . GLU A 1 327 ? 2.395 2.961 -10.647 1.00 87.50 327 GLU A C 1
ATOM 2692 O O . GLU A 1 327 ? 2.066 3.591 -11.658 1.00 87.50 327 GLU A O 1
ATOM 2697 N N . GLU A 1 328 ? 1.977 3.321 -9.433 1.00 87.31 328 GLU A N 1
ATOM 2698 C CA . GLU A 1 328 ? 0.853 4.190 -9.062 1.00 87.31 328 GLU A CA 1
ATOM 2699 C C . GLU A 1 328 ? 0.908 5.632 -9.615 1.00 87.31 328 GLU A C 1
ATOM 2701 O O . GLU A 1 328 ? -0.103 6.336 -9.655 1.00 87.31 328 GLU A O 1
ATOM 2706 N N . LEU A 1 329 ? 2.083 6.120 -10.026 1.00 90.25 329 LEU A N 1
ATOM 2707 C CA . LEU A 1 329 ? 2.255 7.511 -10.473 1.00 90.25 329 LEU A CA 1
ATOM 2708 C C . LEU A 1 329 ? 1.910 7.731 -11.948 1.00 90.25 329 LEU A C 1
ATOM 2710 O O . LEU A 1 329 ? 1.657 8.874 -12.353 1.00 90.25 329 LEU A O 1
ATOM 2714 N N . ARG A 1 330 ? 1.967 6.678 -12.770 1.00 89.38 330 ARG A N 1
ATOM 2715 C CA . ARG A 1 330 ? 1.744 6.789 -14.218 1.00 89.38 330 ARG A CA 1
ATOM 2716 C C . ARG A 1 330 ? 1.017 5.618 -14.840 1.00 89.38 330 ARG A C 1
ATOM 2718 O O . ARG A 1 330 ? 0.401 5.844 -15.872 1.00 89.38 330 ARG A O 1
ATOM 2725 N N . TYR A 1 331 ? 1.087 4.410 -14.290 1.00 90.06 331 TYR A N 1
ATOM 2726 C CA . TYR A 1 331 ? 0.400 3.288 -14.921 1.00 90.06 331 TYR A CA 1
ATOM 2727 C C . TYR A 1 331 ? -1.109 3.404 -14.693 1.00 90.06 331 TYR A C 1
ATOM 2729 O O . TYR A 1 331 ? -1.541 3.973 -13.685 1.00 90.06 331 TYR A O 1
ATOM 2737 N N . PRO A 1 332 ? -1.927 2.902 -15.634 1.00 91.62 332 PRO A N 1
ATOM 2738 C CA . PRO A 1 332 ? -3.366 2.951 -15.470 1.00 91.62 332 PRO A CA 1
ATOM 2739 C C . PRO A 1 332 ? -3.822 2.011 -14.353 1.00 91.62 332 PRO A C 1
ATOM 2741 O O . PRO A 1 332 ? -3.096 1.111 -13.919 1.00 91.62 332 PRO A O 1
ATOM 2744 N N . GLU A 1 333 ? -5.066 2.201 -13.919 1.00 93.88 333 GLU A N 1
ATOM 2745 C CA . GLU A 1 333 ? -5.734 1.292 -12.995 1.00 93.88 333 GLU A CA 1
ATOM 2746 C C . GLU A 1 333 ? -5.707 -0.151 -13.511 1.00 93.88 333 GLU A C 1
ATOM 2748 O O . GLU A 1 333 ? -5.613 -0.399 -14.717 1.00 93.88 333 GLU A O 1
ATOM 2753 N N . HIS A 1 334 ? -5.814 -1.121 -12.609 1.00 95.00 334 HIS A N 1
ATOM 2754 C CA . HIS A 1 334 ? -5.786 -2.526 -12.995 1.00 95.00 334 HIS A CA 1
ATOM 2755 C C . HIS A 1 334 ? -6.936 -2.868 -13.978 1.00 95.00 334 HIS A C 1
ATOM 2757 O O . HIS A 1 334 ? -8.092 -2.519 -13.707 1.00 95.00 334 HIS A O 1
ATOM 2763 N N . PRO A 1 335 ? -6.695 -3.600 -15.091 1.00 94.88 335 PRO A N 1
ATOM 2764 C CA . PRO A 1 335 ? -7.717 -3.876 -16.114 1.00 94.88 335 PRO A CA 1
ATOM 2765 C C . PRO A 1 335 ? -9.006 -4.509 -15.571 1.00 94.88 335 PRO A C 1
ATOM 2767 O O . PRO A 1 335 ? -10.096 -4.278 -16.102 1.00 94.88 335 PRO A O 1
ATOM 2770 N N . LEU A 1 336 ? -8.892 -5.289 -14.490 1.00 94.31 336 LEU A N 1
ATOM 2771 C CA . LEU A 1 336 ? -10.021 -5.946 -13.828 1.00 94.31 336 LEU A CA 1
ATOM 2772 C C . LEU A 1 336 ? -11.149 -4.990 -13.437 1.00 94.31 336 LEU A C 1
ATOM 2774 O O . LEU A 1 336 ? -12.300 -5.404 -13.529 1.00 94.31 336 LEU A O 1
ATOM 2778 N N . PHE A 1 337 ? -10.871 -3.733 -13.074 1.00 94.88 337 PHE A N 1
ATOM 2779 C CA . PHE A 1 337 ? -11.937 -2.786 -12.727 1.00 94.88 337 PHE A CA 1
ATOM 2780 C C . PHE A 1 337 ? -12.942 -2.628 -13.874 1.00 94.88 337 PHE A C 1
ATOM 2782 O O . PHE A 1 337 ? -14.137 -2.872 -13.700 1.00 94.88 337 PHE A O 1
ATOM 2789 N N . GLY A 1 338 ? -12.451 -2.312 -15.074 1.00 94.62 338 GLY A N 1
ATOM 2790 C CA . GLY A 1 338 ? -13.306 -2.158 -16.248 1.00 94.62 338 GLY A CA 1
ATOM 2791 C C . GLY A 1 338 ? -13.893 -3.483 -16.743 1.00 94.62 338 GLY A C 1
ATOM 2792 O O . GLY A 1 338 ? -15.024 -3.516 -17.219 1.00 94.62 338 GLY A O 1
ATOM 2793 N N . ARG A 1 339 ? -13.157 -4.596 -16.619 1.00 94.31 339 ARG A N 1
ATOM 2794 C CA . ARG A 1 339 ? -13.633 -5.917 -17.071 1.00 94.31 339 ARG A CA 1
ATOM 2795 C C . ARG A 1 339 ? -14.756 -6.467 -16.195 1.00 94.31 339 ARG A C 1
ATOM 2797 O O . ARG A 1 339 ? -15.722 -7.012 -16.725 1.00 94.31 339 ARG A O 1
ATOM 2804 N N . LEU A 1 340 ? -14.662 -6.291 -14.879 1.00 92.88 340 LEU A N 1
ATOM 2805 C CA . LEU A 1 340 ? -15.726 -6.651 -13.942 1.00 92.88 340 LEU A CA 1
ATOM 2806 C C . LEU A 1 340 ? -16.983 -5.807 -14.174 1.00 92.88 340 LEU A C 1
ATOM 2808 O O . LEU A 1 340 ? -18.090 -6.347 -14.113 1.00 92.88 340 LEU A O 1
ATOM 2812 N N . GLU A 1 341 ? -16.807 -4.519 -14.487 1.00 92.56 341 GLU A N 1
ATOM 2813 C CA . GLU A 1 341 ? -17.908 -3.621 -14.841 1.00 92.56 341 GLU A CA 1
ATOM 2814 C C . GLU A 1 341 ? -18.608 -4.052 -16.140 1.00 92.56 341 GLU A C 1
ATOM 2816 O O . GLU A 1 341 ? -19.823 -4.250 -16.151 1.00 92.56 341 GLU A O 1
ATOM 2821 N N . GLU A 1 342 ? -17.854 -4.277 -17.224 1.00 93.12 342 GLU A N 1
ATOM 2822 C CA . GLU A 1 342 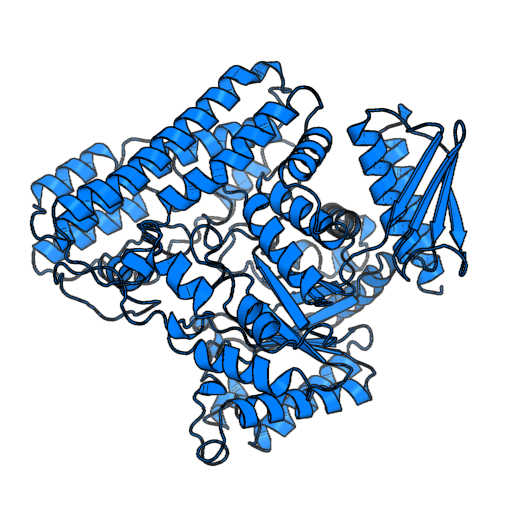? -18.403 -4.712 -18.520 1.00 93.12 342 GLU A CA 1
ATOM 2823 C C . GLU A 1 342 ? -19.180 -6.031 -18.429 1.00 93.12 342 GLU A C 1
ATOM 2825 O O . GLU A 1 342 ? -20.186 -6.211 -19.118 1.00 93.12 342 GLU A O 1
ATOM 2830 N N . LEU A 1 343 ? -18.712 -6.960 -17.591 1.00 91.38 343 LEU A N 1
ATOM 2831 C CA . LEU A 1 343 ? -19.344 -8.265 -17.391 1.00 91.38 343 LEU A CA 1
ATOM 2832 C C . LEU A 1 343 ? -20.490 -8.231 -16.368 1.00 91.38 343 LEU A C 1
ATOM 2834 O O . LEU A 1 343 ? -21.186 -9.233 -16.204 1.00 91.38 343 LEU A O 1
ATOM 2838 N N . GLY A 1 344 ? -20.705 -7.105 -15.679 1.00 90.00 344 GLY A N 1
ATOM 2839 C CA . GLY A 1 344 ? -21.742 -6.966 -14.658 1.00 90.00 344 GLY A CA 1
ATOM 2840 C C . GLY A 1 344 ? -21.516 -7.845 -13.424 1.00 90.00 344 GLY A C 1
ATOM 2841 O O . GLY A 1 344 ? -22.475 -8.199 -12.736 1.00 90.00 344 GLY A O 1
ATOM 2842 N N . LEU A 1 345 ? -20.265 -8.199 -13.114 1.00 86.50 345 LEU A N 1
ATOM 2843 C CA . LEU A 1 345 ? -19.892 -9.077 -11.993 1.00 86.50 345 LEU A CA 1
ATOM 2844 C C . LEU A 1 345 ? -19.820 -8.321 -10.650 1.00 86.50 345 LEU A C 1
ATOM 2846 O O . LEU A 1 345 ? -18.956 -8.568 -9.813 1.00 86.50 345 LEU A O 1
ATOM 2850 N N . HIS A 1 346 ? -20.738 -7.377 -10.430 1.00 79.81 346 HIS A N 1
ATOM 2851 C CA . HIS A 1 346 ? -20.750 -6.513 -9.247 1.00 79.81 346 HIS A CA 1
ATOM 2852 C C . HIS A 1 346 ? -21.268 -7.266 -8.016 1.00 79.81 346 HIS A C 1
ATOM 2854 O O . HIS A 1 346 ? -22.181 -8.089 -8.106 1.00 79.81 346 HIS A O 1
ATOM 2860 N N . GLY A 1 347 ? -20.777 -6.909 -6.826 1.00 69.44 347 GLY A N 1
ATOM 2861 C CA . GLY A 1 347 ? -21.314 -7.452 -5.570 1.00 69.44 347 GLY A CA 1
ATOM 2862 C C . GLY A 1 347 ? -20.951 -8.903 -5.297 1.00 69.44 347 GLY A C 1
ATOM 2863 O O . GLY A 1 347 ? -21.520 -9.500 -4.378 1.00 69.44 347 GLY A O 1
ATOM 2864 N N . LYS A 1 348 ? -20.004 -9.458 -6.057 1.00 66.88 348 LYS A N 1
ATOM 2865 C CA . LYS A 1 348 ? -19.334 -10.702 -5.701 1.00 66.88 348 LYS A CA 1
ATOM 2866 C C . LYS A 1 348 ? -18.467 -10.430 -4.481 1.00 66.88 348 LYS A C 1
ATOM 2868 O O . LYS A 1 348 ? -17.552 -9.612 -4.502 1.00 66.88 348 LYS A O 1
ATOM 2873 N N . ARG A 1 349 ? -18.887 -11.028 -3.370 1.00 68.94 349 ARG A N 1
ATOM 2874 C CA . ARG A 1 349 ? -18.283 -10.831 -2.054 1.00 68.94 349 ARG A CA 1
ATOM 2875 C C . ARG A 1 349 ? -16.954 -11.583 -2.027 1.00 68.94 349 ARG A C 1
ATOM 2877 O O . ARG A 1 349 ? -16.857 -12.650 -2.621 1.00 68.94 349 ARG A O 1
ATOM 2884 N N . ASN A 1 350 ? -15.979 -11.030 -1.312 1.00 88.75 350 ASN A N 1
ATOM 2885 C CA . ASN A 1 350 ? -14.624 -11.561 -1.127 1.00 88.75 350 ASN A CA 1
ATOM 2886 C C . ASN A 1 350 ? -13.640 -11.266 -2.269 1.00 88.75 350 ASN A C 1
ATOM 2888 O O . ASN A 1 350 ? -12.893 -12.134 -2.719 1.00 88.75 350 ASN A O 1
ATOM 2892 N N . ILE A 1 351 ? -13.601 -9.999 -2.680 1.00 94.06 351 ILE A N 1
ATOM 2893 C CA . ILE A 1 351 ? -12.551 -9.459 -3.547 1.00 94.06 351 ILE A CA 1
ATOM 2894 C C . ILE A 1 351 ? -11.842 -8.334 -2.803 1.00 94.06 351 ILE A C 1
ATOM 2896 O O . ILE A 1 351 ? -12.493 -7.505 -2.155 1.00 94.06 351 ILE A O 1
ATOM 2900 N N . GLY A 1 352 ? -10.517 -8.336 -2.899 1.00 94.81 352 GLY A N 1
ATOM 2901 C CA . GLY A 1 352 ? -9.616 -7.352 -2.334 1.00 94.81 352 GLY A CA 1
ATOM 2902 C C . GLY A 1 352 ? -8.833 -6.580 -3.384 1.00 94.81 352 GLY A C 1
ATOM 2903 O O . GLY A 1 352 ? -8.435 -7.147 -4.398 1.00 94.81 352 GLY A O 1
ATOM 2904 N N . VAL A 1 353 ? -8.581 -5.305 -3.100 1.00 96.81 353 VAL A N 1
ATOM 2905 C CA . VAL A 1 353 ? -7.621 -4.479 -3.846 1.00 96.81 353 VAL A CA 1
ATOM 2906 C C . VAL A 1 353 ? -6.415 -4.201 -2.957 1.00 96.81 353 VAL A C 1
ATOM 2908 O O . VAL A 1 353 ? -6.586 -3.827 -1.793 1.00 96.81 353 VAL A O 1
ATOM 2911 N N . GLU A 1 354 ? -5.216 -4.402 -3.488 1.00 96.69 354 GLU A N 1
ATOM 2912 C CA . GLU A 1 354 ? -3.945 -4.140 -2.811 1.00 96.69 354 GLU A CA 1
ATOM 2913 C C . GLU A 1 354 ? -3.392 -2.763 -3.203 1.00 96.69 354 GLU A C 1
ATOM 2915 O O . GLU A 1 354 ? -3.400 -2.408 -4.377 1.00 96.69 354 GLU A O 1
ATOM 2920 N N . TYR A 1 355 ? -2.908 -2.002 -2.220 1.00 95.94 355 TYR A N 1
ATOM 2921 C CA . TYR A 1 355 ? -2.396 -0.631 -2.351 1.00 95.94 355 TYR A CA 1
ATOM 2922 C C . TYR A 1 355 ? -1.011 -0.521 -1.712 1.00 95.94 355 TYR A C 1
ATOM 2924 O O . TYR A 1 355 ? -0.808 -1.067 -0.622 1.00 95.94 355 TYR A O 1
ATOM 2932 N N . GLN A 1 356 ? -0.082 0.236 -2.306 1.00 92.06 356 GLN A N 1
ATOM 2933 C CA . GLN A 1 356 ? 1.277 0.370 -1.769 1.00 92.06 356 GLN A CA 1
ATOM 2934 C C . GLN A 1 356 ? 1.426 1.600 -0.861 1.00 92.06 356 GLN A C 1
ATOM 2936 O O . GLN A 1 356 ? 1.734 2.712 -1.291 1.00 92.06 356 GLN A O 1
ATOM 2941 N N . LEU A 1 357 ? 1.224 1.409 0.445 1.00 90.88 357 LEU A N 1
ATOM 2942 C CA . LEU A 1 357 ? 1.419 2.470 1.444 1.00 90.88 357 LEU A CA 1
ATOM 2943 C C . LEU A 1 357 ? 2.898 2.747 1.705 1.00 90.88 357 LEU A C 1
ATOM 2945 O O . LEU A 1 357 ? 3.264 3.866 2.070 1.00 90.88 357 LEU A O 1
ATOM 2949 N N . PHE A 1 358 ? 3.752 1.736 1.547 1.00 86.06 358 PHE A N 1
ATOM 2950 C CA . PHE A 1 358 ? 5.181 1.964 1.404 1.00 86.06 358 PHE A CA 1
ATOM 2951 C C . PHE A 1 358 ? 5.484 2.358 -0.051 1.00 86.06 358 PHE A C 1
ATOM 2953 O O . PHE A 1 358 ? 5.200 1.571 -0.946 1.00 86.06 358 PHE A O 1
ATOM 2960 N N . PRO A 1 359 ? 6.052 3.545 -0.313 1.00 86.56 359 PRO A N 1
ATOM 2961 C CA . PRO A 1 359 ? 6.171 4.097 -1.665 1.00 86.56 359 PRO A CA 1
ATOM 2962 C C . PRO A 1 359 ? 7.354 3.493 -2.444 1.00 86.56 359 PRO A C 1
ATOM 2964 O O . PRO A 1 359 ? 8.251 4.218 -2.877 1.00 86.56 359 PRO A O 1
ATOM 2967 N N . GLU A 1 360 ? 7.400 2.174 -2.615 1.00 82.81 360 GLU A N 1
ATOM 2968 C CA . GLU A 1 360 ? 8.537 1.463 -3.205 1.00 82.81 360 GLU A CA 1
ATOM 2969 C C . GLU A 1 360 ? 8.868 1.958 -4.616 1.00 82.81 360 GLU A C 1
ATOM 2971 O O . GLU A 1 360 ? 10.006 2.336 -4.896 1.00 82.81 360 GLU A O 1
ATOM 2976 N N . MET A 1 361 ? 7.860 2.039 -5.485 1.00 84.75 361 MET A N 1
ATOM 2977 C CA . MET A 1 361 ? 8.018 2.495 -6.872 1.00 84.75 361 MET A CA 1
ATOM 2978 C C . MET A 1 361 ? 8.111 4.017 -7.001 1.00 84.75 361 MET A C 1
ATOM 2980 O O . MET A 1 361 ? 8.374 4.551 -8.080 1.00 84.75 361 MET A O 1
ATOM 2984 N N . ARG A 1 362 ? 7.938 4.728 -5.884 1.00 87.81 362 ARG A N 1
ATOM 2985 C CA . ARG A 1 362 ? 7.800 6.186 -5.822 1.00 87.81 362 ARG A CA 1
ATOM 2986 C C . ARG A 1 362 ? 8.900 6.850 -4.988 1.00 87.81 362 ARG A C 1
ATOM 2988 O O . ARG A 1 362 ? 8.728 7.969 -4.505 1.00 87.81 362 ARG A O 1
ATOM 2995 N N . GLY A 1 363 ? 10.035 6.163 -4.840 1.00 82.62 363 GLY A N 1
ATOM 2996 C CA . GLY A 1 363 ? 11.236 6.674 -4.178 1.00 82.62 363 GLY A CA 1
ATOM 2997 C C . GLY A 1 363 ? 11.386 6.274 -2.710 1.00 82.62 363 GLY A C 1
ATOM 2998 O O . GLY A 1 363 ? 12.078 6.967 -1.971 1.00 82.62 363 GLY A O 1
ATOM 2999 N N . LYS A 1 364 ? 10.751 5.181 -2.268 1.00 81.56 364 LYS A N 1
ATOM 3000 C CA . LYS A 1 364 ? 10.992 4.473 -0.990 1.00 81.56 364 LYS A CA 1
ATOM 3001 C C . LYS A 1 364 ? 11.032 5.371 0.255 1.00 81.56 364 LYS A C 1
ATOM 3003 O O . LYS A 1 364 ? 11.809 5.143 1.178 1.00 81.56 364 LYS A O 1
ATOM 3008 N N . GLY A 1 365 ? 10.223 6.425 0.252 1.00 82.00 365 GLY A N 1
ATOM 3009 C CA . GLY A 1 365 ? 10.075 7.378 1.347 1.00 82.00 365 GLY A CA 1
ATOM 3010 C C . GLY A 1 365 ? 11.113 8.499 1.349 1.00 82.00 365 GLY A C 1
ATOM 3011 O O . GLY A 1 365 ? 10.897 9.507 2.008 1.00 82.00 365 GLY A O 1
ATOM 3012 N N . VAL A 1 366 ? 12.196 8.400 0.571 1.00 84.25 366 VAL A N 1
ATOM 3013 C CA . VAL A 1 366 ? 13.188 9.486 0.491 1.00 84.25 366 VAL A CA 1
ATOM 3014 C C . VAL A 1 366 ? 12.776 10.569 -0.494 1.00 84.25 366 VAL A C 1
ATOM 3016 O O . VAL A 1 366 ? 13.205 11.709 -0.340 1.00 84.25 366 VAL A O 1
ATOM 3019 N N . VAL A 1 367 ? 11.956 10.222 -1.491 1.00 89.56 367 VAL A N 1
ATOM 3020 C CA . VAL A 1 367 ? 11.344 11.176 -2.417 1.00 89.56 367 VAL A CA 1
ATOM 3021 C C . VAL A 1 367 ? 9.882 11.374 -2.059 1.00 89.56 367 VAL A C 1
ATOM 3023 O O . VAL A 1 367 ? 9.106 10.417 -2.022 1.00 89.56 367 VAL A O 1
ATOM 3026 N N . LEU A 1 368 ? 9.507 12.628 -1.806 1.00 92.81 368 LEU A N 1
ATOM 3027 C CA . LEU A 1 368 ? 8.132 12.990 -1.507 1.00 92.81 368 LEU A CA 1
ATOM 3028 C C . LEU A 1 368 ? 7.248 12.709 -2.724 1.00 92.81 368 LEU A C 1
ATOM 3030 O O . LEU A 1 368 ? 7.461 13.268 -3.806 1.00 92.81 368 LEU A O 1
ATOM 3034 N N . SER A 1 369 ? 6.256 11.847 -2.521 1.00 92.94 369 SER A N 1
ATOM 3035 C CA . SER A 1 369 ? 5.254 11.464 -3.508 1.00 92.94 369 SER A CA 1
ATOM 3036 C C . SER A 1 369 ? 3.964 11.073 -2.783 1.00 92.94 369 SER A C 1
ATOM 3038 O O . SER A 1 369 ? 3.902 10.044 -2.124 1.00 92.94 369 SER A O 1
ATOM 3040 N N . ASN A 1 370 ? 2.930 11.905 -2.852 1.00 95.12 370 ASN A N 1
ATOM 3041 C CA . ASN A 1 370 ? 1.617 11.586 -2.289 1.00 95.12 370 ASN A CA 1
ATOM 3042 C C . ASN A 1 370 ? 0.701 11.019 -3.378 1.00 95.12 370 ASN A C 1
ATOM 3044 O O . ASN A 1 370 ? 0.679 11.552 -4.483 1.00 95.12 370 ASN A O 1
ATOM 3048 N N . VAL A 1 371 ? -0.073 9.974 -3.081 1.00 95.62 371 VAL A N 1
ATOM 3049 C CA . VAL A 1 371 ? -0.947 9.299 -4.070 1.00 95.62 371 VAL A CA 1
ATOM 3050 C C . VAL A 1 371 ? -2.435 9.375 -3.742 1.00 95.62 371 VAL A C 1
ATOM 3052 O O . VAL A 1 371 ? -3.251 8.791 -4.457 1.00 95.62 371 VAL A O 1
ATOM 3055 N N . ALA A 1 372 ? -2.828 10.155 -2.730 1.00 96.00 372 ALA A N 1
ATOM 3056 C CA . ALA A 1 372 ? -4.218 10.246 -2.278 1.00 96.00 372 ALA A CA 1
ATOM 3057 C C . ALA A 1 372 ? -5.204 10.547 -3.425 1.00 96.00 372 ALA A C 1
ATOM 3059 O O . ALA A 1 372 ? -6.249 9.909 -3.536 1.00 96.00 372 ALA A O 1
ATOM 3060 N N . SER A 1 373 ? -4.845 11.464 -4.331 1.00 92.38 373 SER A N 1
ATOM 3061 C CA . SER A 1 373 ? -5.687 11.820 -5.486 1.00 92.38 373 SER A CA 1
ATOM 3062 C C . SER A 1 373 ? -5.930 10.651 -6.442 1.00 92.38 373 SER A C 1
ATOM 3064 O O . SER A 1 373 ? -7.059 10.457 -6.897 1.00 92.38 373 SER A O 1
ATOM 3066 N N . MET A 1 374 ? -4.890 9.866 -6.736 1.00 93.12 374 MET A N 1
ATOM 3067 C CA . MET A 1 374 ? -4.994 8.697 -7.609 1.00 93.12 374 MET A CA 1
ATOM 3068 C C . MET A 1 374 ? -5.836 7.612 -6.934 1.00 93.12 374 MET A C 1
ATOM 3070 O O . MET A 1 374 ? -6.833 7.159 -7.504 1.00 93.12 374 MET A O 1
ATOM 3074 N N . TRP A 1 375 ? -5.512 7.277 -5.682 1.00 95.69 375 TRP A N 1
ATOM 3075 C CA . TRP A 1 375 ? -6.240 6.266 -4.921 1.00 95.69 375 TRP A CA 1
ATOM 3076 C C . TRP A 1 375 ? -7.718 6.590 -4.761 1.00 95.69 375 TRP A C 1
ATOM 3078 O O . TRP A 1 375 ? -8.536 5.677 -4.837 1.00 95.69 375 TRP A O 1
ATOM 3088 N N . GLY A 1 376 ? -8.098 7.865 -4.633 1.00 95.69 376 GLY A N 1
ATOM 3089 C CA . GLY A 1 376 ? -9.506 8.250 -4.599 1.00 95.69 376 GLY A CA 1
ATOM 3090 C C . GLY A 1 376 ? -10.313 7.691 -5.779 1.00 95.69 376 GLY A C 1
ATOM 3091 O O . GLY A 1 376 ? -11.452 7.267 -5.591 1.00 95.69 376 GLY A O 1
ATOM 3092 N N . ASN A 1 377 ? -9.736 7.618 -6.986 1.00 93.56 377 ASN A N 1
ATOM 3093 C CA . ASN A 1 377 ? -10.394 6.980 -8.133 1.00 93.56 377 ASN A CA 1
ATOM 3094 C C . ASN A 1 377 ? -10.512 5.461 -7.955 1.00 93.56 377 ASN A C 1
ATOM 3096 O O . ASN A 1 377 ? -11.592 4.908 -8.162 1.00 93.56 377 ASN A O 1
ATOM 3100 N N . ILE A 1 378 ? -9.436 4.797 -7.531 1.00 96.25 378 ILE A N 1
ATOM 3101 C CA . ILE A 1 378 ? -9.412 3.342 -7.328 1.00 96.25 378 ILE A CA 1
ATOM 3102 C C . ILE A 1 378 ? -10.407 2.914 -6.245 1.00 96.25 378 ILE A C 1
ATOM 3104 O O . ILE A 1 378 ? -11.187 1.986 -6.449 1.00 96.25 378 ILE A O 1
ATOM 3108 N N . PHE A 1 379 ? -10.446 3.612 -5.110 1.00 97.88 379 PHE A N 1
ATOM 3109 C CA . PHE A 1 379 ? -11.401 3.334 -4.038 1.00 97.88 379 PHE A CA 1
ATOM 3110 C C . PHE A 1 379 ? -12.852 3.536 -4.488 1.00 97.88 379 PHE A C 1
ATOM 3112 O O . PHE A 1 379 ? -13.721 2.747 -4.112 1.00 97.88 379 PHE A O 1
ATOM 3119 N N . ARG A 1 380 ? -13.134 4.538 -5.334 1.00 96.44 380 ARG A N 1
ATOM 3120 C CA . ARG A 1 380 ? -14.464 4.696 -5.946 1.00 96.44 380 ARG A CA 1
ATOM 3121 C C . ARG A 1 380 ? -14.816 3.534 -6.868 1.00 96.44 380 ARG A C 1
ATOM 3123 O O . ARG A 1 380 ? -15.945 3.053 -6.786 1.00 96.44 380 ARG A O 1
ATOM 3130 N N . TYR A 1 381 ? -13.881 3.051 -7.689 1.00 93.88 381 TYR A N 1
ATOM 3131 C CA . TYR A 1 381 ? -14.108 1.855 -8.509 1.00 93.88 381 TYR A CA 1
ATOM 3132 C C . TYR A 1 381 ? -14.393 0.626 -7.645 1.00 93.88 381 TYR A C 1
ATOM 3134 O O . TYR A 1 381 ? -15.397 -0.055 -7.856 1.00 93.88 381 TYR A O 1
ATOM 3142 N N . ALA A 1 382 ? -13.564 0.380 -6.629 1.00 95.69 382 ALA A N 1
ATOM 3143 C CA . ALA A 1 382 ? -13.734 -0.743 -5.715 1.00 95.69 382 ALA A CA 1
ATOM 3144 C C . ALA A 1 382 ? -15.099 -0.698 -5.001 1.00 95.69 382 ALA A C 1
ATOM 3146 O O . ALA A 1 382 ? -15.817 -1.701 -4.955 1.00 95.69 382 ALA A O 1
ATOM 3147 N N . ALA A 1 383 ? -15.505 0.481 -4.517 1.00 95.44 383 ALA A N 1
ATOM 3148 C CA . ALA A 1 383 ? -16.804 0.687 -3.884 1.00 95.44 383 ALA A CA 1
ATOM 3149 C C . ALA A 1 383 ? -17.975 0.500 -4.868 1.00 95.44 383 ALA A C 1
ATOM 3151 O O . ALA A 1 383 ? -18.964 -0.153 -4.530 1.00 95.44 383 ALA A O 1
ATOM 3152 N N . ALA A 1 384 ? -17.868 1.017 -6.098 1.00 94.38 384 ALA A N 1
ATOM 3153 C CA . ALA A 1 384 ? -18.893 0.868 -7.134 1.00 94.38 384 ALA A CA 1
ATOM 3154 C C . ALA A 1 384 ? -19.102 -0.602 -7.541 1.00 94.38 384 ALA A C 1
ATOM 3156 O O . ALA A 1 384 ? -20.241 -1.047 -7.719 1.00 94.38 384 ALA A O 1
ATOM 3157 N N . LEU A 1 385 ? -18.014 -1.375 -7.604 1.00 93.44 385 LEU A N 1
ATOM 3158 C CA . LEU A 1 385 ? -18.031 -2.819 -7.855 1.00 93.44 385 LEU A CA 1
ATOM 3159 C C . LEU A 1 385 ? -18.407 -3.647 -6.616 1.00 93.44 385 LEU A C 1
ATOM 3161 O O . LEU A 1 385 ? -18.612 -4.859 -6.730 1.00 93.44 385 LEU A O 1
ATOM 3165 N N . LYS A 1 386 ? -18.577 -2.996 -5.454 1.00 93.50 386 LYS A N 1
ATOM 3166 C CA . LYS A 1 386 ? -18.916 -3.605 -4.159 1.00 93.50 386 LYS A CA 1
ATOM 3167 C C . LYS A 1 386 ? -17.889 -4.650 -3.705 1.00 93.50 386 LYS A C 1
ATOM 3169 O O . LYS A 1 386 ? -18.259 -5.685 -3.146 1.00 93.50 386 LYS A O 1
ATOM 3174 N N . MET A 1 387 ? -16.611 -4.378 -3.956 1.00 94.25 387 MET A N 1
ATOM 3175 C CA . MET A 1 387 ? -15.510 -5.126 -3.348 1.00 94.25 387 MET A CA 1
ATOM 3176 C C . MET A 1 387 ? -15.565 -4.931 -1.830 1.00 94.25 387 MET A C 1
ATOM 3178 O O . MET A 1 387 ? -15.928 -3.856 -1.357 1.00 94.25 387 MET A O 1
ATOM 3182 N N . ASN A 1 388 ? -15.249 -5.969 -1.055 1.00 92.94 388 ASN A N 1
ATOM 3183 C CA . ASN A 1 388 ? -15.388 -5.922 0.406 1.00 92.94 388 ASN A CA 1
ATOM 3184 C C . ASN A 1 388 ? -14.055 -5.783 1.139 1.00 92.94 388 ASN A C 1
ATOM 3186 O O . ASN A 1 388 ? -14.070 -5.554 2.346 1.00 92.94 388 ASN A O 1
ATOM 3190 N N . SER A 1 389 ? -12.928 -5.943 0.445 1.00 96.06 389 SER A N 1
ATOM 3191 C CA . SER A 1 389 ? -11.609 -5.967 1.065 1.00 96.06 389 SER A CA 1
ATOM 3192 C C . SER A 1 389 ? -10.683 -4.932 0.432 1.00 96.06 389 SER A C 1
ATOM 3194 O O . SER A 1 389 ? -10.695 -4.717 -0.777 1.00 96.06 389 SER A O 1
ATOM 3196 N N . VAL A 1 390 ? -9.859 -4.298 1.254 1.00 97.94 390 VAL A N 1
ATOM 3197 C CA . VAL A 1 390 ? -8.779 -3.404 0.829 1.00 97.94 390 VAL A CA 1
ATOM 3198 C C . VAL A 1 390 ? -7.550 -3.716 1.669 1.00 97.94 390 VAL A C 1
ATOM 3200 O O . VAL A 1 390 ? -7.656 -3.925 2.881 1.00 97.94 390 VAL A O 1
ATOM 3203 N N . ILE A 1 391 ? -6.397 -3.814 1.015 1.00 98.19 391 ILE A N 1
ATOM 3204 C CA . ILE A 1 391 ? -5.149 -4.287 1.611 1.00 98.19 391 ILE A CA 1
ATOM 3205 C C . ILE A 1 391 ? -4.095 -3.199 1.435 1.00 98.19 391 ILE A C 1
ATOM 3207 O O . ILE A 1 391 ? -3.688 -2.909 0.318 1.00 98.19 391 ILE A O 1
ATOM 3211 N N . GLY A 1 392 ? -3.664 -2.578 2.528 1.00 96.19 392 GLY A N 1
ATOM 3212 C CA . GLY A 1 392 ? -2.565 -1.623 2.525 1.00 96.19 392 GLY A CA 1
ATOM 3213 C C . GLY A 1 392 ? -1.235 -2.319 2.799 1.00 96.19 392 GLY A C 1
ATOM 3214 O O . GLY A 1 392 ? -1.016 -2.826 3.901 1.00 96.19 392 GLY A O 1
ATOM 3215 N N . VAL A 1 393 ? -0.348 -2.348 1.811 1.00 92.44 393 VAL A N 1
ATOM 3216 C CA . VAL A 1 393 ? 0.984 -2.950 1.909 1.00 92.44 393 VAL A CA 1
ATOM 3217 C C . VAL A 1 393 ? 1.960 -1.958 2.524 1.00 92.44 393 VAL A C 1
ATOM 3219 O O . VAL A 1 393 ? 2.133 -0.846 2.026 1.00 92.44 393 VAL A O 1
ATOM 3222 N N . ILE A 1 394 ? 2.618 -2.368 3.606 1.00 88.12 394 ILE A N 1
ATOM 3223 C CA . ILE A 1 394 ? 3.566 -1.538 4.345 1.00 88.12 394 ILE A CA 1
ATOM 3224 C C . ILE A 1 394 ? 4.920 -2.229 4.490 1.00 88.12 394 ILE A C 1
ATOM 3226 O O . ILE A 1 394 ? 5.028 -3.445 4.660 1.00 88.12 394 ILE A O 1
ATOM 3230 N N . GLU A 1 395 ? 5.958 -1.413 4.577 1.00 78.62 395 GLU A N 1
ATOM 3231 C CA . GLU A 1 395 ? 7.250 -1.775 5.135 1.00 78.62 395 GLU A CA 1
ATOM 3232 C C . GLU A 1 395 ? 7.438 -0.874 6.358 1.00 78.62 395 GLU A C 1
ATOM 3234 O O . GLU A 1 395 ? 7.198 0.332 6.298 1.00 78.62 395 GLU A O 1
ATOM 3239 N N . THR A 1 396 ? 7.676 -1.470 7.521 1.00 66.69 396 THR A N 1
ATOM 3240 C CA . THR A 1 396 ? 7.345 -0.814 8.792 1.00 66.69 396 THR A CA 1
ATOM 3241 C C . THR A 1 396 ? 8.198 0.444 9.027 1.00 66.69 396 THR A C 1
ATOM 3243 O O . THR A 1 396 ? 9.421 0.382 8.980 1.00 66.69 396 THR A O 1
ATOM 3246 N N . HIS A 1 397 ? 7.548 1.577 9.317 1.00 63.72 397 HIS A N 1
ATOM 3247 C CA . HIS A 1 397 ? 8.140 2.755 9.964 1.00 63.72 397 HIS A CA 1
ATOM 3248 C C . HIS A 1 397 ? 7.045 3.582 10.665 1.00 63.72 397 HIS A C 1
ATOM 3250 O O . HIS A 1 397 ? 6.378 4.386 10.015 1.00 63.72 397 HIS A O 1
ATOM 3256 N N . PRO A 1 398 ? 6.807 3.422 11.978 1.00 60.47 398 PRO A N 1
ATOM 3257 C CA . PRO A 1 398 ? 5.780 4.179 12.685 1.00 60.47 398 PRO A CA 1
ATOM 3258 C C . PRO A 1 398 ? 6.370 5.476 13.260 1.00 60.47 398 PRO A C 1
ATOM 3260 O O . PRO A 1 398 ? 6.325 5.717 14.476 1.00 60.47 398 PRO A O 1
ATOM 3263 N N . ASP A 1 399 ? 6.952 6.291 12.378 1.00 66.06 399 ASP A N 1
ATOM 3264 C CA . ASP A 1 399 ? 7.305 7.674 12.686 1.00 66.06 399 ASP A CA 1
ATOM 3265 C C . ASP A 1 399 ? 6.208 8.599 12.170 1.00 66.06 399 ASP A C 1
ATOM 3267 O O . ASP A 1 399 ? 5.974 8.712 10.966 1.00 66.06 399 ASP A O 1
ATOM 3271 N N . ASN A 1 400 ? 5.541 9.274 13.102 1.00 60.69 400 ASN A N 1
ATOM 3272 C CA . ASN A 1 400 ? 4.472 10.215 12.789 1.00 60.69 400 ASN A CA 1
ATOM 3273 C C . ASN A 1 400 ? 4.981 11.451 12.031 1.00 60.69 400 ASN A C 1
ATOM 3275 O O . ASN A 1 400 ? 4.170 12.210 11.514 1.00 60.69 400 ASN A O 1
ATOM 3279 N N . ALA A 1 401 ? 6.298 11.657 11.950 1.00 68.88 401 ALA A N 1
ATOM 3280 C CA . ALA A 1 401 ? 6.893 12.789 11.256 1.00 68.88 401 ALA A CA 1
ATOM 3281 C C . ALA A 1 401 ? 7.253 12.526 9.786 1.00 68.88 401 ALA A C 1
ATOM 3283 O O . ALA A 1 401 ? 7.695 13.448 9.095 1.00 68.88 401 ALA A O 1
ATOM 3284 N N . HIS A 1 402 ? 7.087 11.295 9.287 1.00 80.12 402 HIS A N 1
ATOM 3285 C CA . HIS A 1 402 ? 7.360 11.010 7.884 1.00 80.12 402 HIS A CA 1
ATOM 3286 C C . HIS A 1 402 ? 6.196 11.488 6.992 1.00 80.12 402 HIS A C 1
ATOM 3288 O O . HIS A 1 402 ? 5.054 11.090 7.226 1.00 80.12 402 HIS A O 1
ATOM 3294 N N . PRO A 1 403 ? 6.436 12.272 5.924 1.00 79.69 403 PRO A N 1
ATOM 3295 C CA . PRO A 1 403 ? 5.365 12.779 5.059 1.00 79.69 403 PRO A CA 1
ATOM 3296 C C . PRO A 1 403 ? 4.490 11.706 4.394 1.00 79.69 403 PRO A C 1
ATOM 3298 O O . PRO A 1 403 ? 3.321 11.949 4.107 1.00 79.69 403 PRO A O 1
ATOM 3301 N N . SER A 1 404 ? 5.018 10.492 4.191 1.00 81.00 404 SER A N 1
ATOM 3302 C CA . SER A 1 404 ? 4.235 9.353 3.676 1.00 81.00 404 SER A CA 1
ATOM 3303 C C . SER A 1 404 ? 3.105 8.912 4.615 1.00 81.00 404 SER A C 1
ATOM 3305 O O . SER A 1 404 ? 2.221 8.168 4.196 1.00 81.00 404 SER A O 1
ATOM 3307 N N . MET A 1 405 ? 3.080 9.375 5.869 1.00 88.62 405 MET A N 1
ATOM 3308 C CA . MET A 1 405 ? 1.946 9.144 6.767 1.00 88.62 405 MET A CA 1
ATOM 3309 C C . MET A 1 405 ? 0.655 9.801 6.255 1.00 88.62 405 MET A C 1
ATOM 3311 O O . MET A 1 405 ? -0.432 9.361 6.633 1.00 88.62 405 MET A O 1
ATOM 3315 N N . ALA A 1 406 ? 0.750 10.785 5.352 1.00 93.19 406 ALA A N 1
ATOM 3316 C CA . ALA A 1 406 ? -0.403 11.324 4.636 1.00 93.19 406 ALA A CA 1
ATOM 3317 C C . ALA A 1 406 ? -1.063 10.276 3.721 1.00 93.19 406 ALA A C 1
ATOM 3319 O O . ALA A 1 406 ? -2.290 10.230 3.645 1.00 93.19 406 ALA A O 1
ATOM 3320 N N . ASP A 1 407 ? -0.282 9.398 3.075 1.00 93.94 407 ASP A N 1
ATOM 3321 C CA . ASP A 1 407 ? -0.820 8.298 2.259 1.00 93.94 407 ASP A CA 1
ATOM 3322 C C . ASP A 1 407 ? -1.529 7.272 3.156 1.00 93.94 407 ASP A C 1
ATOM 3324 O O . ASP A 1 407 ? -2.655 6.873 2.872 1.00 93.94 407 ASP A O 1
ATOM 3328 N N . TRP A 1 408 ? -0.931 6.906 4.295 1.00 94.12 408 TRP A N 1
ATOM 3329 C CA . TRP A 1 408 ? -1.561 6.005 5.272 1.00 94.12 408 TRP A CA 1
ATOM 3330 C C . TRP A 1 408 ? -2.903 6.558 5.752 1.00 94.12 408 TRP A C 1
ATOM 3332 O O . TRP A 1 408 ? -3.923 5.865 5.741 1.00 94.12 408 TRP A O 1
ATOM 3342 N N . TYR A 1 409 ? -2.916 7.836 6.132 1.00 95.62 409 TYR A N 1
ATOM 3343 C CA . TYR A 1 409 ? -4.138 8.505 6.541 1.00 95.62 409 TYR A CA 1
ATOM 3344 C C . TYR A 1 409 ? -5.172 8.519 5.412 1.00 95.62 409 TYR A C 1
ATOM 3346 O O . TYR A 1 409 ? -6.327 8.167 5.649 1.00 95.62 409 TYR A O 1
ATOM 3354 N N . ALA A 1 410 ? -4.765 8.847 4.183 1.00 97.75 410 ALA A N 1
ATOM 3355 C CA . ALA A 1 410 ? -5.657 8.849 3.032 1.00 97.75 410 ALA A CA 1
ATOM 3356 C C . ALA A 1 410 ? -6.267 7.474 2.760 1.00 97.75 410 ALA A C 1
ATOM 3358 O O . ALA A 1 410 ? -7.485 7.377 2.615 1.00 97.75 410 ALA A O 1
ATOM 3359 N N . TRP A 1 411 ? -5.460 6.412 2.782 1.00 98.00 411 TRP A N 1
ATOM 3360 C CA . TRP A 1 411 ? -5.941 5.035 2.683 1.00 98.00 411 TRP A CA 1
ATOM 3361 C C . TRP A 1 411 ? -6.998 4.742 3.757 1.00 98.00 411 TRP A C 1
ATOM 3363 O O . TRP A 1 411 ? -8.100 4.294 3.438 1.00 98.00 411 TRP A O 1
ATOM 3373 N N . GLY A 1 412 ? -6.719 5.089 5.018 1.00 98.00 412 GLY A N 1
ATOM 3374 C CA . GLY A 1 412 ? -7.658 4.915 6.127 1.00 98.00 412 GLY A CA 1
ATOM 3375 C C . GLY A 1 412 ? -8.969 5.685 5.943 1.00 98.00 412 GLY A C 1
ATOM 3376 O O . GLY A 1 412 ? -10.044 5.139 6.188 1.00 98.00 412 GLY A O 1
ATOM 3377 N N . ARG A 1 413 ? -8.923 6.936 5.464 1.00 98.44 413 ARG A N 1
ATOM 3378 C CA . ARG A 1 413 ? -10.139 7.722 5.185 1.00 98.44 413 ARG A CA 1
ATOM 3379 C C . ARG A 1 413 ? -10.925 7.152 4.008 1.00 98.44 413 ARG A C 1
ATOM 3381 O O . ARG A 1 413 ? -12.142 7.024 4.121 1.00 98.44 413 ARG A O 1
ATOM 3388 N N . TYR A 1 414 ? -10.266 6.729 2.932 1.00 98.69 414 TYR A N 1
ATOM 3389 C CA . TYR A 1 414 ? -10.940 6.107 1.791 1.00 98.69 414 TYR A CA 1
ATOM 3390 C C . TYR A 1 414 ? -11.583 4.759 2.119 1.00 98.69 414 TYR A C 1
ATOM 3392 O O . TYR A 1 414 ? -12.622 4.429 1.546 1.00 98.69 414 TYR A O 1
ATOM 3400 N N . CYS A 1 415 ? -11.044 4.016 3.091 1.00 98.19 415 CYS A N 1
ATOM 3401 C CA . CYS A 1 415 ? -11.683 2.798 3.587 1.00 98.19 415 CYS A CA 1
ATOM 3402 C C . CYS A 1 415 ? -13.089 3.044 4.181 1.00 98.19 415 CYS A C 1
ATOM 3404 O O . CYS A 1 415 ? -13.914 2.128 4.251 1.00 98.19 415 CYS A O 1
ATOM 3406 N N . TRP A 1 416 ? -13.361 4.270 4.634 1.00 98.00 416 TRP A N 1
ATOM 3407 C CA . TRP A 1 416 ? -14.644 4.678 5.207 1.00 98.00 416 TRP A CA 1
ATOM 3408 C C . TRP A 1 416 ? -15.475 5.521 4.245 1.00 98.00 416 TRP A C 1
ATOM 3410 O O . TRP A 1 416 ? -16.686 5.346 4.161 1.00 98.00 416 TRP A O 1
ATOM 3420 N N . GLU A 1 417 ? -14.832 6.420 3.505 1.00 97.56 417 GLU A N 1
ATOM 3421 C CA . GLU A 1 417 ? -15.488 7.421 2.666 1.00 97.56 417 GLU A CA 1
ATOM 3422 C C . GLU A 1 417 ? -14.841 7.475 1.267 1.00 97.56 417 GLU A C 1
ATOM 3424 O O . GLU A 1 417 ? -14.126 8.426 0.949 1.00 97.56 417 GLU A O 1
ATOM 3429 N N . PRO A 1 418 ? -15.111 6.496 0.379 1.00 97.56 418 PRO A N 1
ATOM 3430 C CA . PRO A 1 418 ? -14.498 6.427 -0.956 1.00 97.56 418 PRO A CA 1
ATOM 3431 C C . PRO A 1 418 ? -14.754 7.668 -1.826 1.00 97.56 418 PRO A C 1
ATOM 3433 O O . PRO A 1 418 ? -13.974 7.999 -2.716 1.00 97.56 418 PRO A O 1
ATOM 3436 N N . ASN A 1 419 ? -15.866 8.365 -1.579 1.00 97.31 419 ASN A N 1
ATOM 3437 C CA . ASN A 1 419 ? -16.266 9.553 -2.335 1.00 97.31 419 ASN A CA 1
ATOM 3438 C C . ASN A 1 419 ? -15.642 10.852 -1.817 1.00 97.31 419 ASN A C 1
ATOM 3440 O O . ASN A 1 419 ? -15.852 11.898 -2.430 1.00 97.31 419 ASN A O 1
ATOM 3444 N N . ARG A 1 420 ? -14.904 10.814 -0.703 1.00 97.50 420 ARG A N 1
ATOM 3445 C CA . ARG A 1 420 ? -14.275 12.012 -0.155 1.00 97.50 420 ARG A CA 1
ATOM 3446 C C . ARG A 1 420 ? -13.161 12.505 -1.080 1.00 97.50 420 ARG A C 1
ATOM 3448 O O . ARG A 1 420 ? -12.487 11.711 -1.737 1.00 97.50 420 ARG A O 1
ATOM 3455 N N . THR A 1 421 ? -12.983 13.818 -1.184 1.00 97.88 421 THR A N 1
ATOM 3456 C CA . THR A 1 421 ? -11.931 14.369 -2.047 1.00 97.88 421 THR A CA 1
ATOM 3457 C C . THR A 1 421 ? -10.559 14.200 -1.393 1.00 97.88 421 THR A C 1
ATOM 3459 O O . THR A 1 421 ? -10.448 14.144 -0.167 1.00 97.88 421 THR A O 1
ATOM 3462 N N . ALA A 1 422 ? -9.508 14.093 -2.210 1.00 97.12 422 ALA A N 1
ATOM 3463 C CA . ALA A 1 422 ? -8.144 14.054 -1.689 1.00 97.12 422 ALA A CA 1
ATOM 3464 C C . ALA A 1 422 ? -7.806 15.352 -0.946 1.00 97.12 422 ALA A C 1
ATOM 3466 O O . ALA A 1 422 ? -7.207 15.293 0.117 1.00 97.12 422 ALA A O 1
ATOM 3467 N N . ASP A 1 423 ? -8.262 16.498 -1.447 1.00 97.62 423 ASP A N 1
ATOM 3468 C CA . ASP A 1 423 ? -8.073 17.816 -0.838 1.00 97.62 423 ASP A CA 1
ATOM 3469 C C . ASP A 1 423 ? -8.621 17.852 0.591 1.00 97.62 423 ASP A C 1
ATOM 3471 O O . ASP A 1 423 ? -7.902 18.238 1.507 1.00 97.62 423 ASP A O 1
ATOM 3475 N N . ASP A 1 424 ? -9.847 17.363 0.811 1.00 97.88 424 ASP A N 1
ATOM 3476 C CA . ASP A 1 424 ? -10.452 17.322 2.148 1.00 97.88 424 ASP A CA 1
ATOM 3477 C C . ASP A 1 424 ? -9.705 16.380 3.098 1.00 97.88 424 ASP A C 1
ATOM 3479 O O . ASP A 1 424 ? -9.641 16.629 4.301 1.00 97.88 424 ASP A O 1
ATOM 3483 N N . ILE A 1 425 ? -9.197 15.259 2.580 1.00 98.31 425 ILE A N 1
ATOM 3484 C CA . ILE A 1 425 ? -8.447 14.264 3.356 1.00 98.31 425 ILE A CA 1
ATOM 3485 C C . ILE A 1 425 ? -7.073 14.812 3.737 1.00 98.31 425 ILE A C 1
ATOM 3487 O O . ILE A 1 425 ? -6.680 14.726 4.900 1.00 98.31 425 ILE A O 1
ATOM 3491 N N . LEU A 1 426 ? -6.347 15.368 2.767 1.00 97.75 426 LEU A N 1
ATOM 3492 C CA . LEU A 1 426 ? -5.018 15.931 2.969 1.00 97.75 426 LEU A CA 1
ATOM 3493 C C . LEU A 1 426 ? -5.095 17.163 3.863 1.00 97.75 426 LEU A C 1
ATOM 3495 O O . LEU A 1 426 ? -4.285 17.283 4.771 1.00 97.75 426 LEU A O 1
ATOM 3499 N N . HIS A 1 427 ? -6.102 18.021 3.680 1.00 98.00 427 HIS A N 1
ATOM 3500 C CA . HIS A 1 427 ? -6.334 19.151 4.570 1.00 98.00 427 HIS A CA 1
ATOM 3501 C C . HIS A 1 427 ? -6.581 18.670 6.000 1.00 98.00 427 HIS A C 1
ATOM 3503 O O . HIS A 1 427 ? -5.930 19.152 6.920 1.00 98.00 427 HIS A O 1
ATOM 3509 N N . GLU A 1 428 ? -7.474 17.694 6.206 1.00 97.75 428 GLU A N 1
ATOM 3510 C CA . GLU A 1 428 ? -7.727 17.144 7.542 1.00 97.75 428 GLU A CA 1
ATOM 3511 C C . GLU A 1 428 ? -6.446 16.594 8.187 1.00 97.75 428 GLU A C 1
ATOM 3513 O O . GLU A 1 428 ? -6.134 16.932 9.329 1.00 97.75 428 GLU A O 1
ATOM 3518 N N . TRP A 1 429 ? -5.672 15.798 7.446 1.00 96.44 429 TRP A N 1
ATOM 3519 C CA . TRP A 1 429 ? -4.387 15.283 7.914 1.00 96.44 429 TRP A CA 1
ATOM 3520 C C . TRP A 1 429 ? -3.417 16.407 8.280 1.00 96.44 429 TRP A C 1
ATOM 3522 O O . TRP A 1 429 ? -2.815 16.375 9.351 1.00 96.44 429 TRP A O 1
ATOM 3532 N N . SER A 1 430 ? -3.292 17.420 7.422 1.00 95.44 430 SER A N 1
ATOM 3533 C CA . SER A 1 430 ? -2.385 18.545 7.630 1.00 95.44 430 SER A CA 1
ATOM 3534 C C . SER A 1 430 ? -2.757 19.383 8.850 1.00 95.44 430 SER A C 1
ATOM 3536 O O . SER A 1 430 ? -1.857 19.802 9.568 1.00 95.44 430 SER A O 1
ATOM 3538 N N . VAL A 1 431 ? -4.047 19.580 9.140 1.00 96.00 431 VAL A N 1
ATOM 3539 C CA . VAL A 1 431 ? -4.471 20.259 10.377 1.00 96.00 431 VAL A CA 1
ATOM 3540 C C . VAL A 1 431 ? -4.112 19.424 11.604 1.00 96.00 431 VAL A C 1
ATOM 3542 O O . VAL A 1 431 ? -3.603 19.961 12.582 1.00 96.00 431 VAL A O 1
ATOM 3545 N N . ILE A 1 432 ? -4.356 18.111 11.552 1.00 93.25 432 ILE A N 1
ATOM 3546 C CA . ILE A 1 432 ? -4.110 17.215 12.687 1.00 93.25 432 ILE A CA 1
ATOM 3547 C C . ILE A 1 432 ? -2.616 17.093 12.999 1.00 93.25 432 ILE A C 1
ATOM 3549 O O . ILE A 1 432 ? -2.231 17.105 14.170 1.00 93.25 432 ILE A O 1
ATOM 3553 N N . GLU A 1 433 ? -1.784 16.936 11.972 1.00 90.50 433 GLU A N 1
ATOM 3554 C CA . GLU A 1 433 ? -0.348 16.741 12.151 1.00 90.50 433 GLU A CA 1
ATOM 3555 C C . GLU A 1 433 ? 0.420 18.062 12.250 1.00 90.50 433 GLU A C 1
ATOM 3557 O O . GLU A 1 433 ? 1.513 18.065 12.795 1.00 90.50 433 GLU A O 1
ATOM 3562 N N . TYR A 1 434 ? -0.114 19.185 11.775 1.00 91.94 434 TYR A N 1
ATOM 3563 C CA . TYR A 1 434 ? 0.548 20.486 11.872 1.00 91.94 434 TYR A CA 1
ATOM 3564 C C . TYR A 1 434 ? -0.388 21.513 12.511 1.00 91.94 434 TYR A C 1
ATOM 3566 O O . TYR A 1 434 ? -0.535 21.531 13.732 1.00 91.94 434 TYR A O 1
ATOM 3574 N N . SER A 1 435 ? -0.998 22.385 11.711 1.00 93.06 435 SER A N 1
ATOM 3575 C CA . SER A 1 435 ? -1.889 23.439 12.191 1.00 93.06 435 SER A CA 1
ATOM 3576 C C . SER A 1 435 ? -2.888 23.857 11.119 1.00 93.06 435 SER A C 1
ATOM 3578 O O . SER A 1 435 ? -2.701 23.596 9.928 1.00 93.06 435 SER A O 1
ATOM 3580 N N . GLN A 1 436 ? -3.940 24.560 11.538 1.00 94.88 436 GLN A N 1
ATOM 3581 C CA . GLN A 1 436 ? -4.942 25.114 10.629 1.00 94.88 436 GLN A CA 1
ATOM 3582 C C . GLN A 1 436 ? -4.337 26.132 9.650 1.00 94.88 436 GLN A C 1
ATOM 3584 O O . GLN A 1 436 ? -4.755 26.209 8.496 1.00 94.88 436 GLN A O 1
ATOM 3589 N N . GLU A 1 437 ? -3.345 26.901 10.097 1.00 95.25 437 GLU A N 1
ATOM 3590 C CA . GLU A 1 437 ? -2.693 27.955 9.323 1.00 95.25 437 GLU A CA 1
ATOM 3591 C C . GLU A 1 437 ? -1.732 27.398 8.268 1.00 95.25 437 GLU A C 1
ATOM 3593 O O . GLU A 1 437 ? -1.649 27.936 7.165 1.00 95.25 437 GLU A O 1
ATOM 3598 N N . SER A 1 438 ? -1.015 26.319 8.590 1.00 95.19 438 SER A N 1
ATOM 3599 C CA . SER A 1 438 ? -0.035 25.702 7.687 1.00 95.19 438 SER A CA 1
ATOM 3600 C C . SER A 1 438 ? -0.655 24.715 6.694 1.00 95.19 438 SER A C 1
ATOM 3602 O O . SER A 1 438 ? -0.065 24.450 5.641 1.00 95.19 438 SER A O 1
ATOM 3604 N N . ALA A 1 439 ? -1.853 24.193 6.988 1.00 96.00 439 ALA A N 1
ATOM 3605 C CA . ALA A 1 439 ? -2.489 23.140 6.203 1.00 96.00 439 ALA A CA 1
ATOM 3606 C C . ALA A 1 439 ? -2.611 23.434 4.694 1.00 96.00 439 ALA A C 1
ATOM 3608 O O . ALA A 1 439 ? -2.275 22.547 3.908 1.00 96.00 439 ALA A O 1
ATOM 3609 N N . PRO A 1 440 ? -2.998 24.642 4.234 1.00 97.25 440 PRO A N 1
ATOM 3610 C CA . PRO A 1 440 ? -3.079 24.926 2.798 1.00 97.25 440 PRO A CA 1
ATOM 3611 C C . PRO A 1 440 ? -1.749 24.738 2.050 1.00 97.25 440 PRO A C 1
ATOM 3613 O O . PRO A 1 440 ? -1.741 24.214 0.937 1.00 97.25 440 PRO A O 1
ATOM 3616 N N . VAL A 1 441 ? -0.622 25.113 2.669 1.00 96.94 441 VAL A N 1
ATOM 3617 C CA . VAL A 1 441 ? 0.719 24.967 2.071 1.00 96.94 441 VAL A CA 1
ATOM 3618 C C . VAL A 1 441 ? 1.102 23.491 1.962 1.00 96.94 441 VAL A C 1
ATOM 3620 O O . VAL A 1 441 ? 1.616 23.054 0.932 1.00 96.94 441 VAL A O 1
ATOM 3623 N N . LEU A 1 442 ? 0.817 22.708 3.006 1.00 95.69 442 LEU A N 1
ATOM 3624 C CA . LEU A 1 442 ? 1.040 21.261 3.013 1.00 95.69 442 LEU A CA 1
ATOM 3625 C C . LEU A 1 442 ? 0.222 20.556 1.929 1.00 95.69 442 LEU A C 1
ATOM 3627 O O . LEU A 1 442 ? 0.775 19.738 1.198 1.00 95.69 442 LEU A O 1
ATOM 3631 N N . VAL A 1 443 ? -1.064 20.889 1.794 1.00 97.44 443 VAL A N 1
ATOM 3632 C CA . VAL A 1 443 ? -1.938 20.311 0.761 1.00 97.44 443 VAL A CA 1
ATOM 3633 C C . VAL A 1 443 ? -1.382 20.588 -0.633 1.00 97.44 443 VAL A C 1
ATOM 3635 O O . VAL A 1 443 ? -1.253 19.656 -1.428 1.00 97.44 443 VAL A O 1
ATOM 3638 N N . GLU A 1 444 ? -0.983 21.832 -0.914 1.00 97.25 444 GLU A N 1
ATOM 3639 C CA . GLU A 1 444 ? -0.389 22.199 -2.203 1.00 97.25 444 GLU A CA 1
ATOM 3640 C C . GLU A 1 444 ? 0.882 21.384 -2.493 1.00 97.25 444 GLU A C 1
ATOM 3642 O O . GLU A 1 444 ? 1.033 20.829 -3.585 1.00 97.25 444 GLU A O 1
ATOM 3647 N N . ILE A 1 445 ? 1.789 21.275 -1.517 1.00 97.56 445 ILE A N 1
ATOM 3648 C CA . ILE A 1 445 ? 3.039 20.515 -1.656 1.00 97.56 445 ILE A CA 1
ATOM 3649 C C . ILE A 1 445 ? 2.756 19.029 -1.883 1.00 97.56 445 ILE A C 1
ATOM 3651 O O . ILE A 1 445 ? 3.302 18.433 -2.811 1.00 97.56 445 ILE A O 1
ATOM 3655 N N . LEU A 1 446 ? 1.878 18.419 -1.084 1.00 96.75 446 LEU A N 1
ATOM 3656 C CA . LEU A 1 446 ? 1.540 17.003 -1.217 1.00 96.75 446 LEU A CA 1
ATOM 3657 C C . LEU A 1 446 ? 0.923 16.719 -2.592 1.00 96.75 446 LEU A C 1
ATOM 3659 O O . LEU A 1 446 ? 1.382 15.815 -3.288 1.00 96.75 446 LEU A O 1
ATOM 3663 N N . GLN A 1 447 ? -0.019 17.539 -3.057 1.00 95.69 447 GLN A N 1
ATOM 3664 C CA . GLN A 1 447 ? -0.593 17.394 -4.398 1.00 95.69 447 GLN A CA 1
ATOM 3665 C C . GLN A 1 447 ? 0.449 17.572 -5.513 1.00 95.69 447 GLN A C 1
ATOM 3667 O O . GLN A 1 447 ? 0.487 16.780 -6.458 1.00 95.69 447 GLN A O 1
ATOM 3672 N N . LYS A 1 448 ? 1.325 18.583 -5.417 1.00 97.19 448 LYS A N 1
ATOM 3673 C CA . LYS A 1 448 ? 2.408 18.802 -6.393 1.00 97.19 448 LYS A CA 1
ATOM 3674 C C . LYS A 1 448 ? 3.389 17.632 -6.432 1.00 97.19 448 LYS A C 1
ATOM 3676 O O . LYS A 1 448 ? 3.867 17.283 -7.515 1.00 97.19 448 LYS A O 1
ATOM 3681 N N . SER A 1 449 ? 3.648 16.999 -5.288 1.00 96.88 449 SER A N 1
ATOM 3682 C CA . SER A 1 449 ? 4.600 15.893 -5.172 1.00 96.88 449 SER A CA 1
ATOM 3683 C C . SER A 1 449 ? 4.218 14.677 -6.023 1.00 96.88 449 SER A C 1
ATOM 3685 O O . SER A 1 449 ? 5.103 14.053 -6.606 1.00 96.88 449 SER A O 1
ATOM 3687 N N . PHE A 1 450 ? 2.918 14.399 -6.204 1.00 95.44 450 PHE A N 1
ATOM 3688 C CA . PHE A 1 450 ? 2.428 13.360 -7.120 1.00 95.44 450 PHE A CA 1
ATOM 3689 C C . PHE A 1 450 ? 2.945 13.584 -8.548 1.00 95.44 450 PHE A C 1
ATOM 3691 O O . PHE A 1 450 ? 3.547 12.710 -9.178 1.00 95.44 450 PHE A O 1
ATOM 3698 N N . TYR A 1 451 ? 2.742 14.798 -9.065 1.00 95.81 451 TYR A N 1
ATOM 3699 C CA . TYR A 1 451 ? 3.141 15.152 -10.423 1.00 95.81 451 TYR A CA 1
ATOM 3700 C C . TYR A 1 451 ? 4.658 15.237 -10.567 1.00 95.81 451 TYR A C 1
ATOM 3702 O O . TYR A 1 451 ? 5.184 14.814 -11.598 1.00 95.81 451 TYR A O 1
ATOM 3710 N N . ALA A 1 452 ? 5.346 15.767 -9.552 1.00 96.88 452 ALA A N 1
ATOM 3711 C CA . ALA A 1 452 ? 6.798 15.877 -9.526 1.00 96.88 452 ALA A CA 1
ATOM 3712 C C . ALA A 1 452 ? 7.455 14.491 -9.591 1.00 96.88 452 ALA A C 1
ATOM 3714 O O . ALA A 1 452 ? 8.235 14.238 -10.508 1.00 96.88 452 ALA A O 1
ATOM 3715 N N . ALA A 1 453 ? 7.061 13.572 -8.706 1.00 95.00 453 ALA A N 1
ATOM 3716 C CA . ALA A 1 453 ? 7.579 12.208 -8.667 1.00 95.00 453 ALA A CA 1
ATOM 3717 C C . ALA A 1 453 ? 7.244 11.426 -9.943 1.00 95.00 453 ALA A C 1
ATOM 3719 O O . ALA A 1 453 ? 8.105 10.748 -10.499 1.00 95.00 453 ALA A O 1
ATOM 3720 N N . GLY A 1 454 ? 6.019 11.559 -10.465 1.00 94.50 454 GLY A N 1
ATOM 3721 C CA . GLY A 1 454 ? 5.642 10.890 -11.710 1.00 94.50 454 GLY A CA 1
ATOM 3722 C C . GLY A 1 454 ? 6.458 11.374 -12.912 1.00 94.50 454 GLY A C 1
ATOM 3723 O O . GLY A 1 454 ? 6.875 10.574 -13.739 1.00 94.50 454 GLY A O 1
ATOM 3724 N N . ASN A 1 455 ? 6.748 12.675 -12.995 1.00 95.31 455 ASN A N 1
ATOM 3725 C CA . ASN A 1 455 ? 7.614 13.231 -14.040 1.00 95.31 455 ASN A CA 1
ATOM 3726 C C . ASN A 1 455 ? 9.086 12.843 -13.849 1.00 95.31 455 ASN A C 1
ATOM 3728 O O . ASN A 1 455 ? 9.851 12.821 -14.815 1.00 95.31 455 ASN A O 1
ATOM 3732 N N . LEU A 1 456 ? 9.488 12.571 -12.609 1.00 94.44 456 LEU A N 1
ATOM 3733 C CA . LEU A 1 456 ? 10.842 12.187 -12.247 1.00 94.44 456 LEU A CA 1
ATOM 3734 C C . LEU A 1 456 ? 11.126 10.729 -12.630 1.00 94.44 456 LEU A C 1
ATOM 3736 O O . LEU A 1 456 ? 12.033 10.463 -13.417 1.00 94.44 456 LEU A O 1
ATOM 3740 N N . PHE A 1 457 ? 10.318 9.797 -12.122 1.00 91.69 457 PHE A N 1
ATOM 3741 C CA . PHE A 1 457 ? 10.585 8.357 -12.195 1.00 91.69 457 PHE A CA 1
ATOM 3742 C C . PHE A 1 457 ? 10.051 7.659 -13.444 1.00 91.69 457 PHE A C 1
ATOM 3744 O O . PHE A 1 457 ? 10.468 6.539 -13.733 1.00 91.69 457 PHE A O 1
ATOM 3751 N N . TYR A 1 458 ? 9.190 8.318 -14.217 1.00 92.00 458 TYR A N 1
ATOM 3752 C CA . TYR A 1 458 ? 8.610 7.756 -15.436 1.00 92.00 458 TYR A CA 1
ATOM 3753 C C . TYR A 1 458 ? 8.890 8.639 -16.635 1.00 92.00 458 TYR A C 1
ATOM 3755 O O . TYR A 1 458 ? 9.139 9.830 -16.488 1.00 92.00 458 TYR A O 1
ATOM 3763 N N . ALA A 1 459 ? 8.880 8.058 -17.823 1.00 91.75 459 ALA A N 1
ATOM 3764 C CA . ALA A 1 459 ? 9.044 8.735 -19.096 1.00 91.75 459 ALA A CA 1
ATOM 3765 C C . ALA A 1 459 ? 7.945 8.234 -20.037 1.00 91.75 459 ALA A C 1
ATOM 3767 O O . ALA A 1 459 ? 7.952 7.054 -20.383 1.00 91.75 459 ALA A O 1
ATOM 3768 N N . ALA A 1 460 ? 6.983 9.099 -20.379 1.00 91.38 460 ALA A N 1
ATOM 3769 C CA . ALA A 1 460 ? 5.830 8.754 -21.223 1.00 91.38 460 ALA A CA 1
ATOM 3770 C C . ALA A 1 460 ? 5.199 7.380 -20.892 1.00 91.38 460 ALA A C 1
ATOM 3772 O O . ALA A 1 460 ? 4.940 6.553 -21.770 1.00 91.38 460 ALA A O 1
ATOM 3773 N N . GLY A 1 461 ? 4.978 7.140 -19.596 1.00 87.62 461 GLY A N 1
ATOM 3774 C CA . GLY A 1 461 ? 4.209 5.997 -19.111 1.00 87.62 461 GLY A CA 1
ATOM 3775 C C . GLY A 1 461 ? 5.032 4.753 -18.803 1.00 87.62 461 GLY A C 1
ATOM 3776 O O . GLY A 1 461 ? 4.442 3.743 -18.460 1.00 87.62 461 GLY A O 1
ATOM 3777 N N . VAL A 1 462 ? 6.366 4.803 -18.875 1.00 88.06 462 VAL A N 1
ATOM 3778 C CA . VAL A 1 462 ? 7.251 3.695 -18.461 1.00 88.06 462 VAL A CA 1
ATOM 3779 C C . VAL A 1 462 ? 8.234 4.176 -17.404 1.00 88.06 462 VAL A C 1
ATOM 3781 O O . VAL A 1 462 ? 8.724 5.303 -17.485 1.00 88.06 462 VAL A O 1
ATOM 3784 N N . GLN A 1 463 ? 8.519 3.350 -16.399 1.00 87.31 463 GLN A N 1
ATOM 3785 C CA . GLN A 1 463 ? 9.526 3.665 -15.386 1.00 87.31 463 GLN A CA 1
ATOM 3786 C C . GLN A 1 463 ? 10.912 3.830 -16.049 1.00 87.31 463 GLN A C 1
ATOM 3788 O O . GLN A 1 463 ? 11.233 3.158 -17.023 1.00 87.31 463 GLN A O 1
ATOM 3793 N N . ASN A 1 464 ? 11.744 4.757 -15.571 1.00 86.56 464 ASN A N 1
ATOM 3794 C CA . ASN A 1 464 ? 13.095 5.007 -16.115 1.00 86.56 464 ASN A CA 1
ATOM 3795 C C . ASN A 1 464 ? 14.235 4.704 -15.121 1.00 86.56 464 ASN A C 1
ATOM 3797 O O . ASN A 1 464 ? 15.417 4.913 -15.415 1.00 86.56 464 ASN A O 1
ATOM 3801 N N . GLY A 1 465 ? 13.861 4.203 -13.948 1.00 81.31 465 GLY A N 1
ATOM 3802 C CA . GLY A 1 465 ? 14.728 3.716 -12.885 1.00 81.31 465 GLY A CA 1
ATOM 3803 C C . GLY A 1 465 ? 14.109 2.467 -12.263 1.00 81.31 465 GLY A C 1
ATOM 3804 O O . GLY A 1 465 ? 13.043 2.035 -12.686 1.00 81.31 465 GLY A O 1
ATOM 3805 N N . SER A 1 466 ? 14.756 1.892 -11.256 1.00 77.62 466 SER A N 1
ATOM 3806 C CA . SER A 1 466 ? 14.228 0.720 -10.542 1.00 77.62 466 SER A CA 1
ATOM 3807 C C . SER A 1 466 ? 13.815 1.127 -9.135 1.00 77.62 466 SER A C 1
ATOM 3809 O O . SER A 1 466 ? 14.666 1.631 -8.399 1.00 77.62 466 SER A O 1
ATOM 3811 N N . HIS A 1 467 ? 12.568 0.861 -8.736 1.00 77.69 467 HIS A N 1
ATOM 3812 C CA . HIS A 1 467 ? 12.053 1.163 -7.392 1.00 77.69 467 HIS A CA 1
ATOM 3813 C C . HIS A 1 467 ? 12.399 2.593 -6.920 1.00 77.69 467 HIS A C 1
ATOM 3815 O O . HIS A 1 467 ? 12.869 2.808 -5.800 1.00 77.69 467 HIS A O 1
ATOM 3821 N N . GLY A 1 468 ? 12.277 3.566 -7.832 1.00 77.75 468 GLY A N 1
ATOM 3822 C CA . GLY A 1 468 ? 12.603 4.971 -7.573 1.00 77.75 468 GLY A CA 1
ATOM 3823 C C . GLY A 1 468 ? 14.097 5.300 -7.419 1.00 77.75 468 GLY A C 1
ATOM 3824 O O . GLY A 1 468 ? 14.426 6.278 -6.749 1.00 77.75 468 GLY A O 1
ATOM 3825 N N . MET A 1 469 ? 15.006 4.509 -8.005 1.00 81.62 469 MET A N 1
ATOM 3826 C CA . MET A 1 469 ? 16.464 4.689 -7.886 1.00 81.62 469 MET A CA 1
ATOM 3827 C C . MET A 1 469 ? 17.168 4.843 -9.241 1.00 81.62 469 MET A C 1
ATOM 3829 O O . MET A 1 469 ? 16.725 4.272 -10.244 1.00 81.62 469 MET A O 1
ATOM 3833 N N . ILE A 1 470 ? 18.308 5.555 -9.253 1.00 84.56 470 ILE A N 1
ATOM 3834 C CA . ILE A 1 470 ? 19.264 5.494 -10.370 1.00 84.56 470 ILE A CA 1
ATOM 3835 C C . ILE A 1 470 ? 19.827 4.077 -10.446 1.00 84.56 470 ILE A C 1
ATOM 3837 O O . ILE A 1 470 ? 20.171 3.467 -9.435 1.00 84.56 470 ILE A O 1
ATOM 3841 N N . ILE A 1 471 ? 19.948 3.562 -11.664 1.00 83.44 471 ILE A N 1
ATOM 3842 C CA . ILE A 1 471 ? 20.470 2.223 -11.903 1.00 83.44 471 ILE A CA 1
ATOM 3843 C C . ILE A 1 471 ? 21.953 2.323 -12.281 1.00 83.44 471 ILE A C 1
ATOM 3845 O O . ILE A 1 471 ? 22.285 3.015 -13.247 1.00 83.44 471 ILE A O 1
ATOM 3849 N N . PRO A 1 472 ? 22.849 1.600 -11.587 1.00 82.88 472 PRO A N 1
ATOM 3850 C CA . PRO A 1 472 ? 24.293 1.685 -11.817 1.00 82.88 472 PRO A CA 1
ATOM 3851 C C . PRO A 1 472 ? 24.759 1.010 -13.119 1.00 82.88 472 PRO A C 1
ATOM 3853 O O . PRO A 1 472 ? 25.890 1.225 -13.558 1.00 82.88 472 PRO A O 1
ATOM 3856 N N . VAL A 1 473 ? 23.912 0.195 -13.755 1.00 82.31 473 VAL A N 1
ATOM 3857 C CA . VAL A 1 473 ? 24.252 -0.542 -14.978 1.00 82.31 473 VAL A CA 1
ATOM 3858 C C . VAL A 1 473 ? 23.293 -0.147 -16.111 1.00 82.31 473 VAL A C 1
ATOM 3860 O O . VAL A 1 473 ? 22.099 -0.448 -16.030 1.00 82.31 473 VAL A O 1
ATOM 3863 N N . PRO A 1 474 ? 23.782 0.492 -17.195 1.00 79.75 474 PRO A N 1
ATOM 3864 C CA . PRO A 1 474 ? 22.936 0.995 -18.284 1.00 79.75 474 PRO A CA 1
ATOM 3865 C C . PRO A 1 474 ? 22.048 -0.056 -18.965 1.00 79.75 474 PRO A C 1
ATOM 3867 O O . PRO A 1 474 ? 20.974 0.281 -19.467 1.00 79.75 474 PRO A O 1
ATOM 3870 N N . GLN A 1 475 ? 22.466 -1.327 -18.988 1.00 76.44 475 GLN A N 1
ATOM 3871 C CA . GLN A 1 475 ? 21.674 -2.401 -19.594 1.00 76.44 475 GLN A CA 1
ATOM 3872 C C . GLN A 1 475 ? 20.342 -2.619 -18.864 1.00 76.44 475 GLN A C 1
ATOM 3874 O O . GLN A 1 475 ? 19.311 -2.694 -19.521 1.00 76.44 475 GLN A O 1
ATOM 3879 N N . PHE A 1 476 ? 20.335 -2.572 -17.526 1.00 77.31 476 PHE A N 1
ATOM 3880 C CA . PHE A 1 476 ? 19.107 -2.723 -16.743 1.00 77.31 476 PHE A CA 1
ATOM 3881 C C . PHE A 1 476 ? 18.152 -1.539 -16.955 1.00 77.31 476 PHE A C 1
ATOM 3883 O O . PHE A 1 476 ? 16.947 -1.741 -17.040 1.00 77.31 476 PHE A O 1
ATOM 3890 N N . VAL A 1 477 ? 18.666 -0.310 -17.116 1.00 80.81 477 VAL A N 1
ATOM 3891 C CA . VAL A 1 477 ? 17.839 0.878 -17.444 1.00 80.81 477 VAL A CA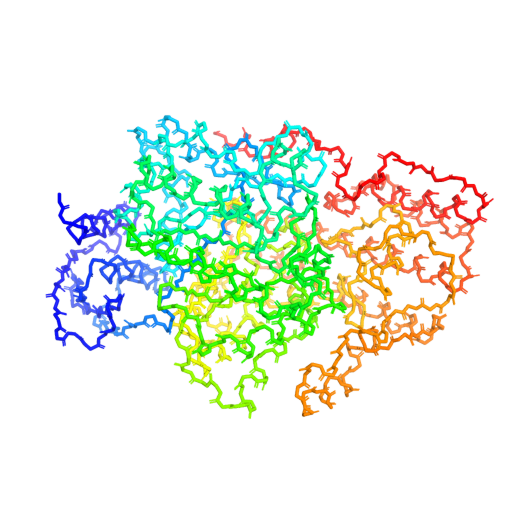 1
ATOM 3892 C C . VAL A 1 477 ? 17.087 0.671 -18.736 1.00 80.81 477 VAL A C 1
ATOM 3894 O O . VAL A 1 477 ? 15.892 0.944 -18.844 1.00 80.81 477 VAL A O 1
ATOM 3897 N N . ARG A 1 478 ? 17.815 0.189 -19.739 1.00 79.19 478 ARG A N 1
ATOM 3898 C CA . ARG A 1 478 ? 17.233 -0.082 -21.034 1.00 79.19 478 ARG A CA 1
ATOM 3899 C C . ARG A 1 478 ? 16.164 -1.160 -20.940 1.00 79.19 478 ARG A C 1
ATOM 3901 O O . ARG A 1 478 ? 15.160 -1.042 -21.640 1.00 79.19 478 ARG A O 1
ATOM 3908 N N . ASP A 1 479 ? 16.394 -2.197 -20.142 1.00 78.50 479 ASP A N 1
ATOM 3909 C CA . ASP A 1 479 ? 15.405 -3.243 -19.936 1.00 78.50 479 ASP A CA 1
ATOM 3910 C C . ASP A 1 479 ? 14.155 -2.693 -19.279 1.00 78.50 479 ASP A C 1
ATOM 3912 O O . ASP A 1 479 ? 13.103 -2.919 -19.839 1.00 78.50 479 ASP A O 1
ATOM 3916 N N . ILE A 1 480 ? 14.241 -1.881 -18.225 1.00 81.06 480 ILE A N 1
ATOM 3917 C CA . ILE A 1 480 ? 13.050 -1.266 -17.608 1.00 81.06 480 ILE A CA 1
ATOM 3918 C C . ILE A 1 480 ? 12.264 -0.402 -18.608 1.00 81.06 480 ILE A C 1
ATOM 3920 O O . ILE A 1 480 ? 11.033 -0.411 -18.624 1.00 81.06 480 ILE A O 1
ATOM 3924 N N . LEU A 1 481 ? 12.968 0.315 -19.488 1.00 87.06 481 LEU A N 1
ATOM 3925 C CA . LEU A 1 481 ? 12.327 1.129 -20.519 1.00 87.06 481 LEU A CA 1
ATOM 3926 C C . LEU A 1 481 ? 11.763 0.322 -21.696 1.00 87.06 481 LEU A C 1
ATOM 3928 O O . LEU A 1 481 ? 10.989 0.892 -22.455 1.00 87.06 481 LEU A O 1
ATOM 3932 N N . ASN A 1 482 ? 12.134 -0.949 -21.887 1.00 79.62 482 ASN A N 1
ATOM 3933 C CA . ASN A 1 482 ? 11.642 -1.788 -22.994 1.00 79.62 482 ASN A CA 1
ATOM 3934 C C . ASN A 1 482 ? 10.760 -2.971 -22.543 1.00 79.62 482 ASN A C 1
ATOM 3936 O O . ASN A 1 482 ? 9.922 -3.427 -23.308 1.00 79.62 482 ASN A O 1
ATOM 3940 N N . ASP A 1 483 ? 10.951 -3.459 -21.323 1.00 69.06 483 ASP A N 1
ATOM 3941 C CA . ASP A 1 483 ? 10.409 -4.675 -20.712 1.00 69.06 483 ASP A CA 1
ATOM 3942 C C . ASP A 1 483 ? 10.377 -4.497 -19.172 1.00 69.06 483 ASP A C 1
ATOM 3944 O O . ASP A 1 483 ? 10.608 -3.412 -18.643 1.00 69.06 483 ASP A O 1
ATOM 3948 N N . THR A 1 484 ? 10.102 -5.560 -18.416 1.00 63.94 484 THR A N 1
ATOM 3949 C CA . THR A 1 484 ? 10.383 -5.614 -16.970 1.00 63.94 484 THR A CA 1
ATOM 3950 C C . THR A 1 484 ? 11.524 -6.588 -16.680 1.00 63.94 484 THR A C 1
ATOM 3952 O O . THR A 1 484 ? 11.805 -7.475 -17.486 1.00 63.94 484 THR A O 1
ATOM 3955 N N . TRP A 1 485 ? 12.222 -6.364 -15.558 1.00 61.09 485 TRP A N 1
ATOM 3956 C CA . TRP A 1 485 ? 13.300 -7.172 -14.955 1.00 61.09 485 TRP A CA 1
ATOM 3957 C C . TRP A 1 485 ? 13.937 -8.252 -15.846 1.00 61.09 485 TRP A C 1
ATOM 3959 O O . TRP A 1 485 ? 13.808 -9.449 -15.593 1.00 61.09 485 TRP A O 1
ATOM 3969 N N . CYS A 1 486 ? 14.677 -7.846 -16.877 1.00 55.09 486 CYS A N 1
ATOM 3970 C CA . CYS A 1 486 ? 15.445 -8.772 -17.699 1.00 55.09 486 CYS A CA 1
ATOM 3971 C C . CYS A 1 486 ? 16.933 -8.500 -17.479 1.00 55.09 486 CYS A C 1
ATOM 3973 O O . CYS A 1 486 ? 17.387 -7.410 -17.792 1.00 55.09 486 CYS A O 1
ATOM 3975 N N . PRO A 1 487 ? 17.730 -9.446 -16.958 1.00 54.38 487 PRO A N 1
ATOM 3976 C CA . PRO A 1 487 ? 19.160 -9.225 -16.770 1.00 54.38 487 PRO A CA 1
ATOM 3977 C C . PRO A 1 487 ? 19.973 -9.491 -18.047 1.00 54.38 487 PRO A C 1
ATOM 3979 O O . PRO A 1 487 ? 21.157 -9.815 -17.975 1.00 54.38 487 PRO A O 1
ATOM 3982 N N . LYS A 1 488 ? 19.344 -9.441 -19.228 1.00 59.19 488 LYS A N 1
ATOM 3983 C CA . LYS A 1 488 ? 20.017 -9.759 -20.490 1.00 59.19 488 LYS A CA 1
ATOM 3984 C C . LYS A 1 488 ? 20.646 -8.504 -21.065 1.00 59.19 488 LYS A C 1
ATOM 3986 O O . LYS A 1 488 ? 19.960 -7.531 -21.335 1.00 59.19 488 LYS A O 1
ATOM 3991 N N . GLU A 1 489 ? 21.937 -8.575 -21.359 1.00 58.91 489 GLU A N 1
ATOM 3992 C CA . GLU A 1 489 ? 22.635 -7.512 -22.073 1.00 58.91 489 GLU A CA 1
ATOM 3993 C C . GLU A 1 489 ? 21.930 -7.184 -23.395 1.00 58.91 489 GLU A C 1
ATOM 3995 O O . GLU A 1 489 ? 21.830 -8.022 -24.299 1.00 58.91 489 GLU A O 1
ATOM 4000 N N . LYS A 1 490 ? 21.472 -5.939 -23.538 1.00 65.06 490 LYS A N 1
ATOM 4001 C CA . LYS A 1 490 ? 20.987 -5.423 -24.814 1.00 65.06 490 LYS A CA 1
ATOM 4002 C C . LYS A 1 490 ? 21.906 -4.286 -25.288 1.00 65.06 490 LYS A C 1
ATOM 4004 O O . LYS A 1 490 ? 22.051 -3.267 -24.614 1.00 65.06 490 LYS A O 1
ATOM 4009 N N . GLN A 1 491 ? 22.406 -4.386 -26.526 1.00 67.94 491 GLN A N 1
ATOM 4010 C CA . GLN A 1 491 ? 23.196 -3.348 -27.229 1.00 67.94 491 GLN A CA 1
ATOM 4011 C C . GLN A 1 491 ? 22.329 -2.218 -27.792 1.00 67.94 491 GLN A C 1
ATOM 4013 O O . GLN A 1 491 ? 21.339 -2.566 -28.454 1.00 67.94 491 GLN A O 1
ATOM 4018 N N . PRO A 1 492 ? 22.622 -0.927 -27.531 1.00 75.00 492 PRO A N 1
ATOM 4019 C CA . PRO A 1 492 ? 21.726 0.186 -27.852 1.00 75.00 492 PRO A CA 1
ATOM 4020 C C . PRO A 1 492 ? 21.234 0.064 -29.292 1.00 75.00 492 PRO A C 1
ATOM 4022 O O . PRO A 1 492 ? 22.021 -0.024 -30.231 1.00 75.00 492 PRO A O 1
ATOM 4025 N N . ASN A 1 493 ? 19.917 -0.014 -29.456 1.00 82.56 493 ASN A N 1
ATOM 4026 C CA . ASN A 1 493 ? 19.278 -0.204 -30.759 1.00 82.56 493 ASN A CA 1
ATOM 4027 C C . ASN A 1 493 ? 18.449 1.018 -31.164 1.00 82.56 493 ASN A C 1
ATOM 4029 O O . ASN A 1 493 ? 17.649 0.920 -32.091 1.00 82.56 493 ASN A O 1
ATOM 4033 N N . GLN A 1 494 ? 18.643 2.147 -30.472 1.00 90.31 494 GLN A N 1
ATOM 4034 C CA . GLN A 1 494 ? 17.881 3.378 -30.649 1.00 90.31 494 GLN A CA 1
ATOM 4035 C C . GLN A 1 494 ? 16.381 3.202 -30.408 1.00 90.31 494 GLN A C 1
ATOM 4037 O O . GLN A 1 494 ? 15.626 4.016 -30.917 1.00 90.31 494 GLN A O 1
ATOM 4042 N N . ILE A 1 495 ? 15.926 2.171 -29.688 1.00 91.12 495 ILE A N 1
ATOM 4043 C CA . ILE A 1 495 ? 14.503 1.930 -29.422 1.00 91.12 495 ILE A CA 1
ATOM 4044 C C . ILE A 1 495 ? 14.276 1.786 -27.912 1.00 91.12 495 ILE A C 1
ATOM 4046 O O . ILE A 1 495 ? 15.018 1.081 -27.223 1.00 91.12 495 ILE A O 1
ATOM 4050 N N . ILE A 1 496 ? 13.257 2.487 -27.417 1.00 92.25 496 ILE A N 1
ATOM 4051 C CA . ILE A 1 496 ? 12.736 2.411 -26.044 1.00 92.25 496 ILE A CA 1
ATOM 4052 C C . ILE A 1 496 ? 11.208 2.303 -26.085 1.00 92.25 496 ILE A C 1
ATOM 4054 O O . ILE A 1 496 ? 10.607 2.648 -27.099 1.00 92.25 496 ILE A O 1
ATOM 4058 N N . GLY A 1 497 ? 10.580 1.891 -24.991 1.00 89.44 497 GLY A N 1
ATOM 4059 C CA . GLY A 1 497 ? 9.146 1.615 -24.913 1.00 89.44 497 GLY A CA 1
ATOM 4060 C C . GLY A 1 497 ? 8.819 0.153 -25.210 1.00 89.44 497 GLY A C 1
ATOM 4061 O O . GLY A 1 497 ? 9.693 -0.639 -25.560 1.00 89.44 497 GLY A O 1
ATOM 4062 N N . SER A 1 498 ? 7.550 -0.212 -25.056 1.00 83.12 498 SER A N 1
ATOM 4063 C CA . SER A 1 498 ? 7.090 -1.593 -25.212 1.00 83.12 498 SER A CA 1
ATOM 4064 C C . SER A 1 498 ? 5.816 -1.655 -26.048 1.00 83.12 498 SER A C 1
ATOM 4066 O O . SER A 1 498 ? 4.905 -0.862 -25.840 1.00 83.12 498 SER A O 1
ATOM 4068 N N . ASP A 1 499 ? 5.741 -2.621 -26.967 1.00 81.62 499 ASP A N 1
ATOM 4069 C CA . ASP A 1 499 ? 4.535 -2.902 -27.766 1.00 81.62 499 ASP A CA 1
ATOM 4070 C C . ASP A 1 499 ? 3.667 -4.026 -27.153 1.00 81.62 499 ASP A C 1
ATOM 4072 O O . ASP A 1 499 ? 2.595 -4.335 -27.675 1.00 81.62 499 ASP A O 1
ATOM 4076 N N . ASP A 1 500 ? 4.119 -4.662 -26.064 1.00 73.38 500 ASP A N 1
ATOM 4077 C CA . ASP A 1 500 ? 3.554 -5.921 -25.541 1.00 73.38 500 ASP A CA 1
ATOM 4078 C C . ASP A 1 500 ? 3.093 -5.823 -24.074 1.00 73.38 500 ASP A C 1
ATOM 4080 O O . ASP A 1 500 ? 3.033 -6.802 -23.335 1.00 73.38 500 ASP A O 1
ATOM 4084 N N . ARG A 1 501 ? 2.691 -4.625 -23.627 1.00 76.94 501 ARG A N 1
ATOM 4085 C CA . ARG A 1 501 ? 2.063 -4.406 -22.303 1.00 76.94 501 ARG A CA 1
ATOM 4086 C C . ARG A 1 501 ? 0.623 -4.937 -22.223 1.00 76.94 501 ARG A C 1
ATOM 4088 O O . ARG A 1 501 ? -0.182 -4.459 -21.431 1.00 76.94 501 ARG A O 1
ATOM 4095 N N . GLN A 1 502 ? 0.258 -5.880 -23.093 1.00 83.62 502 GLN A N 1
ATOM 4096 C CA . GLN A 1 502 ? -1.057 -6.519 -23.144 1.00 83.62 502 GLN A CA 1
ATOM 4097 C C . GLN A 1 502 ? -2.237 -5.528 -23.037 1.00 83.62 502 GLN A C 1
ATOM 4099 O O . GLN A 1 502 ? -3.252 -5.833 -22.414 1.00 83.62 502 GLN A O 1
ATOM 4104 N N . ILE A 1 503 ? -2.166 -4.354 -23.688 1.00 86.94 503 ILE A N 1
ATOM 4105 C CA . ILE A 1 503 ? -3.218 -3.318 -23.589 1.00 86.94 503 ILE A CA 1
ATOM 4106 C C . ILE A 1 503 ? -4.617 -3.865 -23.929 1.00 86.94 503 ILE A C 1
ATOM 4108 O O . ILE A 1 503 ? -5.630 -3.356 -23.459 1.00 86.94 503 ILE A O 1
ATOM 4112 N N . SER A 1 504 ? -4.684 -4.944 -24.719 1.00 89.50 504 SER A N 1
ATOM 4113 C CA . SER A 1 504 ? -5.911 -5.677 -25.048 1.00 89.50 504 SER A CA 1
ATOM 4114 C C . SER A 1 504 ? -6.730 -6.151 -23.834 1.00 89.50 504 SER A C 1
ATOM 4116 O O . SER A 1 504 ? -7.937 -6.339 -23.986 1.00 89.50 504 SER A O 1
ATOM 4118 N N . LEU A 1 505 ? -6.121 -6.263 -22.646 1.00 92.88 505 LEU A N 1
ATOM 4119 C CA . LEU A 1 505 ? -6.797 -6.595 -21.386 1.00 92.88 505 LEU A CA 1
ATOM 4120 C C . LEU A 1 505 ? -7.788 -5.523 -20.931 1.00 92.88 505 LEU A C 1
ATOM 4122 O O . LEU A 1 505 ? -8.772 -5.836 -20.262 1.00 92.88 505 LEU A O 1
ATOM 4126 N N . TYR A 1 506 ? -7.557 -4.264 -21.299 1.00 95.00 506 TYR A N 1
ATOM 4127 C CA . TYR A 1 506 ? -8.477 -3.176 -20.995 1.00 95.00 506 TYR A CA 1
ATOM 4128 C C . TYR A 1 506 ? -9.736 -3.251 -21.852 1.00 95.00 506 TYR A C 1
ATOM 4130 O O . TYR A 1 506 ? -9.726 -3.756 -22.976 1.00 95.00 506 TYR A O 1
ATOM 4138 N N . THR A 1 507 ? -10.824 -2.676 -21.344 1.00 95.06 507 THR A N 1
ATOM 4139 C CA . THR A 1 507 ? -12.070 -2.478 -22.095 1.00 95.06 507 THR A CA 1
ATOM 4140 C C . THR A 1 507 ? -11.809 -1.718 -23.394 1.00 95.06 507 THR A C 1
ATOM 4142 O O . THR A 1 507 ? -10.875 -0.917 -23.482 1.00 95.06 507 THR A O 1
ATOM 4145 N N . LYS A 1 508 ? -12.644 -1.917 -24.423 1.00 95.19 508 LYS A N 1
ATOM 4146 C CA . LYS A 1 508 ? -12.449 -1.223 -25.712 1.00 95.19 508 LYS A CA 1
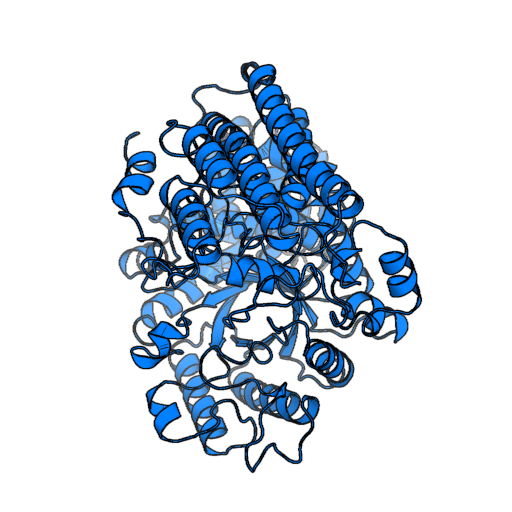ATOM 4147 C C . LYS A 1 508 ? -12.367 0.296 -25.520 1.00 95.19 508 LYS A C 1
ATOM 4149 O O . LYS A 1 508 ? -11.456 0.924 -26.049 1.00 95.19 508 LYS A O 1
ATOM 4154 N N . LYS A 1 509 ? -13.290 0.847 -24.728 1.00 94.25 509 LYS A N 1
ATOM 4155 C CA . LYS A 1 509 ? -13.344 2.272 -24.390 1.00 94.25 509 LYS A CA 1
ATOM 4156 C C . LYS A 1 509 ? -12.057 2.729 -23.701 1.00 94.25 509 LYS A C 1
ATOM 4158 O O . LYS A 1 509 ? -11.460 3.711 -24.126 1.00 94.25 509 LYS A O 1
ATOM 4163 N N . ARG A 1 510 ? -11.600 2.003 -22.676 1.00 94.19 510 ARG A N 1
ATOM 4164 C CA . ARG A 1 510 ? -10.407 2.401 -21.923 1.00 94.19 510 ARG A CA 1
ATOM 4165 C C . ARG A 1 510 ? -9.144 2.342 -22.777 1.00 94.19 510 ARG A C 1
ATOM 4167 O O . ARG A 1 510 ? -8.310 3.230 -22.681 1.00 94.19 510 ARG A O 1
ATOM 4174 N N . ARG A 1 511 ? -9.031 1.369 -23.686 1.00 93.69 511 ARG A N 1
ATOM 4175 C CA . ARG A 1 511 ? -7.925 1.327 -24.660 1.00 93.69 511 ARG A CA 1
ATOM 4176 C C . ARG A 1 511 ? -7.893 2.548 -25.570 1.00 93.69 511 ARG A C 1
ATOM 4178 O O . ARG A 1 511 ? -6.810 3.054 -25.843 1.00 93.69 511 ARG A O 1
ATOM 4185 N N . GLU A 1 512 ? -9.049 3.005 -26.047 1.00 94.19 512 GLU A N 1
ATOM 4186 C CA . GLU A 1 512 ? -9.149 4.209 -26.882 1.00 94.19 512 GLU A CA 1
ATOM 4187 C C . GLU A 1 512 ? -8.732 5.465 -26.101 1.00 94.19 512 GLU A C 1
ATOM 4189 O O . GLU A 1 512 ? -8.015 6.301 -26.645 1.00 94.19 512 GLU A O 1
ATOM 4194 N N . GLU A 1 513 ? -9.106 5.563 -24.821 1.00 94.00 513 GLU A N 1
ATOM 4195 C CA . GLU A 1 513 ? -8.667 6.648 -23.931 1.00 94.00 513 GLU A CA 1
ATOM 4196 C C . GLU A 1 513 ? -7.149 6.634 -23.712 1.00 94.00 513 GLU A C 1
ATOM 4198 O O . GLU A 1 513 ? -6.502 7.656 -23.921 1.00 94.00 513 GLU A O 1
ATOM 4203 N N . LEU A 1 514 ? -6.577 5.479 -23.350 1.00 92.31 514 LEU A N 1
ATOM 4204 C CA . LEU A 1 514 ? -5.134 5.337 -23.120 1.00 92.31 514 LEU A CA 1
ATOM 4205 C C . LEU A 1 514 ? -4.329 5.632 -24.389 1.00 92.31 514 LEU A C 1
ATOM 4207 O O . LEU A 1 514 ? -3.333 6.342 -24.337 1.00 92.31 514 LEU A O 1
ATOM 4211 N N . SER A 1 515 ? -4.792 5.147 -25.544 1.00 90.81 515 SER A N 1
ATOM 4212 C CA . SER A 1 515 ? -4.127 5.386 -26.836 1.00 90.81 515 SER A CA 1
ATOM 4213 C C . SER A 1 515 ? -4.188 6.850 -27.283 1.00 90.81 515 SER A C 1
ATOM 4215 O O . SER A 1 515 ? -3.415 7.261 -28.144 1.00 90.81 515 SER A O 1
ATOM 4217 N N . GLY A 1 516 ? -5.131 7.630 -26.747 1.00 90.75 516 GLY A N 1
ATOM 4218 C CA . GLY A 1 516 ? -5.266 9.058 -27.027 1.00 90.75 516 GLY A CA 1
ATOM 4219 C C . GLY A 1 516 ? -4.411 9.958 -26.133 1.00 90.75 516 GLY A C 1
ATOM 4220 O O . GLY A 1 516 ? -4.317 11.154 -26.411 1.00 90.75 516 GLY A O 1
ATOM 4221 N N . ASP A 1 517 ? -3.803 9.417 -25.075 1.00 90.62 517 ASP A N 1
ATOM 4222 C CA . ASP A 1 517 ? -3.033 10.179 -24.097 1.00 90.62 517 ASP A CA 1
ATOM 4223 C C . ASP A 1 517 ? -1.517 10.034 -24.357 1.00 90.62 517 ASP A C 1
ATOM 4225 O O . ASP A 1 517 ? -0.951 8.950 -24.187 1.00 90.62 517 ASP A O 1
ATOM 4229 N N . PRO A 1 518 ? -0.816 11.119 -24.746 1.00 87.44 518 PRO A N 1
ATOM 4230 C CA . PRO A 1 518 ? 0.612 11.067 -25.062 1.00 87.44 518 PRO A CA 1
ATOM 4231 C C . PRO A 1 518 ? 1.493 10.727 -23.852 1.00 87.44 518 PRO A C 1
ATOM 4233 O O . PRO A 1 518 ? 2.651 10.353 -24.033 1.00 87.44 518 PRO A O 1
ATOM 4236 N N . SER A 1 519 ? 0.973 10.830 -22.623 1.00 88.00 519 SER A N 1
ATOM 4237 C CA . SER A 1 519 ? 1.697 10.410 -21.421 1.00 88.00 519 SER A CA 1
ATOM 4238 C C . SER A 1 519 ? 1.834 8.891 -21.289 1.00 88.00 519 SER A C 1
ATOM 4240 O O . SER A 1 519 ? 2.573 8.448 -20.417 1.00 88.00 519 SER A O 1
ATOM 4242 N N . PHE A 1 520 ? 1.200 8.110 -22.173 1.00 90.81 520 PHE A N 1
ATOM 4243 C CA . PHE A 1 520 ? 1.343 6.655 -22.283 1.00 90.81 520 PHE A CA 1
ATOM 4244 C C . PHE A 1 520 ? 2.076 6.213 -23.560 1.00 90.81 520 PHE A C 1
ATOM 4246 O O . PHE A 1 520 ? 2.047 5.031 -23.896 1.00 90.81 520 PHE A O 1
ATOM 4253 N N . ASP A 1 521 ? 2.737 7.119 -24.292 1.00 91.62 521 ASP A N 1
ATOM 4254 C CA . ASP A 1 521 ? 3.334 6.776 -25.592 1.00 91.62 521 ASP A CA 1
ATOM 4255 C C . ASP A 1 521 ? 4.332 5.611 -25.503 1.00 91.62 521 ASP A C 1
ATOM 4257 O O . ASP A 1 521 ? 4.198 4.643 -26.244 1.00 91.62 521 ASP A O 1
ATOM 4261 N N . LEU A 1 522 ? 5.279 5.644 -24.558 1.00 92.00 522 LEU A N 1
ATOM 4262 C CA . LEU A 1 522 ? 6.242 4.548 -24.381 1.00 92.00 522 LEU A CA 1
ATOM 4263 C C . LEU A 1 522 ? 5.632 3.319 -23.699 1.00 92.00 522 LEU A C 1
ATOM 4265 O O . LEU A 1 522 ? 6.155 2.214 -23.849 1.00 92.00 522 LEU A O 1
ATOM 4269 N N . PHE A 1 523 ? 4.537 3.500 -22.956 1.00 89.06 523 PHE A N 1
ATOM 4270 C CA . PHE A 1 523 ? 3.784 2.391 -22.367 1.00 89.06 523 PHE A CA 1
ATOM 4271 C C . PHE A 1 523 ? 3.091 1.552 -23.445 1.00 89.06 523 PHE A C 1
ATOM 4273 O O . PHE A 1 523 ? 2.953 0.342 -23.297 1.00 89.06 523 PHE A O 1
ATOM 4280 N N . LEU A 1 524 ? 2.649 2.198 -24.524 1.00 89.12 524 LEU A N 1
ATOM 4281 C CA . LEU A 1 524 ? 1.890 1.565 -25.599 1.00 89.12 524 LEU A CA 1
ATOM 4282 C C . LEU A 1 524 ? 2.730 1.218 -26.820 1.00 89.12 524 LEU A C 1
ATOM 4284 O O . LEU A 1 524 ? 2.304 0.387 -27.629 1.00 89.12 524 LEU A O 1
ATOM 4288 N N . HIS A 1 525 ? 3.861 1.900 -26.992 1.00 90.38 525 HIS A N 1
ATOM 4289 C CA . HIS A 1 525 ? 4.636 1.831 -28.212 1.00 90.38 525 HIS A CA 1
ATOM 4290 C C . HIS A 1 525 ? 6.136 1.797 -27.961 1.00 90.38 525 HIS A C 1
ATOM 4292 O O . HIS A 1 525 ? 6.698 2.614 -27.231 1.00 90.38 525 HIS A O 1
ATOM 4298 N N . ALA A 1 526 ? 6.813 0.935 -28.710 1.00 92.00 526 ALA A N 1
ATOM 4299 C CA . ALA A 1 526 ? 8.234 1.073 -28.949 1.00 92.00 526 ALA A CA 1
ATOM 4300 C C . ALA A 1 526 ? 8.488 2.249 -29.913 1.00 92.00 526 ALA A C 1
ATOM 4302 O O . ALA A 1 526 ? 7.904 2.364 -30.998 1.00 92.00 526 ALA A O 1
ATOM 4303 N N . ARG A 1 527 ? 9.386 3.153 -29.525 1.00 94.06 527 ARG A N 1
ATOM 4304 C CA . ARG A 1 527 ? 9.734 4.367 -30.265 1.00 94.06 527 ARG A CA 1
ATOM 4305 C C . ARG A 1 527 ? 11.223 4.451 -30.515 1.00 94.06 527 ARG A C 1
ATOM 4307 O O . ARG A 1 527 ? 12.042 4.101 -29.667 1.00 94.06 527 ARG A O 1
ATOM 4314 N N . LYS A 1 528 ? 11.574 4.987 -31.685 1.00 94.88 528 LYS A N 1
ATOM 4315 C CA . LYS A 1 528 ? 12.956 5.338 -31.982 1.00 94.88 528 LYS A CA 1
ATOM 4316 C C . LYS A 1 528 ? 13.368 6.559 -31.155 1.00 94.88 528 LYS A C 1
ATOM 4318 O O . LYS A 1 528 ? 12.671 7.566 -31.159 1.00 94.88 528 LYS A O 1
ATOM 4323 N N . VAL A 1 529 ? 14.533 6.498 -30.522 1.00 94.94 529 VAL A N 1
ATOM 4324 C CA . VAL A 1 529 ? 15.154 7.617 -29.811 1.00 94.94 529 VAL A CA 1
ATOM 4325 C C . VAL A 1 529 ? 15.706 8.618 -30.826 1.00 94.94 529 VAL A C 1
ATOM 4327 O O . VAL A 1 529 ? 16.837 8.512 -31.307 1.00 94.94 529 VAL A O 1
ATOM 4330 N N . ASP A 1 530 ? 14.876 9.592 -31.186 1.00 94.75 530 ASP A N 1
ATOM 4331 C CA . ASP A 1 530 ? 15.238 10.744 -32.004 1.00 94.75 530 ASP A CA 1
ATOM 4332 C C . ASP A 1 530 ? 15.197 12.054 -31.198 1.00 94.75 530 ASP A C 1
ATOM 4334 O O . ASP A 1 530 ? 14.978 12.055 -29.991 1.00 94.75 530 ASP A O 1
ATOM 4338 N N . TYR A 1 531 ? 15.494 13.187 -31.845 1.00 95.00 531 TYR A N 1
ATOM 4339 C CA . TYR A 1 531 ? 15.535 14.475 -31.143 1.00 95.00 531 TYR A CA 1
ATOM 4340 C C . TYR A 1 531 ? 14.168 14.905 -30.602 1.00 95.00 531 TYR A C 1
ATOM 4342 O O . TYR A 1 531 ? 14.123 15.492 -29.527 1.00 95.00 531 TYR A O 1
ATOM 4350 N N . ALA A 1 532 ? 13.081 14.601 -31.315 1.00 95.19 532 ALA A N 1
ATOM 4351 C CA . ALA A 1 532 ? 11.741 15.007 -30.910 1.00 95.19 532 ALA A CA 1
ATOM 4352 C C . ALA A 1 532 ? 11.289 14.221 -29.675 1.00 95.19 532 ALA A C 1
ATOM 4354 O O . ALA A 1 532 ? 10.829 14.816 -28.701 1.00 95.19 532 ALA A O 1
ATOM 4355 N N . LEU A 1 533 ? 11.505 12.900 -29.673 1.00 95.06 533 LEU A N 1
ATOM 4356 C CA . LEU A 1 533 ? 11.218 12.075 -28.503 1.00 95.06 533 LEU A CA 1
ATOM 4357 C C . LEU A 1 533 ? 12.080 12.502 -27.311 1.00 95.06 533 LEU A C 1
ATOM 4359 O O . LEU A 1 533 ? 11.570 12.672 -26.209 1.00 95.06 533 LEU A O 1
ATOM 4363 N N . MET A 1 534 ? 13.381 12.725 -27.515 1.00 96.31 534 MET A N 1
ATOM 4364 C CA . MET A 1 534 ? 14.258 13.182 -26.434 1.00 96.31 534 MET A CA 1
ATOM 4365 C C . MET A 1 534 ? 13.803 14.511 -25.833 1.00 96.31 534 MET A C 1
ATOM 4367 O O . MET A 1 534 ? 13.782 14.640 -24.612 1.00 96.31 534 MET A O 1
ATOM 4371 N N . GLU A 1 535 ? 13.423 15.483 -26.663 1.00 96.06 535 GLU A N 1
ATOM 4372 C CA . GLU A 1 535 ? 12.904 16.772 -26.201 1.00 96.06 535 GLU A CA 1
ATOM 4373 C C . GLU A 1 535 ? 11.644 16.592 -25.344 1.00 96.06 535 GLU A C 1
ATOM 4375 O O . GLU A 1 535 ? 11.579 17.136 -24.241 1.00 96.06 535 GLU A O 1
ATOM 4380 N N . GLN A 1 536 ? 10.693 15.764 -25.791 1.00 94.19 536 GLN A N 1
ATOM 4381 C CA . GLN A 1 536 ? 9.484 15.439 -25.031 1.00 94.19 536 GLN A CA 1
ATOM 4382 C C . GLN A 1 536 ? 9.817 14.825 -23.663 1.00 94.19 536 GLN A C 1
ATOM 4384 O O . GLN A 1 536 ? 9.364 15.323 -22.630 1.00 94.19 536 GLN A O 1
ATOM 4389 N N . LEU A 1 537 ? 10.620 13.757 -23.633 1.00 95.75 537 LEU A N 1
ATOM 4390 C CA . LEU A 1 537 ? 10.894 13.032 -22.389 1.00 95.75 537 LEU A CA 1
ATOM 4391 C C . LEU A 1 537 ? 11.742 13.864 -21.414 1.00 95.75 537 LEU A C 1
ATOM 4393 O O . LEU A 1 537 ? 11.566 13.770 -20.196 1.00 95.75 537 LEU A O 1
ATOM 4397 N N . LEU A 1 538 ? 12.651 14.701 -21.925 1.00 97.06 538 LEU A N 1
ATOM 4398 C CA . LEU A 1 538 ? 13.432 15.624 -21.101 1.00 97.06 538 LEU A CA 1
ATOM 4399 C C . LEU A 1 538 ? 12.588 16.786 -20.580 1.00 97.06 538 LEU A C 1
ATOM 4401 O O . LEU A 1 538 ? 12.840 17.235 -19.463 1.00 97.06 538 LEU A O 1
ATOM 4405 N N . ALA A 1 539 ? 11.568 17.236 -21.314 1.00 96.38 539 ALA A N 1
ATOM 4406 C CA . ALA A 1 539 ? 10.631 18.240 -20.815 1.00 96.38 539 ALA A CA 1
ATOM 4407 C C . ALA A 1 539 ? 9.872 17.741 -19.572 1.00 96.38 539 ALA A C 1
ATOM 4409 O O . ALA A 1 539 ? 9.697 18.506 -18.620 1.00 96.38 539 ALA A O 1
ATOM 4410 N N . GLU A 1 540 ? 9.500 16.455 -19.520 1.00 94.56 540 GLU A N 1
ATOM 4411 C CA . GLU A 1 540 ? 8.934 15.843 -18.309 1.00 94.56 540 GLU A CA 1
ATOM 4412 C C . GLU A 1 540 ? 9.917 15.944 -17.134 1.00 94.56 540 GLU A C 1
ATOM 4414 O O . GLU A 1 540 ? 9.567 16.457 -16.071 1.00 94.56 540 GLU A O 1
ATOM 4419 N N . LYS A 1 541 ? 11.180 15.543 -17.333 1.00 96.44 541 LYS A N 1
ATOM 4420 C CA . LYS A 1 541 ? 12.210 15.604 -16.281 1.00 96.44 541 LYS A CA 1
ATOM 4421 C C . LYS A 1 541 ? 12.477 17.034 -15.817 1.00 96.44 541 LYS A C 1
ATOM 4423 O O . LYS A 1 541 ? 12.575 17.280 -14.618 1.00 96.44 541 LYS A O 1
ATOM 4428 N N . SER A 1 542 ? 12.548 17.993 -16.740 1.00 98.12 542 SER A N 1
ATOM 4429 C CA . SER A 1 542 ? 12.682 19.413 -16.401 1.00 98.12 542 SER A CA 1
ATOM 4430 C C . SER A 1 542 ? 11.505 19.900 -15.559 1.00 98.12 542 SER A C 1
ATOM 4432 O O . SER A 1 542 ? 11.718 20.598 -14.571 1.00 98.12 542 SER A O 1
ATOM 4434 N N . LYS A 1 543 ? 10.277 19.477 -15.881 1.00 97.69 543 LYS A N 1
ATOM 4435 C CA . LYS A 1 543 ? 9.091 19.806 -15.081 1.00 97.69 543 LYS A CA 1
ATOM 4436 C C . LYS A 1 543 ? 9.172 19.230 -13.665 1.00 97.69 543 LYS A C 1
ATOM 4438 O O . LYS A 1 543 ? 8.752 19.905 -12.730 1.00 97.69 543 LYS A O 1
ATOM 4443 N N . ALA A 1 544 ? 9.732 18.032 -13.481 1.00 97.12 544 ALA A N 1
ATOM 4444 C CA . ALA A 1 544 ? 9.985 17.483 -12.145 1.00 97.12 544 ALA A CA 1
ATOM 4445 C C . ALA A 1 544 ? 10.940 18.371 -11.332 1.00 97.12 544 ALA A C 1
ATOM 4447 O O . ALA A 1 544 ? 10.630 18.710 -10.191 1.00 97.12 544 ALA A O 1
ATOM 4448 N N . VAL A 1 545 ? 12.059 18.799 -11.933 1.00 98.38 545 VAL A N 1
ATOM 4449 C CA . VAL A 1 545 ? 13.030 19.708 -11.294 1.00 98.38 545 VAL A CA 1
ATOM 4450 C C . VAL A 1 545 ? 12.354 21.007 -10.859 1.00 98.38 545 VAL A C 1
ATOM 4452 O O . VAL A 1 545 ? 12.519 21.426 -9.715 1.00 98.38 545 VAL A O 1
ATOM 4455 N N . THR A 1 546 ? 11.554 21.615 -11.740 1.00 98.69 546 THR A N 1
ATOM 4456 C CA . THR A 1 546 ? 10.802 22.837 -11.428 1.00 98.69 546 THR A CA 1
ATOM 4457 C C . THR A 1 546 ? 9.830 22.626 -10.271 1.00 98.69 546 THR A C 1
ATOM 4459 O O . THR A 1 546 ? 9.831 23.414 -9.334 1.00 98.69 546 THR A O 1
ATOM 4462 N N . LEU A 1 547 ? 9.042 21.548 -10.281 1.00 98.62 547 LEU A N 1
ATOM 4463 C CA . LEU A 1 547 ? 8.065 21.292 -9.221 1.00 98.62 547 LEU A CA 1
ATOM 4464 C C . LEU A 1 547 ? 8.729 21.057 -7.856 1.00 98.62 547 LEU A C 1
ATOM 4466 O O . LEU A 1 547 ? 8.257 21.601 -6.862 1.00 98.62 547 LEU A O 1
ATOM 4470 N N . TYR A 1 548 ? 9.833 20.303 -7.783 1.00 98.06 548 TYR A N 1
ATOM 4471 C CA . TYR A 1 548 ? 10.566 20.139 -6.518 1.00 98.06 548 TYR A CA 1
ATOM 4472 C C . TYR A 1 548 ? 11.203 21.445 -6.039 1.00 98.06 548 TYR A C 1
ATOM 4474 O O . TYR A 1 548 ? 11.193 21.721 -4.839 1.00 98.06 548 TYR A O 1
ATOM 4482 N N . GLN A 1 549 ? 11.691 22.281 -6.959 1.00 98.19 549 GLN A N 1
ATOM 4483 C CA . GLN A 1 549 ? 12.182 23.614 -6.621 1.00 98.19 549 GLN A CA 1
ATOM 4484 C C . GLN A 1 549 ? 11.072 24.497 -6.039 1.00 98.19 549 GLN A C 1
ATOM 4486 O O . GLN A 1 549 ? 11.273 25.118 -4.998 1.00 98.19 549 GLN A O 1
ATOM 4491 N N . GLU A 1 550 ? 9.908 24.537 -6.690 1.00 98.56 550 GLU A N 1
ATOM 4492 C CA . GLU A 1 550 ? 8.746 25.299 -6.228 1.00 98.56 550 GLU A CA 1
ATOM 4493 C C . GLU A 1 550 ? 8.277 24.822 -4.855 1.00 98.56 550 GLU A C 1
ATOM 4495 O O . GLU A 1 550 ? 8.064 25.647 -3.976 1.00 98.56 550 GLU A O 1
ATOM 4500 N N . MET A 1 551 ? 8.156 23.507 -4.638 1.00 98.31 551 MET A N 1
ATOM 4501 C CA . MET A 1 551 ? 7.756 22.962 -3.336 1.00 98.31 551 MET A CA 1
ATOM 4502 C C . MET A 1 551 ? 8.742 23.354 -2.233 1.00 98.31 551 MET A C 1
ATOM 4504 O O . MET A 1 551 ? 8.317 23.792 -1.166 1.00 98.31 551 MET A O 1
ATOM 4508 N N . TYR A 1 552 ? 10.049 23.253 -2.496 1.00 97.69 552 TYR A N 1
ATOM 4509 C CA . TYR A 1 552 ? 11.076 23.672 -1.543 1.00 97.69 552 TYR A CA 1
ATOM 4510 C C . TYR A 1 552 ? 10.984 25.173 -1.230 1.00 97.69 552 TYR A C 1
ATOM 4512 O O . TYR A 1 552 ? 10.975 25.562 -0.065 1.00 97.69 552 TYR A O 1
ATOM 4520 N N . GLN A 1 553 ? 10.832 26.020 -2.249 1.00 97.81 553 GLN A N 1
ATOM 4521 C CA . GLN A 1 553 ? 10.690 27.467 -2.069 1.00 97.81 553 GLN A CA 1
ATOM 4522 C C . GLN A 1 553 ? 9.401 27.846 -1.330 1.00 97.81 553 GLN A C 1
ATOM 4524 O O . GLN A 1 553 ? 9.446 28.700 -0.445 1.00 97.81 553 GLN A O 1
ATOM 4529 N N . SER A 1 554 ? 8.272 27.203 -1.647 1.00 97.25 554 SER A N 1
ATOM 4530 C CA . SER A 1 554 ? 7.000 27.398 -0.943 1.00 97.25 554 SER A CA 1
ATOM 4531 C C . SER A 1 554 ? 7.112 27.018 0.531 1.00 97.25 554 SER A C 1
ATOM 4533 O O . SER A 1 554 ? 6.632 27.760 1.385 1.00 97.25 554 SER A O 1
ATOM 4535 N N . TRP A 1 555 ? 7.796 25.912 0.846 1.00 96.06 555 TRP A N 1
ATOM 4536 C CA . TRP A 1 555 ? 8.040 25.496 2.228 1.00 96.06 555 TRP A CA 1
ATOM 4537 C C . TRP A 1 555 ? 8.839 26.543 3.008 1.00 96.06 555 TRP A C 1
ATOM 4539 O O . TRP A 1 555 ? 8.437 26.950 4.096 1.00 96.06 555 TRP A O 1
ATOM 4549 N N . GLN A 1 556 ? 9.923 27.051 2.415 1.00 95.94 556 GLN A N 1
ATOM 4550 C CA . GLN A 1 556 ? 10.758 28.083 3.033 1.00 95.94 556 GLN A CA 1
ATOM 4551 C C . GLN A 1 556 ? 10.026 29.418 3.197 1.00 95.94 556 GLN A C 1
ATOM 4553 O O . GLN A 1 556 ? 10.166 30.084 4.222 1.00 95.94 556 GLN A O 1
ATOM 4558 N N . ALA A 1 557 ? 9.227 29.817 2.206 1.00 96.81 557 ALA A N 1
ATOM 4559 C CA . ALA A 1 557 ? 8.433 31.041 2.274 1.00 96.81 557 ALA A CA 1
ATOM 4560 C C . ALA A 1 557 ? 7.352 30.974 3.367 1.00 96.81 557 ALA A C 1
ATOM 4562 O O . ALA A 1 557 ? 6.979 32.002 3.928 1.00 96.81 557 ALA A O 1
ATOM 4563 N N . ALA A 1 558 ? 6.877 29.769 3.687 1.00 95.94 558 ALA A N 1
ATOM 4564 C CA . ALA A 1 558 ? 5.882 29.510 4.717 1.00 95.94 558 ALA A CA 1
ATOM 4565 C C . ALA A 1 558 ? 6.481 29.236 6.108 1.00 95.94 558 ALA A C 1
ATOM 4567 O O . ALA A 1 558 ? 5.729 28.910 7.021 1.00 95.94 558 ALA A O 1
ATOM 4568 N N . ALA A 1 559 ? 7.798 29.378 6.303 1.00 94.88 559 ALA A N 1
ATOM 4569 C CA . ALA A 1 559 ? 8.489 28.988 7.537 1.00 94.88 559 ALA A CA 1
ATOM 4570 C C . ALA A 1 559 ? 7.913 29.610 8.823 1.00 94.88 559 ALA A C 1
ATOM 4572 O O . ALA A 1 559 ? 8.030 29.021 9.892 1.00 94.88 559 ALA A O 1
ATOM 4573 N N . ASP A 1 560 ? 7.301 30.794 8.739 1.00 95.56 560 ASP A N 1
ATOM 4574 C CA . ASP A 1 560 ? 6.702 31.476 9.894 1.00 95.56 560 ASP A CA 1
ATOM 4575 C C . ASP A 1 560 ? 5.317 30.916 10.286 1.00 95.56 560 ASP A C 1
ATOM 4577 O O . ASP A 1 560 ? 4.778 31.294 11.324 1.00 95.56 560 ASP A O 1
ATOM 4581 N N . LEU A 1 561 ? 4.748 30.002 9.488 1.00 94.94 561 LEU A N 1
ATOM 4582 C CA . LEU A 1 561 ? 3.534 29.239 9.816 1.00 94.94 561 LEU A CA 1
ATOM 4583 C C . LEU A 1 561 ? 3.832 27.967 10.626 1.00 94.94 561 LEU A C 1
ATOM 4585 O O . LEU A 1 561 ? 2.901 27.288 11.057 1.00 94.94 561 LEU A O 1
ATOM 4589 N N . PHE A 1 562 ? 5.112 27.634 10.809 1.00 91.88 562 PHE A N 1
ATOM 4590 C CA . PHE A 1 562 ? 5.572 26.426 11.484 1.00 91.88 562 PHE A CA 1
ATOM 4591 C C . PHE A 1 562 ? 6.429 26.763 12.705 1.00 91.88 562 PHE A C 1
ATOM 4593 O O . PHE A 1 562 ? 7.129 27.778 12.752 1.00 91.88 562 PHE A O 1
ATOM 4600 N N . GLU A 1 563 ? 6.438 25.865 13.686 1.00 86.88 563 GLU A N 1
ATOM 4601 C CA . GLU A 1 563 ? 7.437 25.895 14.749 1.00 86.88 563 GLU A CA 1
ATOM 4602 C C . GLU A 1 563 ? 8.781 25.408 14.182 1.00 86.88 563 GLU A C 1
ATOM 4604 O O . GLU A 1 563 ? 8.922 24.252 13.796 1.00 86.88 563 GLU A O 1
ATOM 4609 N N . LYS A 1 564 ? 9.787 26.286 14.100 1.00 80.94 564 LYS A N 1
ATOM 4610 C CA . LYS A 1 564 ? 11.066 25.983 13.415 1.00 80.94 564 LYS A CA 1
ATOM 4611 C C . LYS A 1 564 ? 11.894 24.884 14.093 1.00 80.94 564 LYS A C 1
ATOM 4613 O O . LYS A 1 564 ? 12.704 24.235 13.431 1.00 80.94 564 LYS A O 1
ATOM 4618 N N . ASP A 1 565 ? 11.678 24.672 15.389 1.00 84.81 565 ASP A N 1
ATOM 4619 C CA . ASP A 1 565 ? 12.300 23.592 16.163 1.00 84.81 565 ASP A CA 1
ATOM 4620 C C . ASP A 1 565 ? 11.507 22.272 16.077 1.00 84.81 565 ASP A C 1
ATOM 4622 O O . ASP A 1 565 ? 11.965 21.247 16.582 1.00 84.81 565 ASP A O 1
ATOM 4626 N N . ASP A 1 566 ? 10.339 22.264 15.420 1.00 85.88 566 ASP A N 1
ATOM 4627 C CA . ASP A 1 566 ? 9.585 21.041 15.162 1.00 85.88 566 ASP A CA 1
ATOM 4628 C C . ASP A 1 566 ? 10.356 20.158 14.176 1.00 85.88 566 ASP A C 1
ATOM 4630 O O . ASP A 1 566 ? 10.628 20.527 13.026 1.00 85.88 566 ASP A O 1
ATOM 4634 N N . TYR A 1 567 ? 10.672 18.945 14.623 1.00 86.12 567 TYR A N 1
ATOM 4635 C CA . TYR A 1 567 ? 11.339 17.930 13.819 1.00 86.12 567 TYR A CA 1
ATOM 4636 C C . TYR A 1 567 ? 10.630 17.674 12.480 1.00 86.12 567 TYR A C 1
ATOM 4638 O O . TYR A 1 567 ? 11.291 17.478 11.462 1.00 86.12 567 TYR A O 1
ATOM 4646 N N . ARG A 1 568 ? 9.294 17.731 12.439 1.00 87.44 568 ARG A N 1
ATOM 4647 C CA . ARG A 1 568 ? 8.501 17.549 11.212 1.00 87.44 568 ARG A CA 1
ATOM 4648 C C . ARG A 1 568 ? 8.788 18.634 10.188 1.00 87.44 568 ARG A C 1
ATOM 4650 O O . ARG A 1 568 ? 8.862 18.339 8.994 1.00 87.44 568 ARG A O 1
ATOM 4657 N N . TYR A 1 569 ? 8.956 19.874 10.650 1.00 90.50 569 TYR A N 1
ATOM 4658 C CA . TYR A 1 569 ? 9.283 20.991 9.776 1.00 90.50 569 TYR A CA 1
ATOM 4659 C C . TYR A 1 569 ? 10.675 20.819 9.163 1.00 90.50 569 TYR A C 1
ATOM 4661 O O . TYR A 1 569 ? 10.837 20.875 7.941 1.00 90.50 569 TYR A O 1
ATOM 4669 N N . GLN A 1 570 ? 11.658 20.523 10.013 1.00 90.38 570 GLN A N 1
ATOM 4670 C CA . GLN A 1 570 ? 13.051 20.331 9.611 1.00 90.38 570 GLN A CA 1
ATOM 4671 C C . GLN A 1 570 ? 13.226 19.117 8.688 1.00 90.38 570 GLN A C 1
ATOM 4673 O O . GLN A 1 570 ? 13.956 19.189 7.699 1.00 90.38 570 GLN A O 1
ATOM 4678 N N . ASN A 1 571 ? 12.533 18.011 8.979 1.00 89.06 571 ASN A N 1
ATOM 4679 C CA . ASN A 1 571 ? 12.574 16.795 8.173 1.00 89.06 571 ASN A CA 1
ATOM 4680 C C . ASN A 1 571 ? 12.010 17.033 6.763 1.00 89.06 571 ASN A C 1
ATOM 4682 O O . ASN A 1 571 ? 12.643 16.656 5.776 1.00 89.06 571 ASN A O 1
ATOM 4686 N N . MET A 1 572 ? 10.864 17.714 6.651 1.00 91.56 572 MET A N 1
ATOM 4687 C CA . MET A 1 572 ? 10.291 18.082 5.353 1.00 91.56 572 MET A CA 1
ATOM 4688 C C . MET A 1 572 ? 11.205 19.045 4.582 1.00 91.56 572 MET A C 1
ATOM 4690 O O . MET A 1 572 ? 11.449 18.829 3.396 1.00 91.56 572 MET A O 1
ATOM 4694 N N . GLU A 1 573 ? 11.765 20.070 5.237 1.00 93.12 573 GLU A N 1
ATOM 4695 C CA . GLU A 1 573 ? 12.692 21.010 4.587 1.00 93.12 573 GLU A CA 1
ATOM 4696 C C . GLU A 1 573 ? 13.925 20.281 4.032 1.00 93.12 573 GLU A C 1
ATOM 4698 O O . GLU A 1 573 ? 14.335 20.502 2.888 1.00 93.12 573 GLU A O 1
ATOM 4703 N N . HIS A 1 574 ? 14.491 19.365 4.821 1.00 91.25 574 HIS A N 1
ATOM 4704 C CA . HIS A 1 574 ? 15.620 18.542 4.411 1.00 91.25 574 HIS A CA 1
ATOM 4705 C C . HIS A 1 574 ? 15.276 17.627 3.227 1.00 91.25 574 HIS A C 1
ATOM 4707 O O . HIS A 1 574 ? 16.046 17.552 2.266 1.00 91.25 574 HIS A O 1
ATOM 4713 N N . MET A 1 575 ? 14.115 16.967 3.269 1.00 91.88 575 MET A N 1
ATOM 4714 C CA . MET A 1 575 ? 13.634 16.097 2.196 1.00 91.88 575 MET A CA 1
ATOM 4715 C C . MET A 1 575 ? 13.414 16.875 0.895 1.00 91.88 575 MET A C 1
ATOM 4717 O O . MET A 1 575 ? 13.925 16.469 -0.145 1.00 91.88 575 MET A O 1
ATOM 4721 N N . LEU A 1 576 ? 12.727 18.019 0.939 1.00 95.25 576 LEU A N 1
ATOM 4722 C CA . LEU A 1 576 ? 12.460 18.840 -0.246 1.00 95.25 576 LEU A CA 1
ATOM 4723 C C . LEU A 1 576 ? 13.750 19.372 -0.881 1.00 95.25 576 LEU A C 1
ATOM 4725 O O . LEU A 1 576 ? 13.892 19.329 -2.105 1.00 95.25 576 LEU A O 1
ATOM 4729 N N . ARG A 1 577 ? 14.723 19.798 -0.062 1.00 95.06 577 ARG A N 1
ATOM 4730 C CA . ARG A 1 577 ? 16.055 20.186 -0.547 1.00 95.06 577 ARG A CA 1
ATOM 4731 C C . ARG A 1 577 ? 16.741 19.029 -1.273 1.00 95.06 577 ARG A C 1
ATOM 4733 O O . ARG A 1 577 ? 17.203 19.214 -2.398 1.00 95.06 577 ARG A O 1
ATOM 4740 N N . LYS A 1 578 ? 16.774 17.842 -0.655 1.00 93.94 578 LYS A N 1
ATOM 4741 C CA . LYS A 1 578 ? 17.353 16.636 -1.264 1.00 93.94 578 LYS A CA 1
ATOM 4742 C C . LYS A 1 578 ? 16.654 16.260 -2.560 1.00 93.94 578 LYS A C 1
ATOM 4744 O O . LYS A 1 578 ? 17.315 16.009 -3.557 1.00 93.94 578 LYS A O 1
ATOM 4749 N N . ASN A 1 579 ? 15.325 16.271 -2.578 1.00 95.12 579 ASN A N 1
ATOM 4750 C CA . ASN A 1 579 ? 14.543 15.894 -3.754 1.00 95.12 579 ASN A CA 1
ATOM 4751 C C . ASN A 1 579 ? 14.755 16.851 -4.928 1.00 95.12 579 ASN A C 1
ATOM 4753 O O . ASN A 1 579 ? 14.763 16.412 -6.076 1.00 95.12 579 ASN A O 1
ATOM 4757 N N . PHE A 1 580 ? 14.985 18.140 -4.664 1.00 96.50 580 PHE A N 1
ATOM 4758 C CA . PHE A 1 580 ? 15.379 19.083 -5.706 1.00 96.50 580 PHE A CA 1
ATOM 4759 C C . PHE A 1 580 ? 16.750 18.739 -6.317 1.00 96.50 580 PHE A C 1
ATOM 4761 O O . PHE A 1 580 ? 16.900 18.752 -7.542 1.00 96.50 580 PHE A O 1
ATOM 4768 N N . GLU A 1 581 ? 17.744 18.389 -5.497 1.00 95.25 581 GLU A N 1
ATOM 4769 C CA . GLU A 1 581 ? 19.055 17.940 -5.989 1.00 95.25 581 GLU A CA 1
ATOM 4770 C C . GLU A 1 581 ? 18.971 16.594 -6.729 1.00 95.25 581 GLU A C 1
ATOM 4772 O O . GLU A 1 581 ? 19.509 16.454 -7.832 1.00 95.25 581 GLU A O 1
ATOM 4777 N N . ASP A 1 582 ? 18.215 15.641 -6.182 1.00 94.06 582 ASP A N 1
ATOM 4778 C CA . ASP A 1 582 ? 17.931 14.340 -6.790 1.00 94.06 582 ASP A CA 1
ATOM 4779 C C . ASP A 1 582 ? 17.285 14.503 -8.167 1.00 94.06 582 ASP A C 1
ATOM 4781 O O . ASP A 1 582 ? 17.700 13.855 -9.129 1.00 94.06 582 ASP A O 1
ATOM 4785 N N . ALA A 1 583 ? 16.325 15.425 -8.299 1.00 96.12 583 ALA A N 1
ATOM 4786 C CA . ALA A 1 583 ? 15.662 15.700 -9.566 1.00 96.12 583 ALA A CA 1
ATOM 4787 C C . ALA A 1 583 ? 16.640 16.179 -10.646 1.00 96.12 583 ALA A C 1
ATOM 4789 O O . ALA A 1 583 ? 16.558 15.742 -11.797 1.00 96.12 583 ALA A O 1
ATOM 4790 N N . LYS A 1 584 ? 17.610 17.031 -10.286 1.00 96.19 584 LYS A N 1
ATOM 4791 C CA . LYS A 1 584 ? 18.656 17.484 -11.219 1.00 96.19 584 LYS A CA 1
ATOM 4792 C C . LYS A 1 584 ? 19.580 16.341 -11.636 1.00 96.19 584 LYS A C 1
ATOM 4794 O O . LYS A 1 584 ? 19.958 16.267 -12.806 1.00 96.19 584 LYS A O 1
ATOM 4799 N N . ARG A 1 585 ? 19.936 15.452 -10.705 1.00 94.94 585 ARG A N 1
ATOM 4800 C CA . ARG A 1 585 ? 20.780 14.280 -10.991 1.00 94.94 585 ARG A CA 1
ATOM 4801 C C . ARG A 1 585 ? 20.066 13.273 -11.881 1.00 94.94 585 ARG A C 1
ATOM 4803 O O . ARG A 1 585 ? 20.641 12.844 -12.873 1.00 94.94 585 ARG A O 1
ATOM 4810 N N . ILE A 1 586 ? 18.804 12.962 -11.594 1.00 94.31 586 ILE A N 1
ATOM 4811 C CA . ILE A 1 586 ? 17.989 12.062 -12.420 1.00 94.31 586 ILE A CA 1
ATOM 4812 C C . ILE A 1 586 ? 17.774 12.653 -13.818 1.00 94.31 586 ILE A C 1
ATOM 4814 O O . ILE A 1 586 ? 17.873 11.920 -14.799 1.00 94.31 586 ILE A O 1
ATOM 4818 N N . TYR A 1 587 ? 17.569 13.971 -13.945 1.00 96.75 587 TYR A N 1
ATOM 4819 C CA . TYR A 1 587 ? 17.551 14.639 -15.251 1.00 96.75 587 TYR A CA 1
ATOM 4820 C C . TYR A 1 587 ? 18.852 14.386 -16.031 1.00 96.75 587 TYR A C 1
ATOM 4822 O O . TYR A 1 587 ? 18.809 13.968 -17.189 1.00 96.75 587 TYR A O 1
ATOM 4830 N N . ALA A 1 588 ? 20.010 14.614 -15.402 1.00 97.00 588 ALA A N 1
ATOM 4831 C CA . ALA A 1 588 ? 21.313 14.431 -16.041 1.00 97.00 588 ALA A CA 1
ATOM 4832 C C . ALA A 1 588 ? 21.582 12.963 -16.404 1.00 97.00 588 ALA A C 1
ATOM 4834 O O . ALA A 1 588 ? 22.006 12.675 -17.522 1.00 97.00 588 ALA A O 1
ATOM 4835 N N . TYR A 1 589 ? 21.285 12.035 -15.495 1.00 95.75 589 TYR A N 1
ATOM 4836 C CA . TYR A 1 589 ? 21.330 10.591 -15.727 1.00 95.75 589 TYR A CA 1
ATOM 4837 C C . TYR A 1 589 ? 20.490 10.195 -16.945 1.00 95.75 589 TYR A C 1
ATOM 4839 O O . TYR A 1 589 ? 20.996 9.566 -17.876 1.00 95.75 589 TYR A O 1
ATOM 4847 N N . PHE A 1 590 ? 19.229 10.624 -16.979 1.00 95.75 590 PHE A N 1
ATOM 4848 C CA . PHE A 1 590 ? 18.295 10.226 -18.020 1.00 95.75 590 PHE A CA 1
ATOM 4849 C C . PHE A 1 590 ? 18.658 10.839 -19.376 1.00 95.75 590 PHE A C 1
ATOM 4851 O O . PHE A 1 590 ? 18.609 10.158 -20.399 1.00 95.75 590 PHE A O 1
ATOM 4858 N N . LYS A 1 591 ? 19.121 12.096 -19.395 1.00 96.94 591 LYS A N 1
ATOM 4859 C CA . LYS A 1 591 ? 19.669 12.726 -20.603 1.00 96.94 591 LYS A CA 1
ATOM 4860 C C . LYS A 1 591 ? 20.861 11.946 -21.150 1.00 96.94 591 LYS A C 1
ATOM 4862 O O . LYS A 1 591 ? 20.878 11.619 -22.332 1.00 96.94 591 LYS A O 1
ATOM 4867 N N . THR A 1 592 ? 21.826 11.618 -20.295 1.00 96.19 592 THR A N 1
ATOM 4868 C CA . THR A 1 592 ? 23.012 10.841 -20.679 1.00 96.19 592 THR A CA 1
ATOM 4869 C C . THR A 1 592 ? 22.620 9.467 -21.231 1.00 96.19 592 THR A C 1
ATOM 4871 O O . THR A 1 592 ? 23.146 9.042 -22.259 1.00 96.19 592 THR A O 1
ATOM 4874 N N . PHE A 1 593 ? 21.642 8.799 -20.612 1.00 94.25 593 PHE A N 1
ATOM 4875 C CA . PHE A 1 593 ? 21.080 7.548 -21.124 1.00 94.25 593 PHE A CA 1
ATOM 4876 C C . PHE A 1 593 ? 20.463 7.707 -22.525 1.00 94.25 593 PHE A C 1
ATOM 4878 O O . PHE A 1 593 ? 20.715 6.876 -23.399 1.00 94.25 593 PHE A O 1
ATOM 4885 N N . LEU A 1 594 ? 19.679 8.761 -22.771 1.00 95.06 594 LEU A N 1
ATOM 4886 C CA . LEU A 1 594 ? 19.047 8.984 -24.074 1.00 95.06 594 LEU A CA 1
ATOM 4887 C C . LEU A 1 594 ? 20.073 9.285 -25.177 1.00 95.06 594 LEU A C 1
ATOM 4889 O O . LEU A 1 594 ? 19.958 8.745 -26.277 1.00 95.06 594 LEU A O 1
ATOM 4893 N N . GLU A 1 595 ? 21.103 10.084 -24.886 1.00 95.38 595 GLU A N 1
ATOM 4894 C CA . GLU A 1 595 ? 22.214 10.332 -25.819 1.00 95.38 595 GLU A CA 1
ATOM 4895 C C . GLU A 1 595 ? 22.980 9.038 -26.140 1.00 95.38 595 GLU A C 1
ATOM 4897 O O . GLU A 1 595 ? 23.375 8.801 -27.286 1.00 95.38 595 GLU A O 1
ATOM 4902 N N . TRP A 1 596 ? 23.147 8.153 -25.150 1.00 92.56 596 TRP A N 1
ATOM 4903 C CA . TRP A 1 596 ? 23.717 6.825 -25.375 1.00 92.56 596 TRP A CA 1
ATOM 4904 C C . TRP A 1 596 ? 22.823 5.963 -26.268 1.00 92.56 596 TRP A C 1
ATOM 4906 O O . TRP A 1 596 ? 23.313 5.399 -27.246 1.00 92.56 596 TRP A O 1
ATOM 4916 N N . GLN A 1 597 ? 21.517 5.893 -25.988 1.00 91.56 597 GLN A N 1
ATOM 4917 C CA . GLN A 1 597 ? 20.573 5.131 -26.811 1.00 91.56 597 GLN A CA 1
ATOM 4918 C C . GLN A 1 597 ? 20.532 5.623 -28.253 1.00 91.56 597 GLN A C 1
ATOM 4920 O O . GLN A 1 597 ? 20.459 4.814 -29.177 1.00 91.56 597 GLN A O 1
ATOM 4925 N N . LYS A 1 598 ? 20.610 6.939 -28.454 1.00 92.69 598 LYS A N 1
ATOM 4926 C CA . LYS A 1 598 ? 20.680 7.563 -29.775 1.00 92.69 598 LYS A CA 1
ATOM 4927 C C . LYS A 1 598 ? 21.999 7.272 -30.499 1.00 92.69 598 LYS A C 1
ATOM 4929 O O . LYS A 1 598 ? 22.022 7.249 -31.732 1.00 92.69 598 LYS A O 1
ATOM 4934 N N . GLY A 1 599 ? 23.076 7.018 -29.755 1.00 90.56 599 GLY A N 1
ATOM 4935 C CA . GLY A 1 599 ? 24.426 6.814 -30.281 1.00 90.56 599 GLY A CA 1
ATOM 4936 C C . GLY A 1 599 ? 25.196 8.117 -30.522 1.00 90.56 599 GLY A C 1
ATOM 4937 O O . GLY A 1 599 ? 26.119 8.129 -31.332 1.00 90.56 599 GLY A O 1
ATOM 4938 N N . SER A 1 600 ? 24.802 9.212 -29.867 1.00 92.38 600 SER A N 1
ATOM 4939 C CA . SER A 1 600 ? 25.464 10.526 -29.934 1.00 92.38 600 SER A CA 1
ATOM 4940 C C . SER A 1 600 ? 26.396 10.805 -28.754 1.00 92.38 600 SER A C 1
ATOM 4942 O O . SER A 1 600 ? 27.177 11.748 -28.830 1.00 92.38 600 SER A O 1
ATOM 4944 N N . LEU A 1 601 ? 26.336 10.000 -27.688 1.00 94.88 601 LEU A N 1
ATOM 4945 C CA . LEU A 1 601 ? 27.135 10.205 -26.481 1.00 94.88 601 LEU A CA 1
ATOM 4946 C C . LEU A 1 601 ? 28.635 9.960 -26.709 1.00 94.88 601 LEU A C 1
ATOM 4948 O O . LEU A 1 601 ? 29.032 8.909 -27.217 1.00 94.88 601 LEU A O 1
ATOM 4952 N N . THR A 1 602 ? 29.473 10.895 -26.258 1.00 95.94 602 THR A N 1
ATOM 4953 C CA . THR A 1 602 ? 30.939 10.778 -26.269 1.00 95.94 602 THR A CA 1
ATOM 4954 C C . THR A 1 602 ? 31.525 10.566 -24.866 1.00 95.94 602 THR A C 1
ATOM 4956 O O . THR A 1 602 ? 30.852 10.754 -23.854 1.00 95.94 602 THR A O 1
ATOM 4959 N N . LEU A 1 603 ? 32.806 10.181 -24.785 1.00 96.31 603 LEU A N 1
ATOM 4960 C CA . LEU A 1 603 ? 33.515 10.085 -23.499 1.00 96.31 603 LEU A CA 1
ATOM 4961 C C . LEU A 1 603 ? 33.671 11.451 -22.815 1.00 96.31 603 LEU A C 1
ATOM 4963 O O . LEU A 1 603 ? 33.590 11.517 -21.591 1.00 96.31 603 LEU A O 1
ATOM 4967 N N . ASP A 1 604 ? 33.850 12.523 -23.590 1.00 97.56 604 ASP A N 1
ATOM 4968 C CA . ASP A 1 604 ? 33.943 13.885 -23.056 1.00 97.56 604 ASP A CA 1
ATOM 4969 C C . ASP A 1 604 ? 32.599 14.328 -22.464 1.00 97.56 604 ASP A C 1
ATOM 4971 O O . ASP A 1 604 ? 32.571 14.941 -21.400 1.00 97.56 604 ASP A O 1
ATOM 4975 N N . ASP A 1 605 ? 31.473 13.958 -23.089 1.00 97.62 605 ASP A N 1
ATOM 4976 C CA . ASP A 1 605 ? 30.140 14.216 -22.527 1.00 97.62 605 ASP A CA 1
ATOM 4977 C C . ASP A 1 605 ? 29.964 13.535 -21.167 1.00 97.62 605 ASP A C 1
ATOM 4979 O O . ASP A 1 605 ? 29.476 14.159 -20.225 1.00 97.62 605 ASP A O 1
ATOM 4983 N N . ILE A 1 606 ? 30.400 12.275 -21.040 1.00 97.25 606 ILE A N 1
ATOM 4984 C CA . ILE A 1 606 ? 30.346 11.556 -19.762 1.00 97.25 606 ILE A CA 1
ATOM 4985 C C . ILE A 1 606 ? 31.227 12.246 -18.717 1.00 97.25 606 ILE A C 1
ATOM 4987 O O . ILE A 1 606 ? 30.773 12.447 -17.591 1.00 97.25 606 ILE A O 1
ATOM 4991 N N . GLN A 1 607 ? 32.452 12.643 -19.079 1.00 97.44 607 GLN A N 1
ATOM 4992 C CA . GLN A 1 607 ? 33.354 13.337 -18.158 1.00 97.44 607 GLN A CA 1
ATOM 4993 C C . GLN A 1 607 ? 32.773 14.681 -17.700 1.00 97.44 607 GLN A C 1
ATOM 4995 O O . GLN A 1 607 ? 32.816 14.989 -16.513 1.00 97.44 607 GLN A O 1
ATOM 5000 N N . ASN A 1 608 ? 32.148 15.440 -18.602 1.00 97.88 608 ASN A N 1
ATOM 5001 C CA . ASN A 1 608 ? 31.487 16.700 -18.260 1.00 97.88 608 ASN A CA 1
ATOM 5002 C C . ASN A 1 608 ? 30.350 16.494 -17.247 1.00 97.88 608 ASN A C 1
ATOM 5004 O O . ASN A 1 608 ? 30.195 17.290 -16.321 1.00 97.88 608 ASN A O 1
ATOM 5008 N N . VAL A 1 609 ? 29.550 15.432 -17.403 1.00 97.62 609 VAL A N 1
ATOM 5009 C CA . VAL A 1 609 ? 28.500 15.087 -16.429 1.00 97.62 609 VAL A CA 1
ATOM 5010 C C . VAL A 1 609 ? 29.118 14.634 -15.107 1.00 97.62 609 VAL A C 1
ATOM 5012 O O . VAL A 1 609 ? 28.632 15.022 -14.046 1.00 97.62 609 VAL A O 1
ATOM 5015 N N . TYR A 1 610 ? 30.204 13.863 -15.156 1.00 96.75 610 TYR A N 1
ATOM 5016 C CA . TYR A 1 610 ? 30.923 13.423 -13.966 1.00 96.75 610 TYR A CA 1
ATOM 5017 C C . TYR A 1 610 ? 31.420 14.622 -13.147 1.00 96.75 610 TYR A C 1
ATOM 5019 O O . TYR A 1 610 ? 31.072 14.748 -11.976 1.00 96.75 610 TYR A O 1
ATOM 5027 N N . ASP A 1 611 ? 32.137 15.551 -13.779 1.00 96.38 611 ASP A N 1
ATOM 5028 C CA . ASP A 1 611 ? 32.699 16.740 -13.128 1.00 96.38 611 ASP A CA 1
ATOM 5029 C C . ASP A 1 611 ? 31.613 17.688 -12.591 1.00 96.38 611 ASP A C 1
ATOM 5031 O O . ASP A 1 611 ? 31.822 18.394 -11.603 1.00 96.38 611 ASP A O 1
ATOM 5035 N N . ALA A 1 612 ? 30.439 17.708 -13.229 1.00 96.19 612 ALA A N 1
ATOM 5036 C CA . ALA A 1 612 ? 29.327 18.566 -12.834 1.00 96.19 612 ALA A CA 1
ATOM 5037 C C . ALA A 1 612 ? 28.524 18.043 -11.634 1.00 96.19 612 ALA A C 1
ATOM 5039 O O . ALA A 1 612 ? 27.853 18.841 -10.978 1.00 96.19 612 ALA A O 1
ATOM 5040 N N . TYR A 1 613 ? 28.542 16.734 -11.357 1.00 95.06 613 TYR A N 1
ATOM 5041 C CA . TYR A 1 613 ? 27.647 16.130 -10.361 1.00 95.06 613 TYR A CA 1
ATOM 5042 C C . TYR A 1 613 ? 28.350 15.294 -9.294 1.00 95.06 613 TYR A C 1
ATOM 5044 O O . TYR A 1 613 ? 27.857 15.266 -8.164 1.00 95.06 613 TYR A O 1
ATOM 5052 N N . ILE A 1 614 ? 29.480 14.659 -9.603 1.00 94.38 614 ILE A N 1
ATOM 5053 C CA . ILE A 1 614 ? 30.179 13.743 -8.696 1.00 94.38 614 ILE A CA 1
ATOM 5054 C C . ILE A 1 614 ? 31.221 14.509 -7.874 1.00 94.38 614 ILE A C 1
ATOM 5056 O O . ILE A 1 614 ? 32.009 15.281 -8.411 1.00 94.38 614 ILE A O 1
ATOM 5060 N N . GLY A 1 615 ? 31.233 14.313 -6.553 1.00 90.31 615 GLY A N 1
ATOM 5061 C CA . GLY A 1 615 ? 32.162 14.983 -5.640 1.00 90.31 615 GLY A CA 1
ATOM 5062 C C . GLY A 1 615 ? 31.841 16.459 -5.380 1.00 90.31 615 GLY A C 1
ATOM 5063 O O . GLY A 1 615 ? 32.654 17.167 -4.788 1.00 90.31 615 GLY A O 1
ATOM 5064 N N . THR A 1 616 ? 30.664 16.937 -5.795 1.00 91.38 616 THR A N 1
ATOM 5065 C CA . THR A 1 616 ? 30.245 18.342 -5.635 1.00 91.38 616 THR A CA 1
ATOM 5066 C C . THR A 1 616 ? 29.783 18.689 -4.220 1.00 91.38 616 THR A C 1
ATOM 5068 O O . THR A 1 616 ? 29.649 19.865 -3.889 1.00 91.38 616 THR A O 1
ATOM 5071 N N . GLY A 1 617 ? 29.531 17.677 -3.383 1.00 86.31 617 GLY A N 1
ATOM 5072 C CA . GLY A 1 617 ? 28.970 17.851 -2.042 1.00 86.31 617 GLY A CA 1
ATOM 5073 C C . GLY A 1 617 ? 27.471 18.167 -2.033 1.00 86.31 617 GLY A C 1
ATOM 5074 O O . GLY A 1 617 ? 26.971 18.652 -1.019 1.00 86.31 617 GLY A O 1
ATOM 5075 N N . ALA A 1 618 ? 26.758 17.925 -3.141 1.00 87.06 618 ALA A N 1
ATOM 5076 C CA . ALA A 1 618 ? 25.308 18.084 -3.187 1.00 87.06 618 ALA A CA 1
ATOM 5077 C C . ALA A 1 618 ? 24.619 17.165 -2.162 1.00 87.06 618 ALA A C 1
ATOM 5079 O O . ALA A 1 618 ? 24.974 15.996 -2.003 1.00 87.06 618 ALA A O 1
ATOM 5080 N N . ASP A 1 619 ? 23.627 17.714 -1.464 1.00 85.62 619 ASP A N 1
ATOM 5081 C CA . ASP A 1 619 ? 22.840 16.991 -0.468 1.00 85.62 619 ASP A CA 1
ATOM 5082 C C . ASP A 1 619 ? 21.774 16.164 -1.191 1.00 85.62 619 ASP A C 1
ATOM 5084 O O . ASP A 1 619 ? 20.714 16.679 -1.535 1.00 85.62 619 ASP A O 1
ATOM 5088 N N . CYS A 1 620 ? 22.090 14.906 -1.487 1.00 85.31 620 CYS A N 1
ATOM 5089 C CA . CYS A 1 620 ? 21.251 13.994 -2.265 1.00 85.31 620 CYS A CA 1
ATOM 5090 C C . CYS A 1 620 ? 20.834 12.777 -1.438 1.00 85.31 620 CYS A C 1
ATOM 5092 O O . CYS A 1 620 ? 21.415 12.479 -0.388 1.00 85.31 620 CYS A O 1
ATOM 5094 N N . SER A 1 621 ? 19.803 12.069 -1.893 1.00 84.50 621 SER A N 1
ATOM 5095 C CA . SER A 1 621 ? 19.405 10.814 -1.262 1.00 84.50 621 SER A CA 1
ATOM 5096 C C . SER A 1 621 ? 20.364 9.667 -1.599 1.00 84.50 621 SER A C 1
ATOM 5098 O O . SER A 1 621 ? 21.209 9.742 -2.492 1.00 84.50 621 SER A O 1
ATOM 5100 N N . VAL A 1 622 ? 20.222 8.561 -0.867 1.00 74.75 622 VAL A N 1
ATOM 5101 C CA . VAL A 1 622 ? 21.004 7.338 -1.104 1.00 74.75 622 VAL A CA 1
ATOM 5102 C C . VAL A 1 622 ? 20.775 6.755 -2.504 1.00 74.75 622 VAL A C 1
ATOM 5104 O O . VAL A 1 622 ? 21.642 6.062 -3.015 1.00 74.75 622 VAL A O 1
ATOM 5107 N N . TYR A 1 623 ? 19.655 7.071 -3.159 1.00 75.38 623 TYR A N 1
ATOM 5108 C CA . TYR A 1 623 ? 19.291 6.527 -4.473 1.00 75.38 623 TYR A CA 1
ATOM 5109 C C . TYR A 1 623 ? 19.822 7.333 -5.665 1.00 75.38 623 TYR A C 1
ATOM 5111 O O . TYR A 1 623 ? 19.652 6.933 -6.818 1.00 75.38 623 TYR A O 1
ATOM 5119 N N . THR A 1 624 ? 20.468 8.461 -5.387 1.00 79.62 624 THR A N 1
ATOM 5120 C CA . THR A 1 624 ? 21.076 9.381 -6.359 1.00 79.62 624 THR A CA 1
ATOM 5121 C C . THR A 1 624 ? 22.485 9.793 -5.922 1.00 79.62 624 THR A C 1
ATOM 5123 O O . THR A 1 624 ? 23.038 10.770 -6.437 1.00 79.62 624 THR A O 1
ATOM 5126 N N . CYS A 1 625 ? 23.063 9.078 -4.952 1.00 82.38 625 CYS A N 1
ATOM 5127 C CA . CYS A 1 625 ? 24.353 9.392 -4.355 1.00 82.38 625 CYS A CA 1
ATOM 5128 C C . CYS A 1 625 ? 25.499 9.314 -5.378 1.00 82.38 625 CYS A C 1
ATOM 5130 O O . CYS A 1 625 ? 25.366 8.750 -6.467 1.00 82.38 625 CYS A O 1
ATOM 5132 N N . ASP A 1 626 ? 26.646 9.887 -5.010 1.00 87.12 626 ASP A N 1
ATOM 5133 C CA . ASP A 1 626 ? 27.834 9.939 -5.872 1.00 87.12 626 ASP A CA 1
ATOM 5134 C C . ASP A 1 626 ? 28.314 8.545 -6.295 1.00 87.12 626 ASP A C 1
ATOM 5136 O O . ASP A 1 626 ? 28.731 8.364 -7.434 1.00 87.12 626 ASP A O 1
ATOM 5140 N N . GLU A 1 627 ? 28.209 7.557 -5.404 1.00 85.81 627 GLU A N 1
ATOM 5141 C CA . GLU A 1 627 ? 28.591 6.168 -5.671 1.00 85.81 627 GLU A CA 1
ATOM 5142 C C . GLU A 1 627 ? 27.725 5.554 -6.781 1.00 85.81 627 GLU A C 1
ATOM 5144 O O . GLU A 1 627 ? 28.257 5.069 -7.780 1.00 85.81 627 GLU A O 1
ATOM 5149 N N . LEU A 1 628 ? 26.396 5.659 -6.681 1.00 84.81 628 LEU A N 1
ATOM 5150 C CA . LEU A 1 628 ? 25.478 5.144 -7.700 1.00 84.81 628 LEU A CA 1
ATOM 5151 C C . LEU A 1 628 ? 25.625 5.860 -9.039 1.00 84.81 628 LEU A C 1
ATOM 5153 O O . LEU A 1 628 ? 25.761 5.216 -10.083 1.00 84.81 628 LEU A O 1
ATOM 5157 N N . PHE A 1 629 ? 25.586 7.194 -9.022 1.00 90.81 629 PHE A N 1
ATOM 5158 C CA . PHE A 1 629 ? 25.610 7.957 -10.264 1.00 90.81 629 PHE A CA 1
ATOM 5159 C C . PHE A 1 629 ? 26.988 7.883 -10.933 1.00 90.81 629 PHE A C 1
ATOM 5161 O O . PHE A 1 629 ? 27.078 7.707 -12.149 1.00 90.81 629 PHE A O 1
ATOM 5168 N N . GLY A 1 630 ? 28.065 7.910 -10.145 1.00 90.88 630 GLY A N 1
ATOM 5169 C CA . GLY A 1 630 ? 29.424 7.697 -10.634 1.00 90.88 630 GLY A CA 1
ATOM 5170 C C . GLY A 1 630 ? 29.611 6.305 -11.239 1.00 90.88 630 GLY A C 1
ATOM 5171 O O . GLY A 1 630 ? 30.213 6.186 -12.309 1.00 90.88 630 GLY A O 1
ATOM 5172 N N . THR A 1 631 ? 29.037 5.267 -10.621 1.00 89.31 631 THR A N 1
ATOM 5173 C CA . THR A 1 631 ? 29.070 3.894 -11.156 1.00 89.31 631 THR A CA 1
ATOM 5174 C C . THR A 1 631 ? 28.352 3.806 -12.500 1.00 89.31 631 THR A C 1
ATOM 5176 O O . THR A 1 631 ? 28.920 3.276 -13.455 1.00 89.31 631 THR A O 1
ATOM 5179 N N . PHE A 1 632 ? 27.162 4.405 -12.627 1.00 90.56 632 PHE A N 1
ATOM 5180 C CA . PHE A 1 632 ? 26.453 4.486 -13.909 1.00 90.56 632 PHE A CA 1
ATOM 5181 C C . PHE A 1 632 ? 27.315 5.123 -15.008 1.00 90.56 632 PHE A C 1
ATOM 5183 O O . PHE A 1 632 ? 27.482 4.539 -16.080 1.00 90.56 632 PHE A O 1
ATOM 5190 N N . LEU A 1 633 ? 27.906 6.294 -14.743 1.00 93.69 633 LEU A N 1
ATOM 5191 C CA . LEU A 1 633 ? 28.748 7.011 -15.711 1.00 93.69 633 LEU A CA 1
ATOM 5192 C C . LEU A 1 633 ? 30.016 6.218 -16.074 1.00 93.69 633 LEU A C 1
ATOM 5194 O O . LEU A 1 633 ? 30.436 6.186 -17.237 1.00 93.69 633 LEU A O 1
ATOM 5198 N N . THR A 1 634 ? 30.605 5.529 -15.097 1.00 91.94 634 THR A N 1
ATOM 5199 C CA . THR A 1 634 ? 31.791 4.682 -15.285 1.00 91.94 634 THR A CA 1
ATOM 5200 C C . THR A 1 634 ? 31.474 3.478 -16.170 1.00 91.94 634 THR A C 1
ATOM 5202 O O . THR A 1 634 ? 32.136 3.263 -17.188 1.00 91.94 634 THR A O 1
ATOM 5205 N N . ASN A 1 635 ? 30.403 2.747 -15.861 1.00 88.94 635 ASN A N 1
ATOM 5206 C CA . ASN A 1 635 ? 29.954 1.600 -16.650 1.00 88.94 635 ASN A CA 1
ATOM 5207 C C . ASN A 1 635 ? 29.515 2.003 -18.062 1.00 88.94 635 ASN A C 1
ATOM 5209 O O . ASN A 1 635 ? 29.776 1.294 -19.041 1.00 88.94 635 ASN A O 1
ATOM 5213 N N . LEU A 1 636 ? 28.911 3.180 -18.209 1.00 89.69 636 LEU A N 1
ATOM 5214 C CA . LEU A 1 636 ? 28.591 3.728 -19.520 1.00 89.69 636 LEU A CA 1
ATOM 5215 C C . LEU A 1 636 ? 29.856 4.040 -20.335 1.00 89.69 636 LEU A C 1
ATOM 5217 O O . LEU A 1 636 ? 29.928 3.706 -21.519 1.00 89.69 636 LEU A O 1
ATOM 5221 N N . SER A 1 637 ? 30.896 4.582 -19.693 1.00 91.44 637 SER A N 1
ATOM 5222 C CA . SER A 1 637 ? 32.204 4.808 -20.324 1.00 91.44 637 SER A CA 1
ATOM 5223 C C . SER A 1 637 ? 32.868 3.506 -20.773 1.00 91.44 637 SER A C 1
ATOM 5225 O O . SER A 1 637 ? 33.464 3.466 -21.852 1.00 91.44 637 SER A O 1
ATOM 5227 N N . TYR A 1 638 ? 32.766 2.436 -19.979 1.00 89.31 638 TYR A N 1
ATOM 5228 C CA . TYR A 1 638 ? 33.248 1.108 -20.371 1.00 89.31 638 TYR A CA 1
ATOM 5229 C C . TYR A 1 638 ? 32.475 0.550 -21.562 1.00 89.31 638 TYR A C 1
ATOM 5231 O O . TYR A 1 638 ? 33.106 0.072 -22.507 1.00 89.31 638 TYR A O 1
ATOM 5239 N N . THR A 1 639 ? 31.146 0.723 -21.586 1.00 85.31 639 THR A N 1
ATOM 5240 C CA . THR A 1 639 ? 30.311 0.351 -22.743 1.00 85.31 639 THR A CA 1
ATOM 5241 C C . THR A 1 639 ? 30.831 1.010 -24.021 1.00 85.31 639 THR A C 1
ATOM 5243 O O . THR A 1 639 ? 31.074 0.325 -25.012 1.00 85.31 639 THR A O 1
ATOM 5246 N N . LEU A 1 640 ? 31.060 2.330 -24.000 1.00 87.69 640 LEU A N 1
ATOM 5247 C CA . LEU A 1 640 ? 31.546 3.070 -25.174 1.00 87.69 640 LEU A CA 1
ATOM 5248 C C . LEU A 1 640 ? 32.953 2.641 -25.619 1.00 87.69 640 LEU A C 1
ATOM 5250 O O . LEU A 1 640 ? 33.283 2.741 -26.799 1.00 87.69 640 LEU A O 1
ATOM 5254 N N . LYS A 1 641 ? 33.782 2.147 -24.693 1.00 88.94 641 LYS A N 1
ATOM 5255 C CA . LYS A 1 641 ? 35.133 1.635 -24.977 1.00 88.94 641 LYS A CA 1
ATOM 5256 C C . LYS A 1 641 ? 35.153 0.157 -25.390 1.00 88.94 641 LYS A C 1
ATOM 5258 O O . LYS A 1 641 ? 36.227 -0.346 -25.715 1.00 88.94 641 LYS A O 1
ATOM 5263 N N . GLY A 1 642 ? 34.016 -0.545 -25.356 1.00 83.62 642 GLY A N 1
ATOM 5264 C CA . GLY A 1 642 ? 33.953 -1.996 -25.561 1.00 83.62 642 GLY A CA 1
ATOM 5265 C C . GLY A 1 642 ? 34.668 -2.792 -24.460 1.00 83.62 642 GLY A C 1
ATOM 5266 O O . GLY A 1 642 ? 35.266 -3.830 -24.738 1.00 83.62 642 GLY A O 1
ATOM 5267 N N . GLN A 1 643 ? 34.672 -2.271 -23.232 1.00 81.69 643 GLN A N 1
ATOM 5268 C CA . GLN A 1 643 ? 35.318 -2.862 -22.057 1.00 81.69 643 GLN A CA 1
ATOM 5269 C C . GLN A 1 643 ? 34.287 -3.534 -21.141 1.00 81.69 643 GLN A C 1
ATOM 5271 O O . GLN A 1 643 ? 33.104 -3.206 -21.188 1.00 81.69 643 GLN A O 1
ATOM 5276 N N . ALA A 1 644 ? 34.750 -4.467 -20.305 1.00 73.19 644 ALA A N 1
ATOM 5277 C CA . ALA A 1 644 ? 33.921 -5.096 -19.279 1.00 73.19 644 ALA A CA 1
ATOM 5278 C C . ALA A 1 644 ? 33.540 -4.096 -18.170 1.00 73.19 644 ALA A C 1
ATOM 5280 O O . ALA A 1 644 ? 34.297 -3.166 -17.888 1.00 73.19 644 ALA A O 1
ATOM 5281 N N . TYR A 1 645 ? 32.374 -4.310 -17.560 1.00 73.62 645 TYR A N 1
ATOM 5282 C CA . TYR A 1 645 ? 31.808 -3.459 -16.512 1.00 73.62 645 TYR A CA 1
ATOM 5283 C C . TYR A 1 645 ? 32.465 -3.656 -15.148 1.00 73.62 645 TYR A C 1
ATOM 5285 O O . TYR A 1 645 ? 33.055 -4.702 -14.873 1.00 73.62 645 TYR A O 1
ATOM 5293 N N . ASP A 1 646 ? 32.301 -2.661 -14.279 1.00 66.56 646 ASP A N 1
ATOM 5294 C CA . ASP A 1 646 ? 32.503 -2.842 -12.848 1.00 66.56 646 ASP A CA 1
ATOM 5295 C C . ASP A 1 646 ? 31.271 -3.542 -12.253 1.00 66.56 646 ASP A C 1
ATOM 5297 O O . ASP A 1 646 ? 30.172 -2.982 -12.224 1.00 66.56 646 ASP A O 1
ATOM 5301 N N . GLN A 1 647 ? 31.476 -4.783 -11.810 1.00 63.38 647 GLN A N 1
ATOM 5302 C CA . GLN A 1 647 ? 30.454 -5.661 -11.233 1.00 63.38 647 GLN A CA 1
ATOM 5303 C C . GLN A 1 647 ? 30.231 -5.441 -9.730 1.00 63.38 647 GLN A C 1
ATOM 5305 O O . GLN A 1 647 ? 29.449 -6.159 -9.109 1.00 63.38 647 GLN A O 1
ATOM 5310 N N . SER A 1 648 ? 30.914 -4.471 -9.112 1.00 56.03 648 SER A N 1
ATOM 5311 C CA . SER A 1 648 ? 30.800 -4.211 -7.668 1.00 56.03 648 SER A CA 1
ATOM 5312 C C . SER A 1 648 ? 29.371 -3.900 -7.195 1.00 56.03 648 SER A C 1
ATOM 5314 O O . SER A 1 648 ? 29.085 -4.094 -6.017 1.00 56.03 648 SER A O 1
ATOM 5316 N N . PHE A 1 649 ? 28.465 -3.517 -8.107 1.00 56.00 649 PHE A N 1
ATOM 5317 C CA . PHE A 1 649 ? 27.034 -3.279 -7.859 1.00 56.00 649 PHE A CA 1
ATOM 5318 C C . PHE A 1 649 ? 26.126 -4.102 -8.790 1.00 56.00 649 PHE A C 1
ATOM 5320 O O . PHE A 1 649 ? 25.099 -3.609 -9.262 1.00 56.00 649 PHE A O 1
ATOM 5327 N N . ASP A 1 650 ? 26.509 -5.350 -9.089 1.00 50.88 650 ASP A N 1
ATOM 5328 C CA . ASP A 1 650 ? 25.787 -6.229 -10.028 1.00 50.88 650 ASP A CA 1
ATOM 5329 C C . ASP A 1 650 ? 24.327 -6.496 -9.629 1.00 50.88 650 ASP A C 1
ATOM 5331 O O . ASP A 1 650 ? 23.485 -6.781 -10.486 1.00 50.88 650 ASP A O 1
ATOM 5335 N N . CYS A 1 651 ? 23.986 -6.347 -8.348 1.00 50.12 651 CYS A N 1
ATOM 5336 C CA . CYS A 1 651 ? 22.602 -6.276 -7.920 1.00 50.12 651 CYS A CA 1
ATOM 5337 C C . CYS A 1 651 ? 22.223 -4.822 -7.627 1.00 50.12 651 CYS A C 1
ATOM 5339 O O . CYS A 1 651 ? 22.880 -4.139 -6.845 1.00 50.12 651 CYS A O 1
ATOM 5341 N N . VAL A 1 652 ? 21.064 -4.390 -8.137 1.00 49.59 652 VAL A N 1
ATOM 5342 C CA . VAL A 1 652 ? 20.408 -3.111 -7.783 1.00 49.59 652 VAL A CA 1
ATOM 5343 C C . VAL A 1 652 ? 20.180 -2.965 -6.256 1.00 49.59 652 VAL A C 1
ATOM 5345 O O . VAL A 1 652 ? 19.826 -1.898 -5.760 1.00 49.59 652 VAL A O 1
ATOM 5348 N N . TYR A 1 653 ? 20.426 -4.041 -5.501 1.00 48.84 653 TYR A N 1
ATOM 5349 C CA . TYR A 1 653 ? 20.273 -4.179 -4.057 1.00 48.84 653 TYR A CA 1
ATOM 5350 C C . TYR A 1 653 ? 21.584 -4.450 -3.298 1.00 48.84 653 TYR A C 1
ATOM 5352 O O . TYR A 1 653 ? 21.538 -4.553 -2.074 1.00 48.84 653 TYR A O 1
ATOM 5360 N N . ASP A 1 654 ? 22.721 -4.574 -3.993 1.00 44.06 654 ASP A N 1
ATOM 5361 C CA . ASP A 1 654 ? 24.045 -4.816 -3.390 1.00 44.06 654 ASP A CA 1
ATOM 5362 C C . ASP A 1 654 ? 24.764 -3.514 -3.024 1.00 44.06 654 ASP A C 1
ATOM 5364 O O . ASP A 1 654 ? 25.930 -3.537 -2.625 1.00 44.06 654 ASP A O 1
ATOM 5368 N N . LEU A 1 655 ? 24.061 -2.374 -3.092 1.00 45.38 655 LEU A N 1
ATOM 5369 C CA . LEU A 1 655 ? 24.527 -1.173 -2.416 1.00 45.38 655 LEU A CA 1
ATOM 5370 C C . LEU A 1 655 ? 24.854 -1.560 -0.977 1.00 45.38 655 LEU A C 1
ATOM 5372 O O . LEU A 1 655 ? 23.995 -2.160 -0.315 1.00 45.38 655 LEU A O 1
ATOM 5376 N N . PRO A 1 656 ? 26.073 -1.267 -0.492 1.00 38.03 656 PRO A N 1
ATOM 5377 C CA . PRO A 1 656 ? 26.426 -1.575 0.871 1.00 38.03 656 PRO A CA 1
ATOM 5378 C C . PRO A 1 656 ? 25.309 -1.027 1.746 1.00 38.03 656 PRO A C 1
ATOM 5380 O O . PRO A 1 656 ? 24.970 0.155 1.666 1.00 38.03 656 PRO A O 1
ATOM 5383 N N . GLN A 1 657 ? 24.692 -1.923 2.523 1.00 42.91 657 GLN A N 1
ATOM 5384 C CA . GLN A 1 657 ? 23.803 -1.572 3.622 1.00 42.91 657 GLN A CA 1
ATOM 5385 C C . GLN A 1 657 ? 24.651 -0.748 4.591 1.00 42.91 657 GLN A C 1
ATOM 5387 O O . GLN A 1 657 ? 25.208 -1.282 5.554 1.00 42.91 657 GLN A O 1
ATOM 5392 N N . TYR A 1 658 ? 24.888 0.521 4.251 1.00 39.78 658 TYR A N 1
ATOM 5393 C CA . TYR A 1 658 ? 25.920 1.294 4.898 1.00 39.78 658 TYR A CA 1
ATOM 5394 C C . TYR A 1 658 ? 25.403 1.649 6.268 1.00 39.78 658 TYR A C 1
ATOM 5396 O O . TYR A 1 658 ? 24.407 2.348 6.426 1.00 39.78 658 TYR A O 1
ATOM 5404 N N . ASP A 1 659 ? 26.116 1.041 7.209 1.00 35.88 659 ASP A N 1
ATOM 5405 C CA . ASP A 1 659 ? 26.155 1.240 8.636 1.00 35.88 659 ASP A CA 1
ATOM 5406 C C . ASP A 1 659 ? 24.862 1.806 9.218 1.00 35.88 659 ASP A C 1
ATOM 5408 O O . ASP A 1 659 ? 24.603 3.008 9.182 1.00 35.88 659 ASP A O 1
ATOM 5412 N N . LYS A 1 660 ? 24.108 0.931 9.890 1.00 35.78 660 LYS A N 1
ATOM 5413 C CA . LYS A 1 660 ? 23.027 1.305 10.811 1.00 35.78 660 LYS A CA 1
ATOM 5414 C C . LYS A 1 660 ? 23.376 2.544 11.647 1.00 35.78 660 LYS A C 1
ATOM 5416 O O . LYS A 1 660 ? 22.469 3.272 12.024 1.00 35.78 660 LYS A O 1
ATOM 5421 N N . LYS A 1 661 ? 24.658 2.824 11.915 1.00 31.06 661 LYS A N 1
ATOM 5422 C CA . LYS A 1 661 ? 25.094 4.039 12.599 1.00 31.06 661 LYS A CA 1
ATOM 5423 C C . LYS A 1 661 ? 24.793 5.356 11.902 1.00 31.06 661 LYS A C 1
ATOM 5425 O O . LYS A 1 661 ? 24.603 6.276 12.670 1.00 31.06 661 LYS A O 1
ATOM 5430 N N . SER A 1 662 ? 24.747 5.514 10.577 1.00 32.41 662 SER A N 1
ATOM 5431 C CA . SER A 1 662 ? 24.539 6.840 9.947 1.00 32.41 662 SER A CA 1
ATOM 5432 C C . SER A 1 662 ? 23.068 7.272 9.935 1.00 32.41 662 SER A C 1
ATOM 5434 O O . SER A 1 662 ? 22.781 8.450 10.138 1.00 32.41 662 SER A O 1
ATOM 5436 N N . PHE A 1 663 ? 22.134 6.321 9.823 1.00 32.28 663 PHE A N 1
ATOM 5437 C CA . PHE A 1 663 ? 20.699 6.586 9.999 1.00 32.28 663 PHE A CA 1
ATOM 5438 C C . PHE A 1 663 ? 20.314 6.656 11.488 1.00 32.28 663 PHE A C 1
ATOM 5440 O O . PHE A 1 663 ? 19.613 7.572 11.912 1.00 32.28 663 PHE A O 1
ATOM 5447 N N . ILE A 1 664 ? 20.867 5.768 12.332 1.00 30.11 664 ILE A N 1
ATOM 5448 C CA . ILE A 1 664 ? 20.711 5.859 13.795 1.00 30.11 664 ILE A CA 1
ATOM 5449 C C . ILE A 1 664 ? 21.395 7.126 14.340 1.00 30.11 664 ILE A C 1
ATOM 5451 O O . ILE A 1 664 ? 20.902 7.684 15.317 1.00 30.11 664 ILE A O 1
ATOM 5455 N N . TRP A 1 665 ? 22.456 7.650 13.709 1.00 28.77 665 TRP A N 1
ATOM 5456 C CA . TRP A 1 665 ? 23.111 8.899 14.133 1.00 28.77 665 TRP A CA 1
ATOM 5457 C C . TRP A 1 665 ? 22.180 10.107 14.070 1.00 28.77 665 TRP A C 1
ATOM 5459 O O . TRP A 1 665 ? 22.279 10.979 14.928 1.00 28.77 665 TRP A O 1
ATOM 5469 N N . GLN A 1 666 ? 21.268 10.155 13.093 1.00 30.03 666 GLN A N 1
ATOM 5470 C CA . GLN A 1 666 ? 20.292 11.243 12.991 1.00 30.03 666 GLN A CA 1
ATOM 5471 C C . GLN A 1 666 ? 19.136 11.094 13.992 1.00 30.03 666 GLN A C 1
ATOM 5473 O O . GLN A 1 666 ? 18.549 12.096 14.384 1.00 30.03 666 GLN A O 1
ATOM 5478 N N . VAL A 1 667 ? 18.857 9.878 14.474 1.00 28.83 667 VAL A N 1
ATOM 5479 C CA . VAL A 1 667 ? 17.764 9.602 15.429 1.00 28.83 667 VAL A CA 1
ATOM 5480 C C . VAL A 1 667 ? 18.236 9.588 16.898 1.00 28.83 667 VAL A C 1
ATOM 5482 O O . VAL A 1 667 ? 17.427 9.743 17.805 1.00 28.83 667 VAL A O 1
ATOM 5485 N N . THR A 1 668 ? 19.538 9.438 17.178 1.00 24.50 668 THR A N 1
ATOM 5486 C CA . THR A 1 668 ? 20.066 9.259 18.556 1.00 24.50 668 THR A CA 1
ATOM 5487 C C . THR A 1 668 ? 20.834 10.447 19.146 1.00 24.50 668 THR A C 1
ATOM 5489 O O . THR A 1 668 ? 21.370 10.326 20.246 1.00 24.50 668 THR A O 1
ATOM 5492 N N . GLN A 1 669 ? 20.873 11.605 18.478 1.00 24.95 669 GLN A N 1
ATOM 5493 C CA . GLN A 1 669 ? 21.546 12.817 18.988 1.00 24.95 669 GLN A CA 1
ATOM 5494 C C . GLN A 1 669 ? 20.607 13.923 19.500 1.00 24.95 669 GLN A C 1
ATOM 5496 O O . GLN A 1 669 ? 21.065 15.035 19.739 1.00 24.95 669 GLN A O 1
ATOM 5501 N N . ILE A 1 670 ? 19.329 13.634 19.760 1.00 28.92 670 ILE A N 1
ATOM 5502 C CA . ILE A 1 670 ? 18.472 14.539 20.544 1.00 28.92 670 ILE A CA 1
ATOM 5503 C C . ILE A 1 670 ? 17.789 13.716 21.636 1.00 28.92 670 ILE A C 1
ATOM 5505 O O . ILE A 1 670 ? 16.649 13.278 21.501 1.00 28.92 670 ILE A O 1
ATOM 5509 N N . GLY A 1 671 ? 18.569 13.418 22.675 1.00 25.66 671 GLY A N 1
ATOM 5510 C CA . GLY A 1 671 ? 18.074 12.983 23.979 1.00 25.66 671 GLY A CA 1
ATOM 5511 C C . GLY A 1 671 ? 18.045 14.157 24.939 1.00 25.66 671 GLY A C 1
ATOM 5512 O O . GLY A 1 671 ? 18.987 14.981 24.856 1.00 25.66 671 GLY A O 1
#

Radius of gyration: 25.37 Å; chains: 1; bounding box: 66×67×62 Å

pLDDT: mean 86.64, std 14.65, range [24.5, 98.69]